Protein 2WLP (pdb70)

Solvent-accessible surface area: 17017 Å² total; per-residue (Å²): 82,108,53,93,21,91,82,23,24,73,32,38,128,16,31,1,21,77,62,59,68,39,63,45,82,18,0,0,0,32,18,2,3,103,121,0,86,45,36,2,25,56,50,41,77,2,3,6,74,48,0,45,9,0,1,20,24,110,81,36,3,16,0,13,0,0,0,5,36,55,1,39,55,129,59,10,107,42,43,99,85,0,49,119,24,116,32,69,32,44,24,75,0,118,40,5,87,30,0,99,21,52,34,69,62,111,79,71,107,49,118,72,19,7,15,8,61,5,20,47,80,140,33,72,86,107,72,2,34,35,53,15,44,13,49,34,38,57,10,34,74,117,70,69,85,69,0,34,46,34,1,2,0,13,4,0,15,0,11,31,84,8,100,27,93,95,72,54,88,5,6,86,2,48,0,27,2,29,0,12,2,30,72,95,69,102,119,108,101,55,86,28,92,82,24,22,83,32,36,103,15,26,4,22,81,65,64,89,44,55,45,74,31,0,3,1,48,27,1,6,99,116,0,84,43,33,2,20,65,50,39,69,3,5,5,7,43,2,58,4,0,0,11,20,69,34,87,91,91,35,21,16,0,20,0,0,2,10,49,70,26,79,60,118,62,10,112,46,49,71,86,1,45,130,23,58,42,60,35,58,16,106,0,50,38,1,58,16,0,67,15,67,42,39,79,62,58,81,113,41,64,112,65,23,16,18,2,63,13,80,18,37,78,26,73,91,99,75,2,38,31,45,45,52,72,62,32,60,85,21,41,65,119,68,80,75,62,2,43,54,25,1,1,0,24,2,0,14,0,15,22,87,19,116,27,102,113,78,70,80,0,2,82,2,39,0,29,0,18,0,13,1,28,79,114,59,105,110

Nearest PDB structures (foldseek):
  2wlp-assembly1_A  TM=1.005E+00  e=6.631E-41  Sesbania mosaic virus
  1vb2-assembly1_A  TM=9.881E-01  e=5.341E-35  Sesbania mosaic virus
  4y5z-assembly1_1  TM=9.876E-01  e=1.819E-34  Staphylococcus aureus subsp. aureus NCTC 8325
  2wlp-assembly2_B  TM=9.697E-01  e=1.819E-34  Sesbania mosaic virus
  1smv-assembly1_A  TM=9.850E-01  e=1.048E-33  Sesbania mosaic virus

Structure (mmCIF, N/CA/C/O backbone):
data_2WLP
#
_entry.id   2WLP
#
_cell.length_a   35.880
_cell.length_b   41.950
_cell.length_c   68.650
_cell.angle_alpha   81.07
_cell.angle_beta   75.00
_cell.angle_gamma   84.25
#
_symmetry.space_group_name_H-M   'P 1'
#
loop_
_entity.id
_entity.type
_entity.pdbx_description
1 polymer 'COAT PROTEIN'
2 water water
#
loop_
_atom_site.group_PDB
_atom_site.id
_atom_site.type_symbol
_atom_site.label_atom_id
_atom_site.label_alt_id
_atom_site.label_comp_id
_atom_site.label_asym_id
_atom_site.label_entity_id
_atom_site.label_seq_id
_atom_site.pdbx_PDB_ins_code
_atom_site.Cartn_x
_atom_site.Cartn_y
_atom_site.Cartn_z
_atom_site.occupancy
_atom_site.B_iso_or_equiv
_atom_site.auth_seq_id
_atom_site.auth_comp_id
_atom_site.auth_asym_id
_atom_site.auth_atom_id
_atom_site.pdbx_PDB_model_num
ATOM 1 N N . GLY A 1 8 ? -13.673 -21.654 2.776 1.00 61.89 73 GLY A N 1
ATOM 2 C CA . GLY A 1 8 ? -14.204 -22.518 3.877 1.00 61.57 73 GLY A CA 1
ATOM 3 C C . GLY A 1 8 ? -13.776 -21.973 5.233 1.00 61.28 73 GLY A C 1
ATOM 4 O O . GLY A 1 8 ? -12.901 -21.114 5.311 1.00 61.48 73 GLY A O 1
ATOM 5 N N . ILE A 1 9 ? -14.395 -22.460 6.306 1.00 60.57 74 ILE A N 1
ATOM 6 C CA . ILE A 1 9 ? -14.039 -21.990 7.636 1.00 59.47 74 ILE A CA 1
ATOM 7 C C . ILE A 1 9 ? -12.735 -22.613 8.150 1.00 59.03 74 ILE A C 1
ATOM 8 O O . ILE A 1 9 ? -12.607 -23.834 8.270 1.00 59.64 74 ILE A O 1
ATOM 13 N N . THR A 1 10 ? -11.764 -21.775 8.474 1.00 57.99 75 THR A N 1
ATOM 14 C CA . THR A 1 10 ? -10.514 -22.266 9.062 1.00 57.05 75 THR A CA 1
ATOM 15 C C . THR A 1 10 ? -10.437 -21.736 10.459 1.00 56.50 75 THR A C 1
ATOM 16 O O . THR A 1 10 ? -10.780 -20.584 10.673 1.00 57.09 75 THR A O 1
ATOM 20 N N . VAL A 1 11 ? -9.989 -22.559 11.407 1.00 55.26 76 VAL A N 1
ATOM 21 C CA . VAL A 1 11 ? -9.868 -22.134 12.794 1.00 53.66 76 VAL A CA 1
ATOM 22 C C . VAL A 1 11 ? -8.429 -22.106 13.299 1.00 52.67 76 VAL A C 1
ATOM 23 O O . VAL A 1 11 ? -7.624 -23.009 13.081 1.00 51.73 76 VAL A O 1
ATOM 27 N N . LEU A 1 12 ? -8.143 -21.064 14.043 1.00 52.17 77 LEU A N 1
ATOM 28 C CA . LEU A 1 12 ? -6.828 -20.864 14.536 1.00 51.90 77 LEU A CA 1
ATOM 29 C C . LEU A 1 12 ? -6.897 -20.359 15.983 1.00 52.00 77 LEU A C 1
ATOM 30 O O . LEU A 1 12 ? -7.618 -19.415 16.291 1.00 52.11 77 LEU A O 1
ATOM 35 N N . THR A 1 13 ? -6.157 -21.027 16.858 1.00 51.67 78 THR A N 1
ATOM 36 C CA . THR A 1 13 ? -6.041 -20.666 18.241 1.00 51.73 78 THR A CA 1
ATOM 37 C C . THR A 1 13 ? -4.545 -20.575 18.519 1.00 52.45 78 THR A C 1
ATOM 38 O O . THR A 1 13 ? -3.803 -21.490 18.136 1.00 52.46 78 THR A O 1
ATOM 42 N N . HIS A 1 14 ? -4.077 -19.474 19.121 1.00 52.74 79 HIS A N 1
ATOM 43 C CA . HIS A 1 14 ? -2.611 -19.255 19.305 1.00 52.82 79 HIS A CA 1
ATOM 44 C C . HIS A 1 14 ? -2.317 -18.031 20.169 1.00 53.35 79 HIS A C 1
ATOM 45 O O . HIS A 1 14 ? -3.160 -17.143 20.300 1.00 54.04 79 HIS A O 1
ATOM 52 N N . SER A 1 15 ? -1.134 -17.990 20.772 1.00 53.44 80 SER A N 1
ATOM 53 C CA . SER A 1 15 ? -0.772 -16.863 21.626 1.00 54.03 80 SER A CA 1
ATOM 54 C C . SER A 1 15 ? 0.455 -16.194 21.041 1.00 54.30 80 SER A C 1
ATOM 55 O O . SER A 1 15 ? 1.220 -16.810 20.303 1.00 53.98 80 SER A O 1
ATOM 58 N N . GLU A 1 16 ? 0.625 -14.929 21.370 1.00 54.80 81 GLU A N 1
ATOM 59 C CA . GLU A 1 16 ? 1.596 -14.110 20.704 1.00 55.77 81 GLU A CA 1
ATOM 60 C C . GLU A 1 16 ? 1.936 -12.861 21.552 1.00 56.81 81 GLU A C 1
ATOM 61 O O . GLU A 1 16 ? 1.088 -12.383 22.340 1.00 56.95 81 GLU A O 1
ATOM 67 N N . LEU A 1 17 ? 3.162 -12.339 21.412 1.00 57.12 82 LEU A N 1
ATOM 68 C CA . LEU A 1 17 ? 3.501 -11.090 22.100 1.00 57.50 82 LEU A CA 1
ATOM 69 C C . LEU A 1 17 ? 2.740 -9.957 21.425 1.00 57.81 82 LEU A C 1
ATOM 70 O O . LEU A 1 17 ? 2.687 -9.900 20.210 1.00 58.28 82 LEU A O 1
ATOM 75 N N . SER A 1 18 ? 2.127 -9.070 22.193 1.00 58.17 83 SER A N 1
ATOM 76 C CA . SER A 1 18 ? 1.295 -8.040 21.588 1.00 58.57 83 SER A CA 1
ATOM 77 C C . SER A 1 18 ? 1.750 -6.640 21.874 1.00 59.15 83 SER A C 1
ATOM 78 O O . SER A 1 18 ? 1.513 -5.755 21.057 1.00 60.21 83 SER A O 1
ATOM 81 N N . ALA A 1 19 ? 2.375 -6.416 23.034 1.00 59.34 84 ALA A N 1
ATOM 82 C CA . ALA A 1 19 ? 2.986 -5.117 23.328 1.00 59.10 84 ALA A CA 1
ATOM 83 C C . ALA A 1 19 ? 4.038 -5.162 24.420 1.00 59.34 84 ALA A C 1
ATOM 84 O O . ALA A 1 19 ? 3.963 -5.962 25.368 1.00 59.07 84 ALA A O 1
ATOM 86 N N . GLU A 1 20 ? 5.011 -4.273 24.275 1.00 59.45 85 GLU A N 1
ATOM 87 C CA . GLU A 1 20 ? 5.942 -3.966 25.341 1.00 60.11 85 GLU A CA 1
ATOM 88 C C . GLU A 1 20 ? 5.376 -2.878 26.264 1.00 60.06 85 GLU A C 1
ATOM 89 O O . GLU A 1 20 ? 4.829 -1.878 25.797 1.00 60.29 85 GLU A O 1
ATOM 95 N N . ILE A 1 21 ? 5.530 -3.072 27.574 1.00 59.86 86 ILE A N 1
ATOM 96 C CA . ILE A 1 21 ? 5.019 -2.135 28.569 1.00 59.55 86 ILE A CA 1
ATOM 97 C C . ILE A 1 21 ? 6.115 -1.363 29.317 1.00 59.06 86 ILE A C 1
ATOM 98 O O . ILE A 1 21 ? 7.128 -1.932 29.707 1.00 58.85 86 ILE A O 1
ATOM 103 N N . GLY A 1 22 ? 5.893 -0.067 29.514 1.00 58.65 87 GLY A N 1
ATOM 104 C CA . GLY A 1 22 ? 6.771 0.770 30.327 1.00 58.44 87 GLY A CA 1
ATOM 105 C C . GLY A 1 22 ? 5.980 1.663 31.272 1.00 58.46 87 GLY A C 1
ATOM 106 O O . GLY A 1 22 ? 4.886 2.119 30.932 1.00 58.44 87 GLY A O 1
ATOM 107 N N . VAL A 1 23 ? 6.526 1.913 32.465 1.00 58.36 88 VAL A N 1
ATOM 108 C CA . VAL A 1 23 ? 5.839 2.744 33.473 1.00 58.14 88 VAL A CA 1
ATOM 109 C C . VAL A 1 23 ? 6.555 4.056 33.801 1.00 58.10 88 VAL A C 1
ATOM 110 O O . VAL A 1 23 ? 7.790 4.139 33.782 1.00 58.04 88 VAL A O 1
ATOM 114 N N . THR A 1 24 ? 5.761 5.073 34.117 1.00 57.58 89 THR A N 1
ATOM 115 C CA . THR A 1 24 ? 6.290 6.342 34.556 1.00 57.24 89 THR A CA 1
ATOM 116 C C . THR A 1 24 ? 5.395 6.782 35.686 1.00 57.19 89 THR A C 1
ATOM 117 O O . THR A 1 24 ? 4.431 6.091 36.011 1.00 57.61 89 THR A O 1
ATOM 121 N N . ASP A 1 25 ? 5.709 7.934 36.269 1.00 56.93 90 ASP A N 1
ATOM 122 C CA . ASP A 1 25 ? 4.923 8.522 37.346 1.00 56.67 90 ASP A CA 1
ATOM 123 C C . ASP A 1 25 ? 3.611 9.115 36.838 1.00 56.44 90 ASP A C 1
ATOM 124 O O . ASP A 1 25 ? 2.607 9.130 37.552 1.00 56.14 90 ASP A O 1
ATOM 129 N N . SER A 1 26 ? 3.630 9.599 35.601 1.00 56.50 91 SER A N 1
ATOM 130 C CA . SER A 1 26 ? 2.447 10.178 34.968 1.00 56.57 91 SER A CA 1
ATOM 131 C C . SER A 1 26 ? 1.677 9.103 34.216 1.00 56.61 91 SER A C 1
ATOM 132 O O . SER A 1 26 ? 2.275 8.248 33.573 1.00 56.87 91 SER A O 1
ATOM 134 N N . ILE A 1 27 ? 0.351 9.145 34.309 1.00 56.41 92 ILE A N 1
ATOM 135 C CA . ILE A 1 27 ? -0.497 8.137 33.679 1.00 56.06 92 ILE A CA 1
ATOM 136 C C . ILE A 1 27 ? -0.386 8.177 32.174 1.00 55.85 92 ILE A C 1
ATOM 137 O O . ILE A 1 27 ? -0.313 9.238 31.570 1.00 56.06 92 ILE A O 1
ATOM 142 N N . VAL A 1 28 ? -0.412 7.005 31.565 1.00 55.61 93 VAL A N 1
ATOM 143 C CA . VAL A 1 28 ? -0.385 6.900 30.121 1.00 55.05 93 VAL A CA 1
ATOM 144 C C . VAL A 1 28 ? -1.515 6.006 29.630 1.00 55.10 93 VAL A C 1
ATOM 145 O O . VAL A 1 28 ? -1.524 4.784 29.854 1.00 55.29 93 VAL A O 1
ATOM 149 N N . VAL A 1 29 ? -2.492 6.631 28.984 1.00 54.61 94 VAL A N 1
ATOM 150 C CA . VAL A 1 29 ? -3.548 5.886 28.331 1.00 53.85 94 VAL A CA 1
ATOM 151 C C . VAL A 1 29 ? -3.137 5.737 26.877 1.00 53.88 94 VAL A C 1
ATOM 152 O O . VAL A 1 29 ? -2.809 6.724 26.200 1.00 53.50 94 VAL A O 1
ATOM 156 N N . SER A 1 30 ? -3.101 4.501 26.403 1.00 53.77 95 SER A N 1
ATOM 157 C CA . SER A 1 30 ? -2.997 4.272 24.971 1.00 53.60 95 SER A CA 1
ATOM 158 C C . SER A 1 30 ? -3.839 3.077 24.655 1.00 53.48 95 SER A C 1
ATOM 159 O O . SER A 1 30 ? -4.225 2.331 25.546 1.00 53.56 95 SER A O 1
ATOM 162 N N . SER A 1 31 ? -4.150 2.893 23.389 1.00 53.49 96 SER A N 1
ATOM 163 C CA . SER A 1 31 ? -5.023 1.801 23.052 1.00 53.15 96 SER A CA 1
ATOM 164 C C . SER A 1 31 ? -4.609 1.177 21.743 1.00 53.30 96 SER A C 1
ATOM 165 O O . SER A 1 31 ? -3.732 1.696 21.028 1.00 54.30 96 SER A O 1
ATOM 168 N N . GLU A 1 32 ? -5.232 0.048 21.441 1.00 53.16 97 GLU A N 1
ATOM 169 C CA . GLU A 1 32 ? -4.943 -0.710 20.245 1.00 53.30 97 GLU A CA 1
ATOM 170 C C . GLU A 1 32 ? -6.208 -1.468 19.826 1.00 53.06 97 GLU A C 1
ATOM 171 O O . GLU A 1 32 ? -7.000 -1.914 20.686 1.00 53.10 97 GLU A O 1
ATOM 177 N N . LEU A 1 33 ? -6.387 -1.593 18.509 1.00 52.07 98 LEU A N 1
ATOM 178 C CA . LEU A 1 33 ? -7.590 -2.148 17.920 1.00 51.28 98 LEU A CA 1
ATOM 179 C C . LEU A 1 33 ? -7.526 -3.630 18.006 1.00 50.66 98 LEU A C 1
ATOM 180 O O . LEU A 1 33 ? -6.481 -4.211 17.924 1.00 51.24 98 LEU A O 1
ATOM 185 N N . VAL A 1 34 ? -8.650 -4.285 18.148 1.00 50.61 99 VAL A N 1
ATOM 186 C CA . VAL A 1 34 ? -8.554 -5.720 18.284 1.00 50.21 99 VAL A CA 1
ATOM 187 C C . VAL A 1 34 ? -8.823 -6.412 16.975 1.00 50.17 99 VAL A C 1
ATOM 188 O O . VAL A 1 34 ? -9.874 -7.032 16.797 1.00 49.96 99 VAL A O 1
ATOM 192 N N . MET A 1 35 ? -7.863 -6.312 16.065 1.00 49.95 100 MET A N 1
ATOM 193 C CA . MET A 1 35 ? -7.998 -7.004 14.805 1.00 50.02 100 MET A CA 1
ATOM 194 C C . MET A 1 35 ? -6.761 -7.804 14.489 1.00 49.83 100 MET A C 1
ATOM 195 O O . MET A 1 35 ? -5.739 -7.641 15.132 1.00 50.03 100 MET A O 1
ATOM 200 N N . PRO A 1 36 ? -6.861 -8.699 13.518 1.00 49.72 101 PRO A N 1
ATOM 201 C CA . PRO A 1 36 ? -5.768 -9.602 13.302 1.00 49.84 101 PRO A CA 1
ATOM 202 C C . PRO A 1 36 ? -4.522 -8.846 12.936 1.00 50.10 101 PRO A C 1
ATOM 203 O O . PRO A 1 36 ? -3.427 -9.293 13.252 1.00 50.34 101 PRO A O 1
ATOM 207 N N . TYR A 1 37 ? -4.663 -7.707 12.273 1.00 50.26 102 TYR A N 1
ATOM 208 C CA . TYR A 1 37 ? -3.476 -6.966 11.889 1.00 50.37 102 TYR A CA 1
ATOM 209 C C . TYR A 1 37 ? -2.605 -6.608 13.078 1.00 50.70 102 TYR A C 1
ATOM 210 O O . TYR A 1 37 ? -1.346 -6.656 12.980 1.00 51.22 102 TYR A O 1
ATOM 219 N N . THR A 1 38 ? -3.265 -6.254 14.190 1.00 50.21 103 THR A N 1
ATOM 220 C CA . THR A 1 38 ? -2.596 -5.580 15.305 1.00 50.17 103 THR A CA 1
ATOM 221 C C . THR A 1 38 ? -2.207 -6.395 16.532 1.00 50.21 103 THR A C 1
ATOM 222 O O . THR A 1 38 ? -1.152 -6.135 17.120 1.00 50.26 103 THR A O 1
ATOM 226 N N . VAL A 1 39 ? -3.017 -7.394 16.896 1.00 50.05 104 VAL A N 1
ATOM 227 C CA . VAL A 1 39 ? -2.678 -8.321 17.994 1.00 49.79 104 VAL A CA 1
ATOM 228 C C . VAL A 1 39 ? -1.234 -8.914 17.982 1.00 49.96 104 VAL A C 1
ATOM 229 O O . VAL A 1 39 ? -0.662 -9.189 19.046 1.00 49.80 104 VAL A O 1
ATOM 233 N N . GLY A 1 40 ? -0.662 -9.166 16.798 1.00 49.87 105 GLY A N 1
ATOM 234 C CA . GLY A 1 40 ? 0.560 -9.996 16.717 1.00 49.68 105 GLY A CA 1
ATOM 235 C C . GLY A 1 40 ? 1.108 -10.117 15.312 1.00 49.63 105 GLY A C 1
ATOM 236 O O . GLY A 1 40 ? 0.357 -10.155 14.344 1.00 49.85 105 GLY A O 1
ATOM 237 N N . THR A 1 41 ? 2.426 -10.167 15.166 1.00 49.75 106 THR A N 1
ATOM 238 C CA . THR A 1 41 ? 3.016 -10.055 13.825 1.00 49.63 106 THR A CA 1
ATOM 239 C C . THR A 1 41 ? 2.921 -11.368 13.020 1.00 49.80 106 THR A C 1
ATOM 240 O O . THR A 1 41 ? 3.049 -11.362 11.810 1.00 49.66 106 THR A O 1
ATOM 244 N N . TRP A 1 42 ? 2.627 -12.482 13.703 1.00 50.02 107 TRP A N 1
ATOM 245 C CA . TRP A 1 42 ? 2.384 -13.769 13.051 1.00 49.77 107 TRP A CA 1
ATOM 246 C C . TRP A 1 42 ? 0.974 -13.793 12.490 1.00 49.88 107 TRP A C 1
ATOM 247 O O . TRP A 1 42 ? 0.742 -14.026 11.314 1.00 49.88 107 TRP A O 1
ATOM 258 N N . LEU A 1 43 ? -0.005 -13.624 13.349 1.00 50.15 108 LEU A N 1
ATOM 259 C CA . LEU A 1 43 ? -1.383 -13.615 12.852 1.00 50.46 108 LEU A CA 1
ATOM 260 C C . LEU A 1 43 ? -1.619 -12.465 11.861 1.00 50.61 108 LEU A C 1
ATOM 261 O O . LEU A 1 43 ? -2.483 -12.550 10.969 1.00 50.15 108 LEU A O 1
ATOM 266 N N . ARG A 1 44 ? -0.826 -11.396 12.007 1.00 51.08 109 ARG A N 1
ATOM 267 C CA . ARG A 1 44 ? -0.900 -10.284 11.064 1.00 50.78 109 ARG A CA 1
ATOM 268 C C . ARG A 1 44 ? -0.684 -10.850 9.694 1.00 50.18 109 ARG A C 1
ATOM 269 O O . ARG A 1 44 ? -1.472 -10.618 8.799 1.00 50.21 109 ARG A O 1
ATOM 277 N N . GLY A 1 45 ? 0.354 -11.666 9.572 1.00 50.23 110 GLY A N 1
ATOM 278 C CA . GLY A 1 45 ? 0.780 -12.266 8.313 1.00 50.14 110 GLY A CA 1
ATOM 279 C C . GLY A 1 45 ? -0.153 -13.376 7.873 1.00 50.49 110 GLY A C 1
ATOM 280 O O . GLY A 1 45 ? -0.448 -13.494 6.672 1.00 50.34 110 GLY A O 1
ATOM 281 N N . VAL A 1 46 ? -0.614 -14.197 8.833 1.00 50.34 111 VAL A N 1
ATOM 282 C CA . VAL A 1 46 ? -1.383 -15.393 8.503 1.00 50.22 111 VAL A CA 1
ATOM 283 C C . VAL A 1 46 ? -2.716 -14.968 7.961 1.00 50.32 111 VAL A C 1
ATOM 284 O O . VAL A 1 46 ? -3.127 -15.419 6.905 1.00 50.41 111 VAL A O 1
ATOM 288 N N . ALA A 1 47 ? -3.397 -14.072 8.674 1.00 50.54 112 ALA A N 1
ATOM 289 C CA . ALA A 1 47 ? -4.792 -13.765 8.338 1.00 50.59 112 ALA A CA 1
ATOM 290 C C . ALA A 1 47 ? -4.933 -12.923 7.104 1.00 50.27 112 ALA A C 1
ATOM 291 O O . ALA A 1 47 ? -6.006 -12.745 6.603 1.00 50.72 112 ALA A O 1
ATOM 293 N N . ALA A 1 48 ? -3.849 -12.390 6.609 1.00 50.70 113 ALA A N 1
ATOM 294 C CA . ALA A 1 48 ? -3.941 -11.578 5.427 1.00 51.04 113 ALA A CA 1
ATOM 295 C C . ALA A 1 48 ? -4.317 -12.453 4.248 1.00 51.03 113 ALA A C 1
ATOM 296 O O . ALA A 1 48 ? -4.595 -11.929 3.193 1.00 51.54 113 ALA A O 1
ATOM 298 N N . ASN A 1 49 ? -4.290 -13.775 4.407 1.00 50.85 114 ASN A N 1
ATOM 299 C CA . ASN A 1 49 ? -4.628 -14.671 3.283 1.00 50.62 114 ASN A CA 1
ATOM 300 C C . ASN A 1 49 ? -6.099 -15.036 3.204 1.00 50.87 114 ASN A C 1
ATOM 301 O O . ASN A 1 49 ? -6.474 -15.917 2.426 1.00 50.62 114 ASN A O 1
ATOM 306 N N . TRP A 1 50 ? -6.914 -14.405 4.040 1.00 50.76 115 TRP A N 1
ATOM 307 C CA . TRP A 1 50 ? -8.353 -14.613 4.014 1.00 51.09 115 TRP A CA 1
ATOM 308 C C . TRP A 1 50 ? -8.957 -13.229 4.087 1.00 51.92 115 TRP A C 1
ATOM 309 O O . TRP A 1 50 ? -8.355 -12.329 4.718 1.00 53.03 115 TRP A O 1
ATOM 320 N N . SER A 1 51 ? -10.118 -13.031 3.468 1.00 51.45 116 SER A N 1
ATOM 321 C CA . SER A 1 51 ? -10.686 -11.688 3.369 1.00 51.83 116 SER A CA 1
ATOM 322 C C . SER A 1 51 ? -11.401 -11.214 4.633 1.00 52.61 116 SER A C 1
ATOM 323 O O . SER A 1 51 ? -11.488 -10.014 4.897 1.00 52.95 116 SER A O 1
ATOM 326 N N . LYS A 1 52 ? -11.916 -12.163 5.406 1.00 53.01 117 LYS A N 1
ATOM 327 C CA . LYS A 1 52 ? -12.799 -11.858 6.506 1.00 52.89 117 LYS A CA 1
ATOM 328 C C . LYS A 1 52 ? -12.473 -12.767 7.673 1.00 53.18 117 LYS A C 1
ATOM 329 O O . LYS A 1 52 ? -11.851 -13.809 7.489 1.00 53.58 117 LYS A O 1
ATOM 335 N N . TYR A 1 53 ? -12.860 -12.370 8.884 1.00 52.69 118 TYR A N 1
ATOM 336 C CA . TYR A 1 53 ? -12.579 -13.196 10.034 1.00 52.19 118 TYR A CA 1
ATOM 337 C C . TYR A 1 53 ? -13.694 -13.052 11.040 1.00 52.04 118 TYR A C 1
ATOM 338 O O . TYR A 1 53 ? -14.620 -12.300 10.814 1.00 52.81 118 TYR A O 1
ATOM 347 N N . SER A 1 54 ? -13.592 -13.772 12.146 1.00 51.50 119 SER A N 1
ATOM 348 C CA . SER A 1 54 ? -14.520 -13.648 13.242 1.00 51.47 119 SER A CA 1
ATOM 349 C C . SER A 1 54 ? -13.854 -14.197 14.496 1.00 51.53 119 SER A C 1
ATOM 350 O O . SER A 1 54 ? -13.343 -15.310 14.497 1.00 51.37 119 SER A O 1
ATOM 353 N N . TRP A 1 55 ? -13.826 -13.399 15.553 1.00 51.97 120 TRP A N 1
ATOM 354 C CA . TRP A 1 55 ? -13.168 -13.811 16.773 1.00 52.46 120 TRP A CA 1
ATOM 355 C C . TRP A 1 55 ? -14.080 -14.782 17.428 1.00 53.38 120 TRP A C 1
ATOM 356 O O . TRP A 1 55 ? -15.288 -14.576 17.471 1.00 54.28 120 TRP A O 1
ATOM 367 N N . LEU A 1 56 ? -13.524 -15.862 17.936 1.00 53.90 121 LEU A N 1
ATOM 368 C CA . LEU A 1 56 ? -14.332 -16.789 18.710 1.00 53.93 121 LEU A CA 1
ATOM 369 C C . LEU A 1 56 ? -13.925 -16.643 20.173 1.00 53.94 121 LEU A C 1
ATOM 370 O O . LEU A 1 56 ? -14.568 -17.183 21.065 1.00 53.79 121 LEU A O 1
ATOM 375 N N . SER A 1 57 ? -12.841 -15.902 20.409 1.00 53.99 122 SER A N 1
ATOM 376 C CA . SER A 1 57 ? -12.331 -15.769 21.747 1.00 53.80 122 SER A CA 1
ATOM 377 C C . SER A 1 57 ? -10.950 -15.142 21.753 1.00 53.90 122 SER A C 1
ATOM 378 O O . SER A 1 57 ? -10.022 -15.697 21.184 1.00 54.55 122 SER A O 1
ATOM 381 N N . VAL A 1 58 ? -10.828 -14.010 22.446 1.00 54.12 123 VAL A N 1
ATOM 382 C CA . VAL A 1 58 ? -9.606 -13.215 22.485 1.00 54.43 123 VAL A CA 1
ATOM 383 C C . VAL A 1 58 ? -9.348 -12.743 23.901 1.00 55.21 123 VAL A C 1
ATOM 384 O O . VAL A 1 58 ? -10.268 -12.330 24.604 1.00 56.37 123 VAL A O 1
ATOM 388 N N . ARG A 1 59 ? -8.103 -12.805 24.335 1.00 55.44 124 ARG A N 1
ATOM 389 C CA . ARG A 1 59 ? -7.786 -12.342 25.658 1.00 55.53 124 ARG A CA 1
ATOM 390 C C . ARG A 1 59 ? -6.386 -11.731 25.716 1.00 56.22 124 ARG A C 1
ATOM 391 O O . ARG A 1 59 ? -5.424 -12.230 25.095 1.00 56.47 124 ARG A O 1
ATOM 399 N N . TYR A 1 60 ? -6.280 -10.637 26.456 1.00 55.91 125 TYR A N 1
ATOM 400 C CA . TYR A 1 60 ? -5.003 -10.030 26.677 1.00 56.04 125 TYR A CA 1
ATOM 401 C C . TYR A 1 60 ? -4.626 -10.309 28.120 1.00 56.58 125 TYR A C 1
ATOM 402 O O . TYR A 1 60 ? -5.503 -10.418 28.987 1.00 56.98 125 TYR A O 1
ATOM 411 N N . THR A 1 61 ? -3.331 -10.439 28.384 1.00 56.70 126 THR A N 1
ATOM 412 C CA . THR A 1 61 ? -2.886 -10.807 29.713 1.00 57.07 126 THR A CA 1
ATOM 413 C C . THR A 1 61 ? -1.469 -10.297 30.001 1.00 57.41 126 THR A C 1
ATOM 414 O O . THR A 1 61 ? -0.542 -10.495 29.222 1.00 57.39 126 THR A O 1
ATOM 418 N N . TYR A 1 62 ? -1.312 -9.588 31.107 1.00 57.61 127 TYR A N 1
ATOM 419 C CA . TYR A 1 62 ? -0.052 -8.916 31.357 1.00 58.00 127 TYR A CA 1
ATOM 420 C C . TYR A 1 62 ? 0.917 -9.884 32.010 1.00 58.12 127 TYR A C 1
ATOM 421 O O . TYR A 1 62 ? 0.526 -10.765 32.780 1.00 58.30 127 TYR A O 1
ATOM 430 N N . ILE A 1 63 ? 2.193 -9.723 31.708 1.00 58.40 128 ILE A N 1
ATOM 431 C CA . ILE A 1 63 ? 3.214 -10.538 32.353 1.00 58.63 128 ILE A CA 1
ATOM 432 C C . ILE A 1 63 ? 4.390 -9.695 32.839 1.00 59.27 128 ILE A C 1
ATOM 433 O O . ILE A 1 63 ? 5.068 -9.012 32.063 1.00 59.20 128 ILE A O 1
ATOM 438 N N . PRO A 1 64 ? 4.625 -9.739 34.144 1.00 59.71 129 PRO A N 1
ATOM 439 C CA . PRO A 1 64 ? 5.665 -8.958 34.780 1.00 60.15 129 PRO A CA 1
ATOM 440 C C . PRO A 1 64 ? 7.016 -9.532 34.452 1.00 60.49 129 PRO A C 1
ATOM 441 O O . PRO A 1 64 ? 7.130 -10.740 34.217 1.00 60.52 129 PRO A O 1
ATOM 445 N N . SER A 1 65 ? 8.025 -8.665 34.447 1.00 60.97 130 SER A N 1
ATOM 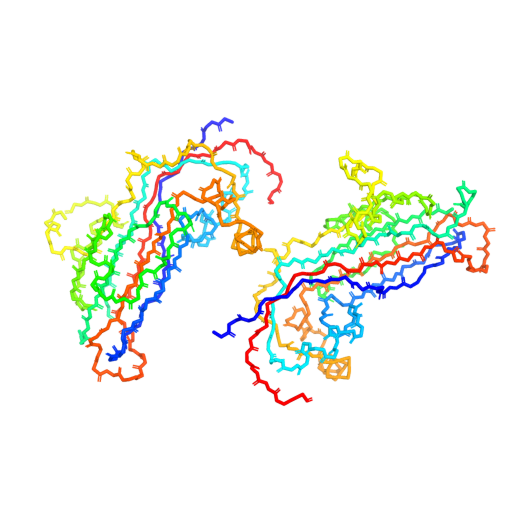446 C CA . SER A 1 65 ? 9.416 -9.067 34.247 1.00 61.56 130 SER A CA 1
ATOM 447 C C . SER A 1 65 ? 10.341 -7.991 34.795 1.00 61.46 130 SER A C 1
ATOM 448 O O . SER A 1 65 ? 11.071 -7.340 34.043 1.00 61.28 130 SER A O 1
ATOM 451 N N . THR A 1 70 ? 7.968 -3.855 40.744 1.00 69.51 135 THR A N 1
ATOM 452 C CA . THR A 1 70 ? 8.341 -2.450 40.584 1.00 69.16 135 THR A CA 1
ATOM 453 C C . THR A 1 70 ? 7.154 -1.522 40.796 1.00 68.47 135 THR A C 1
ATOM 454 O O . THR A 1 70 ? 5.996 -1.958 40.887 1.00 68.12 135 THR A O 1
ATOM 458 N N . ALA A 1 71 ? 7.455 -0.229 40.834 1.00 67.48 136 ALA A N 1
ATOM 459 C CA . ALA A 1 71 ? 6.444 0.766 41.141 1.00 66.57 136 ALA A CA 1
ATOM 460 C C . ALA A 1 71 ? 5.492 1.003 39.971 1.00 65.93 136 ALA A C 1
ATOM 461 O O . ALA A 1 71 ? 5.922 1.412 38.895 1.00 65.98 136 ALA A O 1
ATOM 463 N N . GLY A 1 72 ? 4.202 0.747 40.174 1.00 65.10 137 GLY A N 1
ATOM 464 C CA . GLY A 1 72 ? 3.223 1.095 39.151 1.00 64.19 137 GLY A CA 1
ATOM 465 C C . GLY A 1 72 ? 1.986 0.231 39.003 1.00 63.65 137 GLY A C 1
ATOM 466 O O . GLY A 1 72 ? 1.890 -0.875 39.548 1.00 63.33 137 GLY A O 1
ATOM 467 N N . SER A 1 73 ? 1.034 0.764 38.241 1.00 63.20 138 SER A N 1
ATOM 468 C CA . SER A 1 73 ? -0.261 0.138 38.065 1.00 62.92 138 SER A CA 1
ATOM 469 C C . SER A 1 73 ? -0.542 -0.058 36.591 1.00 62.49 138 SER A C 1
ATOM 470 O O . SER A 1 73 ? -0.109 0.735 35.761 1.00 62.67 138 SER A O 1
ATOM 473 N N . ILE A 1 74 ? -1.245 -1.134 36.260 1.00 61.90 139 ILE A N 1
ATOM 474 C CA . ILE A 1 74 ? -1.583 -1.412 34.867 1.00 61.21 139 ILE A CA 1
ATOM 475 C C . ILE A 1 74 ? -3.094 -1.505 34.812 1.00 60.46 139 ILE A C 1
ATOM 476 O O . ILE A 1 74 ? -3.728 -1.967 35.768 1.00 60.39 139 ILE A O 1
ATOM 481 N N . HIS A 1 75 ? -3.677 -1.039 33.717 1.00 59.08 140 HIS A N 1
ATOM 482 C CA . HIS A 1 75 ? -5.117 -0.980 33.639 1.00 58.26 140 HIS A CA 1
ATOM 483 C C . HIS A 1 75 ? -5.626 -1.327 32.260 1.00 57.92 140 HIS A C 1
ATOM 484 O O . HIS A 1 75 ? -5.150 -0.792 31.274 1.00 57.70 140 HIS A O 1
ATOM 491 N N . MET A 1 76 ? -6.625 -2.190 32.186 1.00 57.69 141 MET A N 1
ATOM 492 C CA . MET A 1 76 ? -7.129 -2.593 30.875 1.00 57.72 141 MET A CA 1
ATOM 493 C C . MET A 1 76 ? -8.653 -2.792 30.842 1.00 57.60 141 MET A C 1
ATOM 494 O O . MET A 1 76 ? -9.266 -3.048 31.856 1.00 58.20 141 MET A O 1
ATOM 499 N N . GLY A 1 77 ? -9.245 -2.673 29.659 1.00 57.54 142 GLY A N 1
ATOM 500 C CA . GLY A 1 77 ? -10.688 -2.747 29.463 1.00 57.14 142 GLY A CA 1
ATOM 501 C C . GLY A 1 77 ? -10.985 -2.495 27.986 1.00 57.56 142 GLY A C 1
ATOM 502 O O . GLY A 1 77 ? -10.096 -2.047 27.228 1.00 57.29 142 GLY A O 1
ATOM 503 N N . PHE A 1 78 ? -12.220 -2.775 27.557 1.00 57.50 143 PHE A N 1
ATOM 504 C CA . PHE A 1 78 ? -12.539 -2.711 26.128 1.00 57.64 143 PHE A CA 1
ATOM 505 C C . PHE A 1 78 ? -13.583 -1.663 25.800 1.00 57.57 143 PHE A C 1
ATOM 506 O O . PHE A 1 78 ? -14.455 -1.370 26.621 1.00 57.80 143 PHE A O 1
ATOM 514 N N . GLN A 1 79 ? -13.513 -1.139 24.579 1.00 57.29 144 GLN A N 1
ATOM 515 C CA . GLN A 1 79 ? -14.576 -0.307 24.027 1.00 57.54 144 GLN A CA 1
ATOM 516 C C . GLN A 1 79 ? -15.113 -1.018 22.795 1.00 57.60 144 GLN A C 1
ATOM 517 O O . GLN A 1 79 ? -14.356 -1.683 22.087 1.00 57.52 144 GLN A O 1
ATOM 523 N N . TYR A 1 80 ? -16.415 -0.905 22.540 1.00 57.64 145 TYR A N 1
ATOM 524 C CA . TYR A 1 80 ? -17.019 -1.661 21.420 1.00 57.48 145 TYR A CA 1
ATOM 525 C C . TYR A 1 80 ? -17.541 -0.790 20.307 1.00 56.68 145 TYR A C 1
ATOM 526 O O . TYR A 1 80 ? -17.726 -1.244 19.196 1.00 56.18 145 TYR A O 1
ATOM 535 N N . ASP A 1 81 ? -17.760 0.472 20.612 1.00 56.42 146 ASP A N 1
ATOM 536 C CA . ASP A 1 81 ? -18.136 1.400 19.594 1.00 56.35 146 ASP A CA 1
ATOM 537 C C . ASP A 1 81 ? -16.936 2.308 19.237 1.00 56.53 146 ASP A C 1
ATOM 538 O O . ASP A 1 81 ? -16.583 3.245 19.982 1.00 56.42 146 ASP A O 1
ATOM 543 N N . MET A 1 82 ? -16.291 2.028 18.109 1.00 56.46 147 MET A N 1
ATOM 544 C CA . MET A 1 82 ? -15.184 2.887 17.702 1.00 56.77 147 MET A CA 1
ATOM 545 C C . MET A 1 82 ? -15.603 4.344 17.818 1.00 56.83 147 MET A C 1
ATOM 546 O O . MET A 1 82 ? -14.758 5.225 17.738 1.00 56.86 147 MET A O 1
ATOM 551 N N . ALA A 1 83 ? -16.891 4.602 18.029 1.00 57.13 148 ALA A N 1
ATOM 552 C CA . ALA A 1 83 ? -17.344 5.991 18.132 1.00 57.55 148 ALA A CA 1
ATOM 553 C C . ALA A 1 83 ? -16.986 6.638 19.453 1.00 57.81 148 ALA A C 1
ATOM 554 O O . ALA A 1 83 ? -16.887 7.845 19.520 1.00 58.02 148 ALA A O 1
ATOM 556 N N . ASP A 1 84 ? -16.757 5.839 20.489 1.00 58.50 149 ASP A N 1
ATOM 557 C CA . ASP A 1 84 ? -16.501 6.387 21.832 1.00 59.26 149 ASP A CA 1
ATOM 558 C C . ASP A 1 84 ? -15.217 7.200 21.929 1.00 59.56 149 ASP A C 1
ATOM 559 O O . ASP A 1 84 ? -14.307 7.072 21.105 1.00 59.68 149 ASP A O 1
ATOM 564 N N . THR A 1 85 ? -15.150 8.042 22.951 1.00 60.01 150 THR A N 1
ATOM 565 C CA . THR A 1 85 ? -13.907 8.714 23.267 1.00 60.31 150 THR A CA 1
ATOM 566 C C . THR A 1 85 ? -13.117 7.813 24.207 1.00 60.59 150 THR A C 1
ATOM 567 O O . THR A 1 85 ? -13.662 7.211 25.140 1.00 60.72 150 THR A O 1
ATOM 571 N N . VAL A 1 86 ? -11.833 7.689 23.914 1.00 60.67 151 VAL A N 1
ATOM 572 C CA . VAL A 1 86 ? -10.942 6.878 24.705 1.00 60.99 151 VAL A CA 1
ATOM 573 C C . VAL A 1 86 ? -10.687 7.525 26.064 1.00 61.66 151 VAL A C 1
ATOM 574 O O . VAL A 1 86 ? -10.195 8.649 26.130 1.00 62.11 151 VAL A O 1
ATOM 578 N N . PRO A 1 87 ? -11.006 6.816 27.160 1.00 62.16 152 PRO A N 1
ATOM 579 C CA . PRO A 1 87 ? -10.786 7.356 28.501 1.00 62.22 152 PRO A CA 1
ATOM 580 C C . PRO A 1 87 ? -9.493 8.172 28.610 1.00 62.35 152 PRO A C 1
ATOM 581 O O . PRO A 1 87 ? -8.590 8.000 27.782 1.00 62.11 152 PRO A O 1
ATOM 585 N N . VAL A 1 88 ? -9.430 9.059 29.613 1.00 62.40 153 VAL A N 1
ATOM 586 C CA . VAL A 1 88 ? -8.214 9.825 29.936 1.00 62.17 153 VAL A CA 1
ATOM 587 C C . VAL A 1 88 ? -7.733 9.657 31.360 1.00 62.11 153 VAL A C 1
ATOM 588 O O . VAL A 1 88 ? -6.580 9.954 31.658 1.00 62.28 153 VAL A O 1
ATOM 592 N N . SER A 1 89 ? -8.617 9.229 32.249 1.00 62.07 154 SER A N 1
ATOM 593 C CA . SER A 1 89 ? -8.231 9.022 33.636 1.00 61.88 154 SER A CA 1
ATOM 594 C C . SER A 1 89 ? -8.347 7.551 33.968 1.00 61.86 154 SER A C 1
ATOM 595 O O . SER A 1 89 ? -9.030 6.803 33.274 1.00 62.25 154 SER A O 1
ATOM 598 N N . VAL A 1 90 ? -7.668 7.136 35.026 1.00 61.83 155 VAL A N 1
ATOM 599 C CA . VAL A 1 90 ? -7.829 5.797 35.556 1.00 61.77 155 VAL A CA 1
ATOM 600 C C . VAL A 1 90 ? -9.292 5.564 35.862 1.00 61.97 155 VAL A C 1
ATOM 601 O O . VAL A 1 90 ? -9.784 4.446 35.818 1.00 62.08 155 VAL A O 1
ATOM 605 N N . ASN A 1 91 ? -9.971 6.652 36.186 1.00 62.42 156 ASN A N 1
ATOM 606 C CA . ASN A 1 91 ? -11.356 6.608 36.592 1.00 62.76 156 ASN A CA 1
ATOM 607 C C . ASN A 1 91 ? -12.201 6.207 35.407 1.00 62.87 156 ASN A C 1
ATOM 608 O O . ASN A 1 91 ? -12.744 5.113 35.363 1.00 62.65 156 ASN A O 1
ATOM 613 N N . GLN A 1 92 ? -12.312 7.115 34.445 1.00 63.36 157 GLN A N 1
ATOM 614 C CA . GLN A 1 92 ? -13.015 6.850 33.200 1.00 63.61 157 GLN A CA 1
ATOM 615 C C . GLN A 1 92 ? -12.771 5.430 32.727 1.00 63.68 157 GLN A C 1
ATOM 616 O O . GLN A 1 92 ? -13.713 4.727 32.361 1.00 63.89 157 GLN A O 1
ATOM 622 N N . LEU A 1 93 ? -11.507 5.010 32.729 1.00 63.70 158 LEU A N 1
ATOM 623 C CA . LEU A 1 93 ? -11.175 3.660 32.285 1.00 63.79 158 LEU A CA 1
ATOM 624 C C . LEU A 1 93 ? -11.812 2.630 33.199 1.00 63.65 158 LEU A C 1
ATOM 625 O O . LEU A 1 93 ? -12.161 1.534 32.774 1.00 63.37 158 LEU A O 1
ATOM 630 N N . SER A 1 94 ? -11.961 3.006 34.460 1.00 63.78 159 SER A N 1
ATOM 631 C CA . SER A 1 94 ? -12.466 2.112 35.488 1.00 64.21 159 SER A CA 1
ATOM 632 C C . SER A 1 94 ? -13.877 1.594 35.213 1.00 64.20 159 SER A C 1
ATOM 633 O O . SER A 1 94 ? -14.279 0.607 35.807 1.00 64.34 159 SER A O 1
ATOM 636 N N . ASN A 1 95 ? -14.604 2.253 34.308 1.00 64.35 160 ASN A N 1
ATOM 637 C CA . ASN A 1 95 ? -16.004 1.919 34.004 1.00 64.54 160 ASN A CA 1
ATOM 638 C C . ASN A 1 95 ? -16.130 0.815 32.960 1.00 64.54 160 ASN A C 1
ATOM 639 O O . ASN A 1 95 ? -17.035 -0.017 33.009 1.00 64.47 160 ASN A O 1
ATOM 644 N N . LEU A 1 96 ? -15.207 0.838 32.010 1.00 64.50 161 LEU A N 1
ATOM 645 C CA . LEU A 1 96 ? -15.238 -0.009 30.831 1.00 64.55 161 LEU A CA 1
ATOM 646 C C . LEU A 1 96 ? -15.468 -1.500 31.079 1.00 64.71 161 LEU A C 1
ATOM 647 O O . LEU A 1 96 ? -15.036 -2.048 32.099 1.00 64.91 161 LEU A O 1
ATOM 652 N N . ARG A 1 97 ? -16.123 -2.149 30.115 1.00 64.74 162 ARG A N 1
ATOM 653 C CA . ARG A 1 97 ? -16.357 -3.592 30.140 1.00 64.85 162 ARG A CA 1
ATOM 654 C C . ARG A 1 97 ? -15.029 -4.319 30.042 1.00 64.60 162 ARG A C 1
ATOM 655 O O . ARG A 1 97 ? -14.130 -3.898 29.309 1.00 65.22 162 ARG A O 1
ATOM 663 N N . GLY A 1 98 ? -14.897 -5.415 30.775 1.00 64.13 163 GLY A N 1
ATOM 664 C CA . GLY A 1 98 ? -13.645 -6.152 30.777 1.00 63.54 163 GLY A CA 1
ATOM 665 C C . GLY A 1 98 ? -12.543 -5.431 31.534 1.00 63.28 163 GLY A C 1
ATOM 666 O O . GLY A 1 98 ? -11.375 -5.786 31.440 1.00 62.74 163 GLY A O 1
ATOM 667 N N . TYR A 1 99 ? -12.913 -4.419 32.308 1.00 63.35 164 TYR A N 1
ATOM 668 C CA . TYR A 1 99 ? -11.936 -3.725 33.128 1.00 63.10 164 TYR A CA 1
ATOM 669 C C . TYR A 1 99 ? -11.126 -4.722 33.955 1.00 63.18 164 TYR A C 1
ATOM 670 O O . TYR A 1 99 ? -11.682 -5.664 34.558 1.00 63.22 164 TYR A O 1
ATOM 679 N N . VAL A 1 100 ? -9.811 -4.513 33.962 1.00 62.88 165 VAL A N 1
ATOM 680 C CA . VAL A 1 100 ? -8.914 -5.265 34.835 1.00 62.81 165 VAL A CA 1
ATOM 681 C C . VAL A 1 100 ? -7.699 -4.444 35.205 1.00 62.67 165 VAL A C 1
ATOM 682 O O . VAL A 1 100 ? -7.283 -3.552 34.471 1.00 62.79 165 VAL A O 1
ATOM 686 N N . SER A 1 101 ? -7.126 -4.755 36.356 1.00 62.79 166 SER A N 1
ATOM 687 C CA . SER A 1 101 ? -6.059 -3.952 36.886 1.00 62.90 166 SER A CA 1
ATOM 688 C C . SER A 1 101 ? -5.278 -4.748 37.893 1.00 62.89 166 SER A C 1
ATOM 689 O O . SER A 1 101 ? -5.780 -5.711 38.462 1.00 62.93 166 SER A O 1
ATOM 692 N N . GLY A 1 102 ? -4.046 -4.328 38.124 1.00 63.18 167 GLY A N 1
ATOM 693 C CA . GLY A 1 102 ? -3.234 -4.925 39.160 1.00 63.79 167 GLY A CA 1
ATOM 694 C C . GLY A 1 102 ? -1.896 -4.238 39.190 1.00 64.22 167 GLY A C 1
ATOM 695 O O . GLY A 1 102 ? -1.681 -3.247 38.496 1.00 64.08 167 GLY A O 1
ATOM 696 N N . GLN A 1 103 ? -0.985 -4.776 39.989 1.00 64.96 168 GLN A N 1
ATOM 697 C CA . GLN A 1 103 ? 0.334 -4.185 40.117 1.00 65.55 168 GLN A CA 1
ATOM 698 C C . GLN A 1 103 ? 1.267 -4.543 38.947 1.00 65.76 168 GLN A C 1
ATOM 699 O O . GLN A 1 103 ? 1.337 -5.694 38.503 1.00 65.54 168 GLN A O 1
ATOM 705 N N . VAL A 1 104 ? 1.987 -3.540 38.464 1.00 66.03 169 VAL A N 1
ATOM 706 C CA . VAL A 1 104 ? 2.821 -3.704 37.289 1.00 66.42 169 VAL A CA 1
ATOM 707 C C . VAL A 1 104 ? 4.062 -4.563 37.561 1.00 66.98 169 VAL A C 1
ATOM 708 O O . VAL A 1 104 ? 4.998 -4.614 36.757 1.00 67.21 169 VAL A O 1
ATOM 712 N N . LYS A 1 105 ? 4.078 -5.241 38.693 1.00 67.42 170 LYS A N 1
ATOM 713 C CA . LYS A 1 105 ? 5.211 -6.095 39.002 1.00 67.86 170 LYS A CA 1
ATOM 714 C C . LYS A 1 105 ? 4.647 -7.404 39.453 1.00 68.07 170 LYS A C 1
ATOM 715 O O . LYS A 1 105 ? 5.379 -8.300 39.835 1.00 68.16 170 LYS A O 1
ATOM 721 N N . SER A 1 106 ? 3.323 -7.478 39.423 1.00 68.46 171 SER A N 1
ATOM 722 C CA . SER A 1 106 ? 2.589 -8.698 39.674 1.00 68.84 171 SER A CA 1
ATOM 723 C C . SER A 1 106 ? 2.215 -9.274 38.301 1.00 69.23 171 SER A C 1
ATOM 724 O O . SER A 1 106 ? 2.211 -8.533 37.304 1.00 69.27 171 SER A O 1
ATOM 727 N N . GLY A 1 107 ? 1.928 -10.577 38.231 1.00 69.35 172 GLY A N 1
ATOM 728 C CA . GLY A 1 107 ? 1.465 -11.159 36.975 1.00 69.73 172 GLY A CA 1
ATOM 729 C C . GLY A 1 107 ? 1.739 -12.623 36.698 1.00 70.02 172 GLY A C 1
ATOM 730 O O . GLY A 1 107 ? 1.003 -13.259 35.941 1.00 70.27 172 GLY A O 1
ATOM 731 N N . SER A 1 108 ? 2.803 -13.161 37.285 1.00 70.28 173 SER A N 1
ATOM 732 C CA . SER A 1 108 ? 3.184 -14.556 37.045 1.00 70.49 173 SER A CA 1
ATOM 733 C C . SER A 1 108 ? 1.993 -15.479 36.772 1.00 70.48 173 SER A C 1
ATOM 734 O O . SER A 1 108 ? 1.974 -16.177 35.767 1.00 70.45 173 SER A O 1
ATOM 737 N N . ALA A 1 109 ? 1.013 -15.497 37.673 1.00 70.70 174 ALA A N 1
ATOM 738 C CA . ALA A 1 109 ? -0.084 -16.462 37.601 1.00 71.06 174 ALA A CA 1
ATOM 739 C C . ALA A 1 109 ? -0.769 -16.475 36.248 1.00 71.39 174 ALA A C 1
ATOM 740 O O . ALA A 1 109 ? -1.708 -17.244 36.021 1.00 71.55 174 ALA A O 1
ATOM 742 N N . GLY A 1 110 ? -0.291 -15.614 35.357 1.00 71.69 175 GLY A N 1
ATOM 743 C CA . GLY A 1 110 ? -0.896 -15.456 34.048 1.00 71.89 175 GLY A CA 1
ATOM 744 C C . GLY A 1 110 ? -0.487 -16.538 33.076 1.00 72.15 175 GLY A C 1
ATOM 745 O O . GLY A 1 110 ? -1.334 -17.193 32.490 1.00 72.22 175 GLY A O 1
ATOM 746 N N . LEU A 1 111 ? 0.815 -16.704 32.883 1.00 72.44 176 LEU A N 1
ATOM 747 C CA . LEU A 1 111 ? 1.318 -17.744 31.996 1.00 73.06 176 LEU A CA 1
ATOM 748 C C . LEU A 1 111 ? 0.340 -18.915 31.860 1.00 73.72 176 LEU A C 1
ATOM 749 O O . LEU A 1 111 ? 0.230 -19.546 30.803 1.00 73.67 176 LEU A O 1
ATOM 754 N N . CYS A 1 112 ? -0.368 -19.225 32.935 1.00 74.43 177 CYS A N 1
ATOM 755 C CA . CYS A 1 112 ? -1.443 -20.179 32.812 1.00 74.96 177 CYS A CA 1
ATOM 756 C C . CYS A 1 112 ? -1.988 -20.064 31.383 1.00 75.66 177 CYS A C 1
ATOM 757 O O . CYS A 1 112 ? -1.696 -20.894 30.526 1.00 75.75 177 CYS A O 1
ATOM 760 N N . PHE A 1 113 ? -2.719 -18.978 31.122 1.00 76.39 178 PHE A N 1
ATOM 761 C CA . PHE A 1 113 ? -3.447 -18.734 29.855 1.00 76.79 178 PHE A CA 1
ATOM 762 C C . PHE A 1 113 ? -2.643 -18.673 28.567 1.00 76.96 178 PHE A C 1
ATOM 763 O O . PHE A 1 113 ? -3.129 -19.086 27.524 1.00 77.17 178 PHE A O 1
ATOM 771 N N . ILE A 1 114 ? -1.447 -18.105 28.630 1.00 77.31 179 ILE A N 1
ATOM 772 C CA . ILE A 1 114 ? -0.528 -18.050 27.485 1.00 77.66 179 ILE A CA 1
ATOM 773 C C . ILE A 1 114 ? 0.116 -19.410 27.126 1.00 78.22 179 ILE A C 1
ATOM 774 O O . ILE A 1 114 ? 0.150 -19.803 25.958 1.00 78.21 179 ILE A O 1
ATOM 779 N N . ASN A 1 115 ? 0.648 -20.111 28.126 1.00 78.63 180 ASN A N 1
ATOM 780 C CA . ASN A 1 115 ? 1.118 -21.475 27.939 1.00 78.69 180 ASN A CA 1
ATOM 781 C C . ASN A 1 115 ? -0.071 -22.425 27.735 1.00 79.03 180 ASN A C 1
ATOM 782 O O . ASN A 1 115 ? 0.099 -23.584 27.372 1.00 78.98 180 ASN A O 1
ATOM 784 N N . GLY A 1 116 ? -1.277 -21.918 27.984 1.00 79.50 181 GLY A N 1
ATOM 785 C CA . GLY A 1 116 ? -2.521 -22.645 27.715 1.00 79.95 181 GLY A CA 1
ATOM 786 C C . GLY A 1 116 ? -2.773 -23.835 28.624 1.00 80.30 181 GLY A C 1
ATOM 787 O O . GLY A 1 116 ? -3.287 -24.861 28.185 1.00 80.11 181 GLY A O 1
ATOM 788 N N . THR A 1 117 ? -2.436 -23.699 29.903 1.00 80.68 182 THR A N 1
ATOM 789 C CA . THR A 1 117 ? -2.443 -24.857 30.801 1.00 81.03 182 THR A CA 1
ATOM 790 C C . THR A 1 117 ? -3.390 -24.723 32.012 1.00 81.22 182 THR A C 1
ATOM 791 O O . THR A 1 117 ? -4.595 -24.540 31.850 1.00 81.59 182 THR A O 1
ATOM 795 N N . ARG A 1 118 ? -2.849 -24.829 33.221 1.00 81.10 183 ARG A N 1
ATOM 796 C CA . ARG A 1 118 ? -3.663 -24.679 34.420 1.00 81.02 183 ARG A CA 1
ATOM 797 C C . ARG A 1 118 ? -2.965 -23.755 35.397 1.00 80.95 183 ARG A C 1
ATOM 798 O O . ARG A 1 118 ? -3.451 -23.539 36.499 1.00 81.01 183 ARG A O 1
ATOM 800 N N . SER A 1 120 ? -3.813 -21.323 36.864 1.00 86.61 185 SER A N 1
ATOM 801 C CA . SER A 1 120 ? -5.045 -21.966 37.314 1.00 86.55 185 SER A CA 1
ATOM 802 C C . SER A 1 120 ? -5.679 -21.232 38.506 1.00 86.34 185 SER A C 1
ATOM 803 O O . SER A 1 120 ? -6.898 -21.089 38.562 1.00 86.46 185 SER A O 1
ATOM 805 N N . ASP A 1 121 ? -4.854 -20.763 39.444 1.00 85.93 186 ASP A N 1
ATOM 806 C CA . ASP A 1 121 ? -5.329 -19.956 40.577 1.00 85.48 186 ASP A CA 1
ATOM 807 C C . ASP A 1 121 ? -5.314 -18.493 40.168 1.00 84.95 186 ASP A C 1
ATOM 808 O O . ASP A 1 121 ? -4.531 -17.679 40.676 1.00 84.86 186 ASP A O 1
ATOM 813 N N . THR A 1 122 ? -6.225 -18.192 39.255 1.00 84.29 187 THR A N 1
ATOM 814 C CA . THR A 1 122 ? -6.224 -16.983 38.438 1.00 83.70 187 THR A CA 1
ATOM 815 C C . THR A 1 122 ? -6.418 -15.662 39.191 1.00 83.35 187 THR A C 1
ATOM 816 O O . THR A 1 122 ? -5.816 -14.632 38.822 1.00 83.14 187 THR A O 1
ATOM 820 N N . SER A 1 123 ? -7.253 -15.699 40.233 1.00 82.74 188 SER A N 1
ATOM 821 C CA . SER A 1 123 ? -7.618 -14.495 40.981 1.00 82.11 188 SER A CA 1
ATOM 822 C C . SER A 1 123 ? -6.507 -13.439 40.969 1.00 81.69 188 SER A C 1
ATOM 823 O O . SER A 1 123 ? -6.776 -12.239 40.974 1.00 81.64 188 SER A O 1
ATOM 826 N N . THR A 1 124 ? -5.257 -13.886 40.933 1.00 81.16 189 THR A N 1
ATOM 827 C CA . THR A 1 124 ? -4.124 -12.976 41.032 1.00 80.65 189 THR A CA 1
ATOM 828 C C . THR A 1 124 ? -3.584 -12.514 39.668 1.00 80.51 189 THR A C 1
ATOM 829 O O . THR A 1 124 ? -2.570 -11.817 39.605 1.00 80.76 189 THR A O 1
ATOM 833 N N . ALA A 1 125 ? -4.236 -12.909 38.580 1.00 79.74 190 ALA A N 1
ATOM 834 C CA . ALA A 1 125 ? -3.737 -12.575 37.252 1.00 78.77 190 ALA A CA 1
ATOM 835 C C . ALA A 1 125 ? -4.335 -11.278 36.683 1.00 78.18 190 ALA A C 1
ATOM 836 O O . ALA A 1 125 ? -5.473 -10.913 36.985 1.00 78.05 190 ALA A O 1
ATOM 838 N N . ILE A 1 126 ? -3.561 -10.593 35.845 1.00 77.43 191 ILE A N 1
ATOM 839 C CA . ILE A 1 126 ? -4.013 -9.373 35.180 1.00 76.59 191 ILE A CA 1
ATOM 840 C C . ILE A 1 126 ? -4.393 -9.688 33.743 1.00 76.04 191 ILE A C 1
ATOM 841 O O . ILE A 1 126 ? -3.576 -9.512 32.842 1.00 75.88 191 ILE A O 1
ATOM 846 N N . SER A 1 127 ? -5.624 -10.150 33.524 1.00 75.57 192 SER A N 1
ATOM 847 C CA . SER A 1 127 ? -6.049 -10.602 32.185 1.00 74.97 192 SER A CA 1
ATOM 848 C C . SER A 1 127 ? -7.538 -10.407 31.969 1.00 74.23 192 SER A C 1
ATOM 849 O O . SER A 1 127 ? -8.317 -10.486 32.912 1.00 74.41 192 SER A O 1
ATOM 852 N N . THR A 1 128 ? -7.924 -10.134 30.727 1.00 73.52 193 THR A N 1
ATOM 853 C CA . THR A 1 128 ? -9.330 -9.898 30.396 1.00 72.71 193 THR A CA 1
ATOM 854 C C . THR A 1 128 ? -9.723 -10.372 28.992 1.00 72.81 193 THR A C 1
ATOM 855 O O . THR A 1 128 ? -8.912 -10.317 28.067 1.00 72.73 193 THR A O 1
ATOM 859 N N . THR A 1 129 ? -10.971 -10.819 28.838 1.00 72.72 194 THR A N 1
ATOM 860 C CA . THR A 1 129 ? -11.427 -11.378 27.568 1.00 72.79 194 THR A CA 1
ATOM 861 C C . THR A 1 129 ? -12.433 -10.506 26.871 1.00 72.47 194 THR A C 1
ATOM 862 O O . THR A 1 129 ? -13.297 -9.926 27.496 1.00 72.56 194 THR A O 1
ATOM 866 N N . LEU A 1 130 ? -12.305 -10.422 25.560 1.00 72.31 195 LEU A N 1
ATOM 867 C CA . LEU A 1 130 ? -13.261 -9.721 24.740 1.00 71.98 195 LEU A CA 1
ATOM 868 C C . LEU A 1 130 ? -14.602 -10.364 25.007 1.00 71.93 195 LEU A C 1
ATOM 869 O O . LEU A 1 130 ? -14.641 -11.516 25.409 1.00 72.14 195 LEU A O 1
ATOM 874 N N . ASP A 1 131 ? -15.697 -9.636 24.810 1.00 71.86 196 ASP A N 1
ATOM 875 C CA . ASP A 1 131 ? -17.010 -10.192 25.129 1.00 71.81 196 ASP A CA 1
ATOM 876 C C . ASP A 1 131 ? -17.410 -11.149 24.034 1.00 71.88 196 ASP A C 1
ATOM 877 O O . ASP A 1 131 ? -18.002 -12.194 24.311 1.00 72.32 196 ASP A O 1
ATOM 879 N N . VAL A 1 132 ? -17.063 -10.810 22.795 1.00 71.43 197 VAL A N 1
ATOM 880 C CA . VAL A 1 132 ? -17.427 -11.653 21.660 1.00 71.29 197 VAL A CA 1
ATOM 881 C C . VAL A 1 132 ? -18.945 -11.814 21.546 1.00 71.28 197 VAL A C 1
ATOM 882 O O . VAL A 1 132 ? -19.535 -11.572 20.500 1.00 71.13 197 VAL A O 1
ATOM 886 N N . SER A 1 133 ? -19.573 -12.209 22.646 1.00 71.47 198 SER A N 1
ATOM 887 C CA . SER A 1 133 ? -21.022 -12.379 22.705 1.00 71.57 198 SER A CA 1
ATOM 888 C C . SER A 1 133 ? -21.659 -11.019 23.001 1.00 71.42 198 SER A C 1
ATOM 889 O O . SER A 1 133 ? -22.354 -10.835 23.998 1.00 71.23 198 SER A O 1
ATOM 892 N N . LYS A 1 134 ? -21.399 -10.070 22.113 1.00 71.32 199 LYS A N 1
ATOM 893 C CA . LYS A 1 134 ? -21.668 -8.679 22.375 1.00 71.27 199 LYS A CA 1
ATOM 894 C C . LYS A 1 134 ? -20.853 -7.823 21.425 1.00 70.97 199 LYS A C 1
ATOM 895 O O . LYS A 1 134 ? -20.639 -6.638 21.667 1.00 71.00 199 LYS A O 1
ATOM 901 N N . LEU A 1 135 ? -20.393 -8.442 20.343 1.00 70.54 200 LEU A N 1
ATOM 902 C CA . LEU A 1 135 ? -19.722 -7.726 19.257 1.00 69.89 200 LEU A CA 1
ATOM 903 C C . LEU A 1 135 ? -20.743 -7.254 18.245 1.00 69.32 200 LEU A C 1
ATOM 904 O O . LEU A 1 135 ? -21.903 -7.684 18.262 1.00 69.30 200 LEU A O 1
ATOM 909 N N . GLY A 1 136 ? -20.290 -6.394 17.342 1.00 68.37 201 GLY A N 1
ATOM 910 C CA . GLY A 1 136 ? -21.160 -5.836 16.317 1.00 66.97 201 GLY A CA 1
ATOM 911 C C . GLY A 1 136 ? -21.701 -6.908 15.406 1.00 65.94 201 GLY A C 1
ATOM 912 O O . GLY A 1 136 ? -22.860 -7.282 15.507 1.00 66.14 201 GLY A O 1
ATOM 913 N N . LYS A 1 137 ? -20.856 -7.413 14.514 1.00 65.01 202 LYS A N 1
ATOM 914 C CA . LYS A 1 137 ? -21.304 -8.382 13.511 1.00 63.74 202 LYS A CA 1
ATOM 915 C C . LYS A 1 137 ? -20.509 -9.677 13.582 1.00 62.16 202 LYS A C 1
ATOM 916 O O . LYS A 1 137 ? -19.619 -9.824 14.420 1.00 61.82 202 LYS A O 1
ATOM 922 N N . LYS A 1 138 ? -20.821 -10.623 12.709 1.00 60.09 203 LYS A N 1
ATOM 923 C CA . LYS A 1 138 ? -20.045 -11.842 12.740 1.00 58.21 203 LYS A CA 1
ATOM 924 C C . LYS A 1 138 ? -18.739 -11.767 11.944 1.00 57.55 203 LYS A C 1
ATOM 925 O O . LYS A 1 138 ? -17.693 -12.184 12.432 1.00 56.98 203 LYS A O 1
ATOM 931 N N . TRP A 1 139 ? -18.797 -11.257 10.715 1.00 56.62 204 TRP A N 1
ATOM 932 C CA . TRP A 1 139 ? -17.613 -11.281 9.854 1.00 55.84 204 TRP A CA 1
ATOM 933 C C . TRP A 1 139 ? -17.146 -9.883 9.518 1.00 55.08 204 TRP A C 1
ATOM 934 O O . TRP A 1 139 ? -17.869 -9.073 8.935 1.00 54.83 204 TRP A O 1
ATOM 945 N N . TYR A 1 140 ? -15.913 -9.617 9.906 1.00 54.25 205 TYR A N 1
ATOM 946 C CA . TYR A 1 140 ? -15.276 -8.358 9.629 1.00 53.38 205 TYR A CA 1
ATOM 947 C C . TYR A 1 140 ? -14.254 -8.619 8.553 1.00 52.48 205 TYR A C 1
ATOM 948 O O . TYR A 1 140 ? -13.722 -9.726 8.434 1.00 52.13 205 TYR A O 1
ATOM 957 N N . PRO A 1 141 ? -13.981 -7.599 7.755 1.00 51.69 206 PRO A N 1
ATOM 958 C CA . PRO A 1 141 ? -12.884 -7.640 6.800 1.00 51.41 206 PRO A CA 1
ATOM 959 C C . PRO A 1 141 ? -11.532 -7.664 7.507 1.00 50.56 206 PRO A C 1
ATOM 960 O O . PRO A 1 141 ? -11.369 -7.013 8.519 1.00 50.58 206 PRO A O 1
ATOM 964 N N . TYR A 1 142 ? -10.574 -8.418 6.994 1.00 50.19 207 TYR A N 1
ATOM 965 C CA . TYR A 1 142 ? -9.190 -8.162 7.367 1.00 50.05 207 TYR A CA 1
ATOM 966 C C . TYR A 1 142 ? -8.889 -6.721 6.993 1.00 50.00 207 TYR A C 1
ATOM 967 O O . TYR A 1 142 ? -8.965 -6.377 5.835 1.00 49.92 207 TYR A O 1
ATOM 976 N N . LYS A 1 143 ? -8.584 -5.878 7.971 1.00 50.54 208 LYS A N 1
ATOM 977 C CA . LYS A 1 143 ? -8.192 -4.488 7.724 1.00 51.34 208 LYS A CA 1
ATOM 978 C C . LYS A 1 143 ? -6.867 -4.191 8.401 1.00 51.40 208 LYS A C 1
ATOM 979 O O . LYS A 1 143 ? -6.437 -4.917 9.289 1.00 51.56 208 LYS A O 1
ATOM 985 N N . THR A 1 144 ? -6.218 -3.113 7.988 1.00 52.06 209 THR A N 1
ATOM 986 C CA . THR A 1 144 ? -4.903 -2.782 8.534 1.00 52.20 209 THR A CA 1
ATOM 987 C C . THR A 1 144 ? -4.946 -1.488 9.371 1.00 52.32 209 THR A C 1
ATOM 988 O O . THR A 1 144 ? -5.936 -0.733 9.355 1.00 51.90 209 THR A O 1
ATOM 992 N N . SER A 1 145 ? -3.878 -1.253 10.127 1.00 52.47 210 SER A N 1
ATOM 993 C CA . SER A 1 145 ? -3.755 -0.028 10.906 1.00 52.68 210 SER A CA 1
ATOM 994 C C . SER A 1 145 ? -4.099 1.175 10.049 1.00 53.33 210 SER A C 1
ATOM 995 O O . SER A 1 145 ? -5.125 1.834 10.274 1.00 53.21 210 SER A O 1
ATOM 998 N N . ALA A 1 146 ? -3.240 1.443 9.061 1.00 53.52 211 ALA A N 1
ATOM 999 C CA . ALA A 1 146 ? -3.475 2.509 8.111 1.00 54.22 211 ALA A CA 1
ATOM 1000 C C . ALA A 1 146 ? -4.953 2.640 7.768 1.00 55.02 211 ALA A C 1
ATOM 1001 O O . ALA A 1 146 ? -5.537 3.731 7.839 1.00 54.75 211 ALA A O 1
ATOM 1003 N N . ASP A 1 147 ? -5.544 1.523 7.344 1.00 55.83 212 ASP A N 1
ATOM 1004 C CA . ASP A 1 147 ? -6.943 1.509 6.955 1.00 56.54 212 ASP A CA 1
ATOM 1005 C C . ASP A 1 147 ? -7.802 2.132 8.030 1.00 57.01 212 ASP A C 1
ATOM 1006 O O . ASP A 1 147 ? -8.632 2.992 7.745 1.00 57.44 212 ASP A O 1
ATOM 1011 N N . TYR A 1 148 ? -7.588 1.732 9.272 1.00 57.60 213 TYR A N 1
ATOM 1012 C CA . TYR A 1 148 ? -8.425 2.262 10.332 1.00 58.73 213 TYR A CA 1
ATOM 1013 C C . TYR A 1 148 ? -8.323 3.781 10.507 1.00 59.64 213 TYR A C 1
ATOM 1014 O O . TYR A 1 148 ? -9.348 4.477 10.514 1.00 59.99 213 TYR A O 1
ATOM 1023 N N . ALA A 1 149 ? -7.098 4.291 10.649 1.00 60.39 214 ALA A N 1
ATOM 1024 C CA . ALA A 1 149 ? -6.871 5.722 10.780 1.00 60.81 214 ALA A CA 1
ATOM 1025 C C . ALA A 1 149 ? -7.634 6.404 9.670 1.00 61.40 214 ALA A C 1
ATOM 1026 O O . ALA A 1 149 ? -8.448 7.304 9.897 1.00 61.87 214 ALA A O 1
ATOM 1028 N N . THR A 1 150 ? -7.364 5.947 8.454 1.00 62.15 215 THR A N 1
ATOM 1029 C CA . THR A 1 150 ? -8.005 6.462 7.251 1.00 62.37 215 THR A CA 1
ATOM 1030 C C . THR A 1 150 ? -9.508 6.554 7.407 1.00 62.52 215 THR A C 1
ATOM 1031 O O . THR A 1 150 ? -10.080 7.639 7.461 1.00 62.36 215 THR A O 1
ATOM 1035 N N . ALA A 1 151 ? -10.153 5.399 7.470 1.00 62.83 216 ALA A N 1
ATOM 1036 C CA . ALA A 1 151 ? -11.586 5.381 7.711 1.00 63.13 216 ALA A CA 1
ATOM 1037 C C . ALA A 1 151 ? -11.978 6.433 8.754 1.00 63.17 216 ALA A C 1
ATOM 1038 O O . ALA A 1 151 ? -12.741 7.353 8.449 1.00 63.45 216 ALA A O 1
ATOM 1040 N N . VAL A 1 152 ? -11.475 6.297 9.982 1.00 62.67 217 VAL A N 1
ATOM 1041 C CA . VAL A 1 152 ? -11.837 7.241 11.046 1.00 62.19 217 VAL A CA 1
ATOM 1042 C C . VAL A 1 152 ? -11.943 8.670 10.497 1.00 61.76 217 VAL A C 1
ATOM 1043 O O . VAL A 1 152 ? -12.906 9.390 10.777 1.00 61.74 217 VAL A O 1
ATOM 1045 N N . GLY A 1 153 ? -10.957 9.070 9.703 1.00 61.36 218 GLY A N 1
ATOM 1046 C CA . GLY A 1 153 ? -10.926 10.422 9.137 1.00 61.09 218 GLY A CA 1
ATOM 1047 C C . GLY A 1 153 ? -12.194 10.921 8.446 1.00 60.83 218 GLY A C 1
ATOM 1048 O O . GLY A 1 153 ? -12.329 12.116 8.175 1.00 60.81 218 GLY A O 1
ATOM 1049 N N . VAL A 1 154 ? -13.126 10.021 8.155 1.00 60.52 219 VAL A N 1
ATOM 1050 C CA . VAL A 1 154 ? -14.323 10.371 7.398 1.00 59.94 219 VAL A CA 1
ATOM 1051 C C . VAL A 1 154 ? -15.567 10.358 8.257 1.00 59.85 219 VAL A C 1
ATOM 1052 O O . VAL A 1 154 ? -16.313 11.330 8.321 1.00 59.84 219 VAL A O 1
ATOM 1056 N N . ASP A 1 155 ? -15.815 9.214 8.872 1.00 59.82 220 ASP A N 1
ATOM 1057 C CA . ASP A 1 155 ? -16.869 9.078 9.858 1.00 59.85 220 ASP A CA 1
ATOM 1058 C C . ASP A 1 155 ? -16.387 8.055 10.849 1.00 59.86 220 ASP A C 1
ATOM 1059 O O . ASP A 1 155 ? -15.929 6.992 10.466 1.00 59.44 220 ASP A O 1
ATOM 1064 N N . VAL A 1 156 ? -16.509 8.367 12.125 1.00 60.17 221 VAL A N 1
ATOM 1065 C CA . VAL A 1 156 ? -16.061 7.435 13.129 1.00 60.83 221 VAL A CA 1
ATOM 1066 C C . VAL A 1 156 ? -16.890 6.152 13.126 1.00 61.13 221 VAL A C 1
ATOM 1067 O O . VAL A 1 156 ? -16.356 5.054 13.232 1.00 61.37 221 VAL A O 1
ATOM 1071 N N . ASN A 1 157 ? -18.204 6.285 13.025 1.00 61.62 222 ASN A N 1
ATOM 1072 C CA . ASN A 1 157 ? -19.067 5.112 13.030 1.00 61.76 222 ASN A CA 1
ATOM 1073 C C . ASN A 1 157 ? -19.019 4.340 11.721 1.00 61.99 222 ASN A C 1
ATOM 1074 O O . ASN A 1 157 ? -19.829 3.439 11.493 1.00 62.32 222 ASN A O 1
ATOM 1079 N N . ILE A 1 158 ? -18.077 4.712 10.857 1.00 61.96 223 ILE A N 1
ATOM 1080 C CA . ILE A 1 158 ? -17.712 3.876 9.720 1.00 61.75 223 ILE A CA 1
ATOM 1081 C C . ILE A 1 158 ? -16.834 2.751 10.238 1.00 61.58 223 ILE A C 1
ATOM 1082 O O . ILE A 1 158 ? -16.787 1.666 9.660 1.00 61.84 223 ILE A O 1
ATOM 1087 N N . ALA A 1 159 ? -16.144 3.030 11.340 1.00 61.18 224 ALA A N 1
ATOM 1088 C CA . ALA A 1 159 ? -15.032 2.214 11.807 1.00 60.72 224 ALA A CA 1
ATOM 1089 C C . ALA A 1 159 ? -15.500 1.044 12.665 1.00 60.53 224 ALA A C 1
ATOM 1090 O O . ALA A 1 159 ? -14.870 -0.021 12.694 1.00 60.43 224 ALA A O 1
ATOM 1092 N N . THR A 1 160 ? -16.597 1.229 13.385 1.00 60.06 225 THR A N 1
ATOM 1093 C CA . THR A 1 160 ? -16.973 0.196 14.329 1.00 59.88 225 THR A CA 1
ATOM 1094 C C . THR A 1 160 ? -17.288 -1.125 13.591 1.00 59.69 225 THR A C 1
ATOM 1095 O O . THR A 1 160 ? -17.095 -2.213 14.142 1.00 59.56 225 THR A O 1
ATOM 1099 N N . PRO A 1 161 ? -17.713 -1.028 12.315 1.00 59.54 226 PRO A N 1
ATOM 1100 C CA . PRO A 1 161 ? -17.928 -2.190 11.448 1.00 59.09 226 PRO A CA 1
ATOM 1101 C C . PRO A 1 161 ? -16.656 -2.638 10.753 1.00 58.57 226 PRO A C 1
ATOM 1102 O O . PRO A 1 161 ? -16.684 -3.593 9.988 1.00 58.69 226 PRO A O 1
ATOM 1106 N N . LEU A 1 162 ? -15.551 -1.950 11.009 1.00 57.93 227 LEU A N 1
ATOM 1107 C CA . LEU A 1 162 ? -14.254 -2.369 10.487 1.00 56.93 227 LEU A CA 1
ATOM 1108 C C . LEU A 1 162 ? -13.504 -3.126 11.560 1.00 56.71 227 LEU A C 1
ATOM 1109 O O . LEU A 1 162 ? -12.691 -4.027 11.275 1.00 56.90 227 LEU A O 1
ATOM 1114 N N . VAL A 1 163 ? -13.763 -2.747 12.805 1.00 55.74 228 VAL A 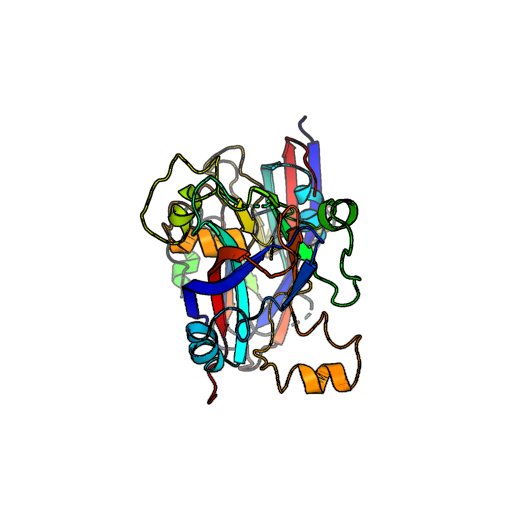N 1
ATOM 1115 C CA . VAL A 1 163 ? -13.012 -3.318 13.913 1.00 55.07 228 VAL A CA 1
ATOM 1116 C C . VAL A 1 163 ? -13.912 -3.703 15.082 1.00 54.60 228 VAL A C 1
ATOM 1117 O O . VAL A 1 163 ? -14.766 -2.934 15.548 1.00 54.70 228 VAL A O 1
ATOM 1121 N N . PRO A 1 164 ? -13.746 -4.933 15.536 1.00 54.00 229 PRO A N 1
ATOM 1122 C CA . PRO A 1 164 ? -14.595 -5.537 16.555 1.00 53.81 229 PRO A CA 1
ATOM 1123 C C . PRO A 1 164 ? -14.592 -4.796 17.906 1.00 53.47 229 PRO A C 1
ATOM 1124 O O . PRO A 1 164 ? -15.588 -4.815 18.632 1.00 53.32 229 PRO A O 1
ATOM 1128 N N . ALA A 1 165 ? -13.484 -4.139 18.223 1.00 53.40 230 ALA A N 1
ATOM 1129 C CA . ALA A 1 165 ? -13.253 -3.586 19.561 1.00 53.07 230 ALA A CA 1
ATOM 1130 C C . ALA A 1 165 ? -11.868 -2.960 19.672 1.00 53.15 230 ALA A C 1
ATOM 1131 O O . ALA A 1 165 ? -10.990 -3.170 18.819 1.00 52.68 230 ALA A O 1
ATOM 1133 N N . ARG A 1 166 ? -11.673 -2.181 20.727 1.00 53.46 231 ARG A N 1
ATOM 1134 C CA . ARG A 1 166 ? -10.337 -1.673 20.998 1.00 53.79 231 ARG A CA 1
ATOM 1135 C C . ARG A 1 166 ? -9.962 -1.873 22.455 1.00 53.74 231 ARG A C 1
ATOM 1136 O O . ARG A 1 166 ? -10.744 -1.583 23.360 1.00 53.94 231 ARG A O 1
ATOM 1144 N N . LEU A 1 167 ? -8.775 -2.421 22.674 1.00 53.56 232 LEU A N 1
ATOM 1145 C CA . LEU A 1 167 ? -8.211 -2.488 24.019 1.00 53.51 232 LEU A CA 1
ATOM 1146 C C . LEU A 1 167 ? -7.577 -1.137 24.359 1.00 53.89 232 LEU A C 1
ATOM 1147 O O . LEU A 1 167 ? -6.813 -0.601 23.575 1.00 54.33 232 LEU A O 1
ATOM 1152 N N . VAL A 1 168 ? -7.935 -0.578 25.511 1.00 54.41 233 VAL A N 1
ATOM 1153 C CA . VAL A 1 168 ? -7.323 0.652 26.002 1.00 54.17 233 VAL A CA 1
ATOM 1154 C C . VAL A 1 168 ? -6.596 0.299 27.289 1.00 54.33 233 VAL A C 1
ATOM 1155 O O . VAL A 1 168 ? -7.095 -0.494 28.116 1.00 54.33 233 VAL A O 1
ATOM 1159 N N . ILE A 1 169 ? -5.423 0.901 27.452 1.00 54.20 234 ILE A N 1
ATOM 1160 C CA . ILE A 1 169 ? -4.513 0.545 28.501 1.00 54.29 234 ILE A CA 1
ATOM 1161 C C . ILE A 1 169 ? -4.024 1.807 29.210 1.00 54.72 234 ILE A C 1
ATOM 1162 O O . ILE A 1 169 ? -3.596 2.794 28.566 1.00 55.18 234 ILE A O 1
ATOM 1167 N N . ALA A 1 170 ? -4.079 1.774 30.540 1.00 54.67 235 ALA A N 1
ATOM 1168 C CA . ALA A 1 170 ? -3.539 2.849 31.370 1.00 54.04 235 ALA A CA 1
ATOM 1169 C C . ALA A 1 170 ? -2.356 2.364 32.220 1.00 54.17 235 ALA A C 1
ATOM 1170 O O . ALA A 1 170 ? -2.313 1.205 32.649 1.00 54.14 235 ALA A O 1
ATOM 1172 N N . LEU A 1 171 ? -1.393 3.261 32.434 1.00 54.40 236 LEU A N 1
ATOM 1173 C CA . LEU A 1 171 ? -0.145 2.958 33.137 1.00 54.71 236 LEU A CA 1
ATOM 1174 C C . LEU A 1 171 ? 0.378 4.163 33.913 1.00 54.86 236 LEU A C 1
ATOM 1175 O O . LEU A 1 171 ? 0.960 5.076 33.327 1.00 55.08 236 LEU A O 1
ATOM 1180 N N . LEU A 1 172 ? 0.178 4.164 35.230 1.00 55.21 237 LEU A N 1
ATOM 1181 C CA . LEU A 1 172 ? 0.603 5.285 36.084 1.00 55.35 237 LEU A CA 1
ATOM 1182 C C . LEU A 1 172 ? 1.394 4.777 37.268 1.00 55.55 237 LEU A C 1
ATOM 1183 O O . LEU A 1 172 ? 1.928 3.671 37.242 1.00 55.98 237 LEU A O 1
ATOM 1188 N N . ASP A 1 173 ? 1.467 5.599 38.309 1.00 55.81 238 ASP A N 1
ATOM 1189 C CA . ASP A 1 173 ? 2.093 5.205 39.574 1.00 55.68 238 ASP A CA 1
ATOM 1190 C C . ASP A 1 173 ? 3.568 4.830 39.478 1.00 55.39 238 ASP A C 1
ATOM 1191 O O . ASP A 1 173 ? 4.159 4.393 40.453 1.00 55.68 238 ASP A O 1
ATOM 1196 N N . GLY A 1 174 ? 4.178 4.978 38.315 1.00 54.99 239 GLY A N 1
ATOM 1197 C CA . GLY A 1 174 ? 5.606 4.698 38.229 1.00 54.37 239 GLY A CA 1
ATOM 1198 C C . GLY A 1 174 ? 6.340 5.554 39.239 1.00 53.96 239 GLY A C 1
ATOM 1199 O O . GLY A 1 174 ? 5.804 6.546 39.724 1.00 53.88 239 GLY A O 1
ATOM 1200 N N . SER A 1 175 ? 7.560 5.175 39.577 1.00 53.73 240 SER A N 1
ATOM 1201 C CA . SER A 1 175 ? 8.336 5.997 40.475 1.00 53.86 240 SER A CA 1
ATOM 1202 C C . SER A 1 175 ? 9.389 6.717 39.652 1.00 53.94 240 SER A C 1
ATOM 1203 O O . SER A 1 175 ? 10.227 7.452 40.174 1.00 53.82 240 SER A O 1
ATOM 1206 N N . SER A 1 176 ? 9.316 6.523 38.342 1.00 54.23 241 SER A N 1
ATOM 1207 C CA . SER A 1 176 ? 10.200 7.238 37.431 1.00 54.47 241 SER A CA 1
ATOM 1208 C C . SER A 1 176 ? 9.406 8.118 36.455 1.00 54.53 241 SER A C 1
ATOM 1209 O O . SER A 1 176 ? 8.328 7.745 36.010 1.00 54.11 241 SER A O 1
ATOM 1212 N N . SER A 1 177 ? 9.935 9.302 36.161 1.00 54.77 242 SER A N 1
ATOM 1213 C CA . SER A 1 177 ? 9.342 10.164 35.155 1.00 54.77 242 SER A CA 1
ATOM 1214 C C . SER A 1 177 ? 9.835 9.645 33.816 1.00 54.78 242 SER A C 1
ATOM 1215 O O . SER A 1 177 ? 9.217 9.883 32.775 1.00 55.08 242 SER A O 1
ATOM 1218 N N . THR A 1 178 ? 10.951 8.915 33.852 1.00 54.55 243 THR A N 1
ATOM 1219 C CA . THR A 1 178 ? 11.454 8.218 32.662 1.00 53.98 243 THR A CA 1
ATOM 1220 C C . THR A 1 178 ? 10.806 6.837 32.612 1.00 53.58 243 THR A C 1
ATOM 1221 O O . THR A 1 178 ? 10.604 6.202 33.646 1.00 53.42 243 THR A O 1
ATOM 1225 N N . ALA A 1 179 ? 10.465 6.377 31.420 1.00 53.17 244 ALA A N 1
ATOM 1226 C CA . ALA A 1 179 ? 9.790 5.093 31.304 1.00 53.45 244 ALA A CA 1
ATOM 1227 C C . ALA A 1 179 ? 10.624 3.947 31.892 1.00 53.33 244 ALA A C 1
ATOM 1228 O O . ALA A 1 179 ? 11.817 3.886 31.662 1.00 53.23 244 ALA A O 1
ATOM 1230 N N . VAL A 1 180 ? 9.995 3.046 32.648 1.00 53.51 245 VAL A N 1
ATOM 1231 C CA . VAL A 1 180 ? 10.691 1.863 33.169 1.00 53.36 245 VAL A CA 1
ATOM 1232 C C . VAL A 1 180 ? 10.073 0.543 32.714 1.00 53.52 245 VAL A C 1
ATOM 1233 O O . VAL A 1 180 ? 8.884 0.301 32.910 1.00 53.59 245 VAL A O 1
ATOM 1237 N N . ALA A 1 181 ? 10.887 -0.323 32.119 1.00 53.48 246 ALA A N 1
ATOM 1238 C CA . ALA A 1 181 ? 10.395 -1.620 31.684 1.00 53.40 246 ALA A CA 1
ATOM 1239 C C . ALA A 1 181 ? 9.662 -2.347 32.819 1.00 53.40 246 ALA A C 1
ATOM 1240 O O . ALA A 1 181 ? 10.240 -2.611 33.872 1.00 53.38 246 ALA A O 1
ATOM 1242 N N . ALA A 1 182 ? 8.394 -2.681 32.597 1.00 53.54 247 ALA A N 1
ATOM 1243 C CA . ALA A 1 182 ? 7.580 -3.353 33.619 1.00 53.61 247 ALA A CA 1
ATOM 1244 C C . ALA A 1 182 ? 7.236 -4.794 33.259 1.00 53.69 247 ALA A C 1
ATOM 1245 O O . ALA A 1 182 ? 7.478 -5.709 34.047 1.00 54.07 247 ALA A O 1
ATOM 1247 N N . GLY A 1 183 ? 6.660 -4.991 32.076 1.00 53.86 248 GLY A N 1
ATOM 1248 C CA . GLY A 1 183 ? 6.334 -6.340 31.582 1.00 54.03 248 GLY A CA 1
ATOM 1249 C C . GLY A 1 183 ? 5.799 -6.345 30.156 1.00 54.11 248 GLY A C 1
ATOM 1250 O O . GLY A 1 183 ? 6.189 -5.516 29.331 1.00 53.77 248 GLY A O 1
ATOM 1251 N N . ARG A 1 184 ? 4.894 -7.270 29.859 1.00 54.31 249 ARG A N 1
ATOM 1252 C CA . ARG A 1 184 ? 4.303 -7.312 28.517 1.00 54.57 249 ARG A CA 1
ATOM 1253 C C . ARG A 1 184 ? 2.882 -7.882 28.436 1.00 54.05 249 ARG A C 1
ATOM 1254 O O . ARG A 1 184 ? 2.376 -8.471 29.401 1.00 54.54 249 ARG A O 1
ATOM 1262 N N . ILE A 1 185 ? 2.224 -7.669 27.298 1.00 53.28 250 ILE A N 1
ATOM 1263 C CA . ILE A 1 185 ? 0.866 -8.159 27.125 1.00 52.69 250 ILE A CA 1
ATOM 1264 C C . ILE A 1 185 ? 0.784 -9.151 25.978 1.00 52.95 250 ILE A C 1
ATOM 1265 O O . ILE A 1 185 ? 1.179 -8.861 24.857 1.00 52.75 250 ILE A O 1
ATOM 1270 N N . TYR A 1 186 ? 0.256 -10.326 26.257 1.00 53.05 251 TYR A N 1
ATOM 1271 C CA . TYR A 1 186 ? 0.153 -11.338 25.243 1.00 53.51 251 TYR A CA 1
ATOM 1272 C C . TYR A 1 186 ? -1.307 -11.493 24.797 1.00 53.39 251 TYR A C 1
ATOM 1273 O O . TYR A 1 186 ? -2.229 -11.457 25.625 1.00 53.62 251 TYR A O 1
ATOM 1282 N N . CYS A 1 187 ? -1.525 -11.660 23.493 1.00 52.56 252 CYS A N 1
ATOM 1283 C CA . CYS A 1 187 ? -2.858 -11.951 23.032 1.00 51.77 252 CYS A CA 1
ATOM 1284 C C . CYS A 1 187 ? -2.972 -13.442 22.820 1.00 51.83 252 CYS A C 1
ATOM 1285 O O . CYS A 1 187 ? -2.082 -14.066 22.217 1.00 52.08 252 CYS A O 1
ATOM 1288 N N . THR A 1 188 ? -4.054 -14.022 23.316 1.00 50.64 253 THR A N 1
ATOM 1289 C CA . THR A 1 188 ? -4.314 -15.400 23.029 1.00 50.26 253 THR A CA 1
ATOM 1290 C C . THR A 1 188 ? -5.671 -15.387 22.393 1.00 50.20 253 THR A C 1
ATOM 1291 O O . THR A 1 188 ? -6.550 -14.705 22.883 1.00 50.78 253 THR A O 1
ATOM 1295 N N . TYR A 1 189 ? -5.851 -16.096 21.278 1.00 50.00 254 TYR A N 1
ATOM 1296 C CA . TYR A 1 189 ? -7.067 -15.942 20.491 1.00 49.72 254 TYR A CA 1
ATOM 1297 C C . TYR A 1 189 ? -7.433 -17.207 19.778 1.00 49.71 254 TYR A C 1
ATOM 1298 O O . TYR A 1 189 ? -6.614 -18.100 19.555 1.00 49.46 254 TYR A O 1
ATOM 1307 N N . THR A 1 190 ? -8.695 -17.224 19.396 1.00 49.93 255 THR A N 1
ATOM 1308 C CA . THR A 1 190 ? -9.255 -18.255 18.586 1.00 50.16 255 THR A CA 1
ATOM 1309 C C . THR A 1 190 ? -10.060 -17.546 17.521 1.00 50.19 255 THR A C 1
ATOM 1310 O O . THR A 1 190 ? -11.096 -16.941 17.794 1.00 50.04 255 THR A O 1
ATOM 1314 N N . ILE A 1 191 ? -9.535 -17.608 16.305 1.00 50.09 256 ILE A N 1
ATOM 1315 C CA . ILE A 1 191 ? -10.084 -16.861 15.203 1.00 50.05 256 ILE A CA 1
ATOM 1316 C C . ILE A 1 191 ? -10.541 -17.845 14.133 1.00 50.17 256 ILE A C 1
ATOM 1317 O O . ILE A 1 191 ? -9.971 -18.938 14.009 1.00 50.04 256 ILE A O 1
ATOM 1322 N N . GLN A 1 192 ? -11.596 -17.481 13.402 1.00 50.31 257 GLN A N 1
ATOM 1323 C CA . GLN A 1 192 ? -12.003 -18.226 12.217 1.00 50.67 257 GLN A CA 1
ATOM 1324 C C . GLN A 1 192 ? -11.862 -17.366 10.978 1.00 51.17 257 GLN A C 1
ATOM 1325 O O . GLN A 1 192 ? -12.219 -16.192 10.986 1.00 51.04 257 GLN A O 1
ATOM 1331 N N . MET A 1 193 ? -11.356 -17.954 9.903 1.00 51.60 258 MET A N 1
ATOM 1332 C CA . MET A 1 193 ? -11.110 -17.175 8.723 1.00 52.59 258 MET A CA 1
ATOM 1333 C C . MET A 1 193 ? -11.710 -17.771 7.462 1.00 52.96 258 MET A C 1
ATOM 1334 O O . MET A 1 193 ? -11.429 -18.936 7.130 1.00 53.14 258 MET A O 1
ATOM 1339 N N . ILE A 1 194 ? -12.477 -16.958 6.731 1.00 53.14 259 ILE A N 1
ATOM 1340 C CA . ILE A 1 194 ? -13.020 -17.388 5.457 1.00 53.86 259 ILE A CA 1
ATOM 1341 C C . ILE A 1 194 ? -12.583 -16.546 4.267 1.00 54.15 259 ILE A C 1
ATOM 1342 O O . ILE A 1 194 ? -12.116 -15.424 4.410 1.00 53.29 259 ILE A O 1
ATOM 1347 N N . GLU A 1 195 ? -12.771 -17.129 3.088 1.00 55.35 260 GLU A N 1
ATOM 1348 C CA . GLU A 1 195 ? -12.560 -16.472 1.802 1.00 56.28 260 GLU A CA 1
ATOM 1349 C C . GLU A 1 195 ? -11.110 -16.184 1.515 1.00 56.56 260 GLU A C 1
ATOM 1350 O O . GLU A 1 195 ? -10.659 -15.073 1.769 1.00 56.93 260 GLU A O 1
ATOM 1356 N N . PRO A 1 196 ? -10.376 -17.182 0.982 1.00 56.99 261 PRO A N 1
ATOM 1357 C CA . PRO A 1 196 ? -9.009 -17.050 0.468 1.00 57.12 261 PRO A CA 1
ATOM 1358 C C . PRO A 1 196 ? -8.799 -15.875 -0.481 1.00 57.65 261 PRO A C 1
ATOM 1359 O O . PRO A 1 196 ? -9.755 -15.246 -0.883 1.00 57.87 261 PRO A O 1
ATOM 1363 N N . THR A 1 197 ? -7.545 -15.589 -0.819 1.00 58.50 262 THR A N 1
ATOM 1364 C CA . THR A 1 197 ? -7.179 -14.438 -1.652 1.00 59.66 262 THR A CA 1
ATOM 1365 C C . THR A 1 197 ? -5.685 -14.132 -1.555 1.00 60.62 262 THR A C 1
ATOM 1366 O O . THR A 1 197 ? -5.055 -14.468 -0.548 1.00 60.78 262 THR A O 1
ATOM 1370 N N . ALA A 1 198 ? -5.126 -13.472 -2.575 1.00 62.05 263 ALA A N 1
ATOM 1371 C CA . ALA A 1 198 ? -3.654 -13.178 -2.659 1.00 63.48 263 ALA A CA 1
ATOM 1372 C C . ALA A 1 198 ? -3.043 -12.206 -1.603 1.00 64.62 263 ALA A C 1
ATOM 1373 O O . ALA A 1 198 ? -3.259 -10.973 -1.659 1.00 65.23 263 ALA A O 1
ATOM 1375 N N . SER A 1 199 ? -2.250 -12.760 -0.673 1.00 65.14 264 SER A N 1
ATOM 1376 C CA . SER A 1 199 ? -1.655 -11.987 0.423 1.00 65.58 264 SER A CA 1
ATOM 1377 C C . SER A 1 199 ? -1.803 -10.486 0.205 1.00 65.84 264 SER A C 1
ATOM 1378 O O . SER A 1 199 ? -2.462 -9.805 0.990 1.00 66.47 264 SER A O 1
ATOM 1381 N N . GLY B 1 8 ? 0.966 13.821 19.264 1.00 52.71 73 GLY B N 1
ATOM 1382 C CA . GLY B 1 8 ? 1.526 14.871 18.336 1.00 52.39 73 GLY B CA 1
ATOM 1383 C C . GLY B 1 8 ? 1.469 14.480 16.856 1.00 52.58 73 GLY B C 1
ATOM 1384 O O . GLY B 1 8 ? 2.359 14.859 16.068 1.00 52.51 73 GLY B O 1
ATOM 1385 N N . ILE B 1 9 ? 0.429 13.742 16.455 1.00 51.92 74 ILE B N 1
ATOM 1386 C CA . ILE B 1 9 ? 0.267 13.439 15.029 1.00 52.11 74 ILE B CA 1
ATOM 1387 C C . ILE B 1 9 ? -0.677 14.365 14.242 1.00 51.46 74 ILE B C 1
ATOM 1388 O O . ILE B 1 9 ? -1.859 14.501 14.588 1.00 51.89 74 ILE B O 1
ATOM 1393 N N . THR B 1 10 ? -0.190 14.932 13.154 1.00 50.14 75 THR B N 1
ATOM 1394 C CA . THR B 1 10 ? -1.031 15.752 12.295 1.00 50.13 75 THR B CA 1
ATOM 1395 C C . THR B 1 10 ? -1.383 14.940 11.044 1.00 50.31 75 THR B C 1
ATOM 1396 O O . THR B 1 10 ? -0.481 14.465 10.344 1.00 51.30 75 THR B O 1
ATOM 1400 N N . VAL B 1 11 ? -2.664 14.796 10.734 1.00 50.15 76 VAL B N 1
ATOM 1401 C CA . VAL B 1 11 ? -3.063 14.114 9.496 1.00 50.29 76 VAL B CA 1
ATOM 1402 C C . VAL B 1 11 ? -3.537 15.082 8.396 1.00 50.20 76 VAL B C 1
ATOM 1403 O O . VAL B 1 11 ? -4.222 16.074 8.677 1.00 50.20 76 VAL B O 1
ATOM 1407 N N . LEU B 1 12 ? -3.191 14.784 7.147 1.00 50.09 77 LEU B N 1
ATOM 1408 C CA . LEU B 1 12 ? -3.564 15.667 6.045 1.00 50.26 77 LEU B CA 1
ATOM 1409 C C . LEU B 1 12 ? -3.868 14.884 4.746 1.00 50.81 77 LEU B C 1
ATOM 1410 O O . LEU B 1 12 ? -3.220 13.868 4.459 1.00 50.74 77 LEU B O 1
ATOM 1415 N N . THR B 1 13 ? -4.862 15.357 3.985 1.00 51.46 78 THR B N 1
ATOM 1416 C CA . THR B 1 13 ? -5.282 14.734 2.719 1.00 52.16 78 THR B CA 1
ATOM 1417 C C . THR B 1 13 ? -5.431 15.812 1.663 1.00 53.31 78 THR B C 1
ATOM 1418 O O . THR B 1 13 ? -5.960 16.901 1.936 1.00 53.27 78 THR B O 1
ATOM 1422 N N . HIS B 1 14 ? -4.954 15.525 0.456 1.00 54.28 79 HIS B N 1
ATOM 1423 C CA . HIS B 1 14 ? -4.970 16.532 -0.602 1.00 54.99 79 HIS B CA 1
ATOM 1424 C C . HIS B 1 14 ? -4.544 15.937 -1.945 1.00 55.86 79 HIS B C 1
ATOM 1425 O O . HIS B 1 14 ? -4.106 14.787 -2.014 1.00 56.37 79 HIS B O 1
ATOM 1432 N N . SER B 1 15 ? -4.727 16.717 -3.007 1.00 56.62 80 SER B N 1
ATOM 1433 C CA . SER B 1 15 ? -4.381 16.323 -4.354 1.00 57.07 80 SER B CA 1
ATOM 1434 C C . SER B 1 15 ? -3.577 17.418 -5.027 1.00 58.15 80 SER B C 1
ATOM 1435 O O . SER B 1 15 ? -3.733 18.618 -4.731 1.00 58.00 80 SER B O 1
ATOM 1438 N N . GLU B 1 16 ? -2.748 16.997 -5.972 1.00 59.00 81 GLU B N 1
ATOM 1439 C CA . GLU B 1 16 ? -1.817 17.892 -6.621 1.00 60.27 81 GLU B CA 1
ATOM 1440 C C . GLU B 1 16 ? -1.490 17.352 -7.991 1.00 60.92 81 GLU B C 1
ATOM 1441 O O . GLU B 1 16 ? -1.340 16.144 -8.169 1.00 61.32 81 GLU B O 1
ATOM 1447 N N . LEU B 1 17 ? -1.368 18.247 -8.960 1.00 61.50 82 LEU B N 1
ATOM 1448 C CA . LEU B 1 17 ? -0.809 17.867 -10.235 1.00 62.43 82 LEU B CA 1
ATOM 1449 C C . LEU B 1 17 ? 0.587 17.396 -9.925 1.00 63.09 82 LEU B C 1
ATOM 1450 O O . LEU B 1 17 ? 1.367 18.117 -9.329 1.00 63.79 82 LEU B O 1
ATOM 1455 N N . SER B 1 18 ? 0.899 16.172 -10.314 1.00 63.96 83 SER B N 1
ATOM 1456 C CA . SER B 1 18 ? 2.170 15.586 -9.951 1.00 64.22 83 SER B CA 1
ATOM 1457 C C . SER B 1 18 ? 3.084 15.423 -11.166 1.00 64.36 83 SER B C 1
ATOM 1458 O O . SER B 1 18 ? 4.314 15.442 -11.031 1.00 64.44 83 SER B O 1
ATOM 1461 N N . ALA B 1 19 ? 2.484 15.249 -12.347 1.00 64.36 84 ALA B N 1
ATOM 1462 C CA . ALA B 1 19 ? 3.257 15.125 -13.595 1.00 64.67 84 ALA B CA 1
ATOM 1463 C C . ALA B 1 19 ? 2.451 15.415 -14.861 1.00 64.98 84 ALA B C 1
ATOM 1464 O O . ALA B 1 19 ? 1.232 15.178 -14.907 1.00 65.01 84 ALA B O 1
ATOM 1466 N N . GLU B 1 20 ? 3.146 15.931 -15.879 1.00 65.23 85 GLU B N 1
ATOM 1467 C CA . GLU B 1 20 ? 2.599 16.014 -17.239 1.00 65.55 85 GLU B CA 1
ATOM 1468 C C . GLU B 1 20 ? 3.099 14.825 -18.062 1.00 65.33 85 GLU B C 1
ATOM 1469 O O . GLU B 1 20 ? 4.133 14.225 -17.751 1.00 65.06 85 GLU B O 1
ATOM 1475 N N . ILE B 1 21 ? 2.368 14.486 -19.116 1.00 65.36 86 ILE B N 1
ATOM 1476 C CA . ILE B 1 21 ? 2.579 13.199 -19.786 1.00 65.18 86 ILE B CA 1
ATOM 1477 C C . ILE B 1 21 ? 2.558 13.277 -21.311 1.00 64.84 86 ILE B C 1
ATOM 1478 O O . ILE B 1 21 ? 1.733 13.965 -21.891 1.00 65.08 86 ILE B O 1
ATOM 1483 N N . GLY B 1 22 ? 3.470 12.559 -21.953 1.00 64.70 87 GLY B N 1
ATOM 1484 C CA . GLY B 1 22 ? 3.523 12.490 -23.417 1.00 64.47 87 GLY B CA 1
ATOM 1485 C C . GLY B 1 22 ? 3.727 11.066 -23.910 1.00 64.11 87 GLY B C 1
ATOM 1486 O O . GLY B 1 22 ? 4.070 10.181 -23.120 1.00 64.62 87 GLY B O 1
ATOM 1487 N N . VAL B 1 23 ? 3.520 10.837 -25.209 1.00 63.59 88 VAL B N 1
ATOM 1488 C CA . VAL B 1 23 ? 3.617 9.485 -25.787 1.00 62.83 88 VAL B CA 1
ATOM 1489 C C . VAL B 1 23 ? 4.470 9.464 -27.049 1.00 62.30 88 VAL B C 1
ATOM 1490 O O . VAL B 1 23 ? 4.621 10.474 -27.717 1.00 62.31 88 VAL B O 1
ATOM 1494 N N . THR B 1 24 ? 5.028 8.299 -27.352 1.00 61.85 89 THR B N 1
ATOM 1495 C CA . THR B 1 24 ? 5.735 8.056 -28.589 1.00 61.49 89 THR B CA 1
ATOM 1496 C C . THR B 1 24 ? 5.344 6.656 -29.014 1.00 61.49 89 THR B C 1
ATOM 1497 O O . THR B 1 24 ? 4.685 5.938 -28.264 1.00 61.43 89 THR B O 1
ATOM 1501 N N . ASP B 1 25 ? 5.748 6.249 -30.206 1.00 61.23 90 ASP B N 1
ATOM 1502 C CA . ASP B 1 25 ? 5.439 4.894 -30.615 1.00 61.32 90 ASP B CA 1
ATOM 1503 C C . ASP B 1 25 ? 6.388 3.917 -29.942 1.00 61.09 90 ASP B C 1
ATOM 1504 O O . ASP B 1 25 ? 5.997 2.797 -29.610 1.00 61.41 90 ASP B O 1
ATOM 1509 N N . SER B 1 26 ? 7.624 4.354 -29.710 1.00 60.51 91 SER B N 1
ATOM 1510 C CA . SER B 1 26 ? 8.536 3.594 -28.872 1.00 59.65 91 SER B CA 1
ATOM 1511 C C . SER B 1 26 ? 8.077 3.832 -27.443 1.00 59.25 91 SER B C 1
ATOM 1512 O O . SER B 1 26 ? 7.330 4.769 -27.170 1.00 59.19 91 SER B O 1
ATOM 1514 N N . ILE B 1 27 ? 8.496 2.964 -26.538 1.00 58.76 92 ILE B N 1
ATOM 1515 C CA . ILE B 1 27 ? 7.981 2.975 -25.183 1.00 58.16 92 ILE B CA 1
ATOM 1516 C C . ILE B 1 27 ? 8.994 3.636 -24.242 1.00 57.98 92 ILE B C 1
ATOM 1517 O O . ILE B 1 27 ? 10.186 3.339 -24.296 1.00 58.11 92 ILE B O 1
ATOM 1522 N N . VAL B 1 28 ? 8.535 4.548 -23.391 1.00 57.50 93 VAL B N 1
ATOM 1523 C CA . VAL B 1 28 ? 9.450 5.176 -22.442 1.00 57.06 93 VAL B CA 1
ATOM 1524 C C . VAL B 1 28 ? 8.982 5.051 -20.987 1.00 56.99 93 VAL B C 1
ATOM 1525 O O . VAL B 1 28 ? 7.844 5.371 -20.642 1.00 56.69 93 VAL B O 1
ATOM 1529 N N . VAL B 1 29 ? 9.886 4.569 -20.141 1.00 56.72 94 VAL B N 1
ATOM 1530 C CA . VAL B 1 29 ? 9.570 4.343 -18.748 1.00 56.34 94 VAL B CA 1
ATOM 1531 C C . VAL B 1 29 ? 10.067 5.493 -17.878 1.00 56.12 94 VAL B C 1
ATOM 1532 O O . VAL B 1 29 ? 11.124 6.076 -18.112 1.00 55.94 94 VAL B O 1
ATOM 1536 N N . SER B 1 30 ? 9.285 5.816 -16.868 1.00 55.82 95 SER B N 1
ATOM 1537 C CA . SER B 1 30 ? 9.733 6.749 -15.868 1.00 55.89 95 SER B CA 1
ATOM 1538 C C . SER B 1 30 ? 9.389 6.177 -14.503 1.00 55.87 95 SER B C 1
ATOM 1539 O O . SER B 1 30 ? 8.467 5.375 -14.353 1.00 55.95 95 SER B O 1
ATOM 1542 N N . SER B 1 31 ? 10.157 6.552 -13.504 1.00 55.54 96 SER B N 1
ATOM 1543 C CA . SER B 1 31 ? 9.821 6.140 -12.172 1.00 55.22 96 SER B CA 1
ATOM 1544 C C . SER B 1 31 ? 10.074 7.334 -11.277 1.00 55.09 96 SER B C 1
ATOM 1545 O O . SER B 1 31 ? 10.753 8.280 -11.671 1.00 56.10 96 SER B O 1
ATOM 1548 N N . GLU B 1 32 ? 9.497 7.329 -10.091 1.00 54.76 97 GLU B N 1
ATOM 1549 C CA . GLU B 1 32 ? 9.570 8.499 -9.226 1.00 54.54 97 GLU B CA 1
ATOM 1550 C C . GLU B 1 32 ? 9.601 7.995 -7.793 1.00 53.80 97 GLU B C 1
ATOM 1551 O O . GLU B 1 32 ? 9.062 6.917 -7.513 1.00 53.56 97 GLU B O 1
ATOM 1557 N N . LEU B 1 33 ? 10.226 8.747 -6.885 1.00 53.00 98 LEU B N 1
ATOM 1558 C CA . LEU B 1 33 ? 10.236 8.321 -5.469 1.00 51.98 98 LEU B CA 1
ATOM 1559 C C . LEU B 1 33 ? 8.928 8.780 -4.859 1.00 50.98 98 LEU B C 1
ATOM 1560 O O . LEU B 1 33 ? 8.523 9.931 -5.023 1.00 50.29 98 LEU B O 1
ATOM 1565 N N . VAL B 1 34 ? 8.251 7.877 -4.175 1.00 50.52 99 VAL B N 1
ATOM 1566 C CA . VAL B 1 34 ? 6.964 8.241 -3.599 1.00 50.66 99 VAL B CA 1
ATOM 1567 C C . VAL B 1 34 ? 7.178 8.810 -2.207 1.00 50.96 99 VAL B C 1
ATOM 1568 O O . VAL B 1 34 ? 6.863 8.164 -1.178 1.00 50.69 99 VAL B O 1
ATOM 1572 N N . MET B 1 35 ? 7.715 10.032 -2.185 1.00 50.81 100 MET B N 1
ATOM 1573 C CA . MET B 1 35 ? 7.864 10.766 -0.942 1.00 50.90 100 MET B CA 1
ATOM 1574 C C . MET B 1 35 ? 7.301 12.193 -1.035 1.00 51.08 100 MET B C 1
ATOM 1575 O O . MET B 1 35 ? 7.087 12.708 -2.134 1.00 51.66 100 MET B O 1
ATOM 1580 N N . PRO B 1 36 ? 7.064 12.833 0.124 1.00 51.24 101 PRO B N 1
ATOM 1581 C CA . PRO B 1 36 ? 6.614 14.208 0.210 1.00 51.13 101 PRO B CA 1
ATOM 1582 C C . PRO B 1 36 ? 7.298 15.127 -0.763 1.00 51.21 101 PRO B C 1
ATOM 1583 O O . PRO B 1 36 ? 6.666 15.983 -1.383 1.00 51.43 101 PRO B O 1
ATOM 1587 N N . TYR B 1 37 ? 8.591 14.968 -0.914 1.00 51.29 102 TYR B N 1
ATOM 1588 C CA . TYR B 1 37 ? 9.322 16.019 -1.590 1.00 51.43 102 TYR B CA 1
ATOM 1589 C C . TYR B 1 37 ? 9.008 16.053 -3.061 1.00 51.59 102 TYR B C 1
ATOM 1590 O O . TYR B 1 37 ? 8.866 17.124 -3.623 1.00 52.22 102 TYR B O 1
ATOM 1599 N N . THR B 1 38 ? 8.846 14.871 -3.655 1.00 51.86 103 THR B N 1
ATOM 1600 C CA . THR B 1 38 ? 8.680 14.684 -5.108 1.00 51.76 103 THR B CA 1
ATOM 1601 C C . THR B 1 38 ? 7.232 14.739 -5.595 1.00 52.14 103 THR B C 1
ATOM 1602 O O . THR B 1 38 ? 6.984 15.164 -6.732 1.00 52.19 103 THR B O 1
ATOM 1606 N N . VAL B 1 39 ? 6.282 14.296 -4.762 1.00 51.89 104 VAL B N 1
ATOM 1607 C CA . VAL B 1 39 ? 4.898 14.216 -5.213 1.00 51.92 104 VAL B CA 1
ATOM 1608 C C . VAL B 1 39 ? 4.335 15.532 -5.774 1.00 52.24 104 VAL B C 1
ATOM 1609 O O . VAL B 1 39 ? 3.792 15.544 -6.878 1.00 52.42 104 VAL B O 1
ATOM 1613 N N . GLY B 1 40 ? 4.429 16.622 -5.001 1.00 52.41 105 GLY B N 1
ATOM 1614 C CA . GLY B 1 40 ? 3.894 17.945 -5.397 1.00 51.95 105 GLY B CA 1
ATOM 1615 C C . GLY B 1 40 ? 4.531 19.065 -4.597 1.00 51.62 105 GLY B C 1
ATOM 1616 O O . GLY B 1 40 ? 5.088 18.821 -3.544 1.00 52.40 105 GLY B O 1
ATOM 1617 N N . THR B 1 41 ? 4.492 20.295 -5.086 1.00 51.30 106 THR B N 1
ATOM 1618 C CA . THR B 1 41 ? 5.238 21.349 -4.397 1.00 51.29 106 THR B CA 1
ATOM 1619 C C . THR B 1 41 ? 4.523 21.791 -3.122 1.00 50.63 106 THR B C 1
ATOM 1620 O O . THR B 1 41 ? 5.141 22.218 -2.151 1.00 50.63 106 THR B O 1
ATOM 1624 N N . TRP B 1 42 ? 3.213 21.677 -3.108 1.00 49.96 107 TRP B N 1
ATOM 1625 C CA . TRP B 1 42 ? 2.481 22.097 -1.925 1.00 49.93 107 TRP B CA 1
ATOM 1626 C C . TRP B 1 42 ? 2.854 21.301 -0.668 1.00 49.78 107 TRP B C 1
ATOM 1627 O O . TRP B 1 42 ? 3.235 21.857 0.377 1.00 49.78 107 TRP B O 1
ATOM 1638 N N . LEU B 1 43 ? 2.786 19.994 -0.798 1.00 49.55 108 LEU B N 1
ATOM 1639 C CA . LEU B 1 43 ? 3.249 19.141 0.259 1.00 49.59 108 LEU B CA 1
ATOM 1640 C C . LEU B 1 43 ? 4.762 19.293 0.450 1.00 49.86 108 LEU B C 1
ATOM 1641 O O . LEU B 1 43 ? 5.259 19.373 1.599 1.00 50.02 108 LEU B O 1
ATOM 1646 N N . ARG B 1 44 ? 5.500 19.309 -0.658 1.00 49.77 109 ARG B N 1
ATOM 1647 C CA . ARG B 1 44 ? 6.930 19.536 -0.569 1.00 49.88 109 ARG B CA 1
ATOM 1648 C C . ARG B 1 44 ? 7.181 20.660 0.442 1.00 49.78 109 ARG B C 1
ATOM 1649 O O . ARG B 1 44 ? 7.950 20.485 1.373 1.00 50.01 109 ARG B O 1
ATOM 1657 N N . GLY B 1 45 ? 6.483 21.781 0.298 1.00 49.66 110 GLY B N 1
ATOM 1658 C CA . GLY B 1 45 ? 6.626 22.905 1.221 1.00 49.51 110 GLY B CA 1
ATOM 1659 C C . GLY B 1 45 ? 6.056 22.618 2.607 1.00 49.76 110 GLY B C 1
ATOM 1660 O O . 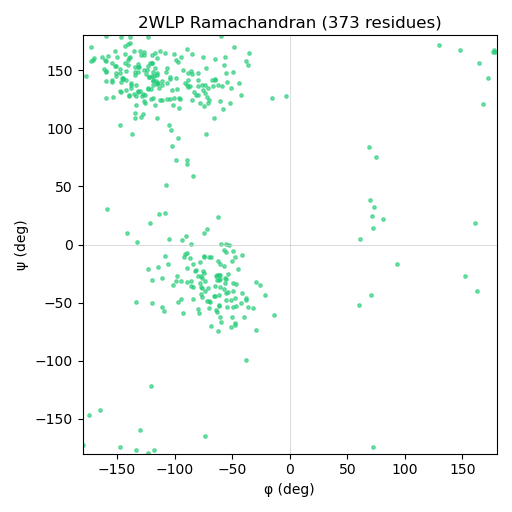GLY B 1 45 ? 6.709 22.861 3.619 1.00 49.71 110 GLY B O 1
ATOM 1661 N N . VAL B 1 46 ? 4.834 22.096 2.662 1.00 49.91 111 VAL B N 1
ATOM 1662 C CA . VAL B 1 46 ? 4.188 21.830 3.953 1.00 49.97 111 VAL B CA 1
ATOM 1663 C C . VAL B 1 46 ? 5.007 20.859 4.785 1.00 50.15 111 VAL B C 1
ATOM 1664 O O . VAL B 1 46 ? 5.565 21.223 5.814 1.00 50.30 111 VAL B O 1
ATOM 1668 N N . ALA B 1 47 ? 5.102 19.624 4.307 1.00 50.18 112 ALA B N 1
ATOM 1669 C CA . ALA B 1 47 ? 5.634 18.531 5.104 1.00 50.08 112 ALA B CA 1
ATOM 1670 C C . ALA B 1 47 ? 7.043 18.778 5.652 1.00 50.08 112 ALA B C 1
ATOM 1671 O O . ALA B 1 47 ? 7.397 18.249 6.702 1.00 50.67 112 ALA B O 1
ATOM 1673 N N . ALA B 1 48 ? 7.842 19.565 4.949 1.00 49.87 113 ALA B N 1
ATOM 1674 C CA . ALA B 1 48 ? 9.163 19.922 5.422 1.00 49.97 113 ALA B CA 1
ATOM 1675 C C . ALA B 1 48 ? 9.126 20.558 6.820 1.00 50.14 113 ALA B C 1
ATOM 1676 O O . ALA B 1 48 ? 10.152 20.836 7.418 1.00 50.09 113 ALA B O 1
ATOM 1678 N N . ASN B 1 49 ? 7.925 20.813 7.325 1.00 50.60 114 ASN B N 1
ATOM 1679 C CA . ASN B 1 49 ? 7.757 21.487 8.601 1.00 50.14 114 ASN B CA 1
ATOM 1680 C C . ASN B 1 49 ? 7.688 20.501 9.750 1.00 50.11 114 ASN B C 1
ATOM 1681 O O . ASN B 1 49 ? 7.685 20.909 10.933 1.00 50.08 114 ASN B O 1
ATOM 1686 N N . TRP B 1 50 ? 7.615 19.216 9.393 1.00 49.85 115 TRP B N 1
ATOM 1687 C CA . TRP B 1 50 ? 7.672 18.124 10.368 1.00 49.88 115 TRP B CA 1
ATOM 1688 C C . TRP B 1 50 ? 8.864 17.264 9.974 1.00 50.02 115 TRP B C 1
ATOM 1689 O O . TRP B 1 50 ? 9.277 17.276 8.811 1.00 50.01 115 TRP B O 1
ATOM 1700 N N . SER B 1 51 ? 9.414 16.531 10.948 1.00 50.16 116 SER B N 1
ATOM 1701 C CA . SER B 1 51 ? 10.659 15.767 10.790 1.00 50.02 116 SER B CA 1
ATOM 1702 C C . SER B 1 51 ? 10.416 14.407 10.167 1.00 49.95 116 SER B C 1
ATOM 1703 O O . SER B 1 51 ? 11.223 13.875 9.412 1.00 49.84 116 SER B O 1
ATOM 1706 N N . LYS B 1 52 ? 9.297 13.804 10.531 1.00 50.17 117 LYS B N 1
ATOM 1707 C CA . LYS B 1 52 ? 9.015 12.513 9.992 1.00 49.98 117 LYS B CA 1
ATOM 1708 C C . LYS B 1 52 ? 7.644 12.528 9.376 1.00 50.22 117 LYS B C 1
ATOM 1709 O O . LYS B 1 52 ? 6.898 13.488 9.544 1.00 50.40 117 LYS B O 1
ATOM 1715 N N . TYR B 1 53 ? 7.356 11.505 8.581 1.00 50.74 118 TYR B N 1
ATOM 1716 C CA . TYR B 1 53 ? 5.986 11.202 8.149 1.00 50.46 118 TYR B CA 1
ATOM 1717 C C . TYR B 1 53 ? 5.776 9.704 7.967 1.00 50.11 118 TYR B C 1
ATOM 1718 O O . TYR B 1 53 ? 6.655 8.882 8.237 1.00 50.00 118 TYR B O 1
ATOM 1727 N N . SER B 1 54 ? 4.594 9.378 7.460 1.00 50.35 119 SER B N 1
ATOM 1728 C CA . SER B 1 54 ? 4.153 8.024 7.175 1.00 50.10 119 SER B CA 1
ATOM 1729 C C . SER B 1 54 ? 3.040 8.268 6.171 1.00 50.16 119 SER B C 1
ATOM 1730 O O . SER B 1 54 ? 2.285 9.236 6.288 1.00 50.07 119 SER B O 1
ATOM 1733 N N . TRP B 1 55 ? 2.954 7.429 5.157 1.00 50.17 120 TRP B N 1
ATOM 1734 C CA . TRP B 1 55 ? 1.845 7.543 4.263 1.00 50.18 120 TRP B CA 1
ATOM 1735 C C . TRP B 1 55 ? 0.676 6.773 4.864 1.00 50.93 120 TRP B C 1
ATOM 1736 O O . TRP B 1 55 ? 0.758 5.572 5.165 1.00 50.28 120 TRP B O 1
ATOM 1747 N N . LEU B 1 56 ? -0.437 7.458 5.025 1.00 51.85 121 LEU B N 1
ATOM 1748 C CA . LEU B 1 56 ? -1.639 6.743 5.366 1.00 53.17 121 LEU B CA 1
ATOM 1749 C C . LEU B 1 56 ? -2.357 6.240 4.114 1.00 53.84 121 LEU B C 1
ATOM 1750 O O . LEU B 1 56 ? -3.289 5.425 4.218 1.00 54.38 121 LEU B O 1
ATOM 1755 N N . SER B 1 57 ? -1.920 6.720 2.941 1.00 53.86 122 SER B N 1
ATOM 1756 C CA . SER B 1 57 ? -2.546 6.353 1.672 1.00 53.51 122 SER B CA 1
ATOM 1757 C C . SER B 1 57 ? -1.960 7.208 0.569 1.00 53.24 122 SER B C 1
ATOM 1758 O O . SER B 1 57 ? -1.685 8.367 0.795 1.00 53.08 122 SER B O 1
ATOM 1761 N N . VAL B 1 58 ? -1.771 6.628 -0.611 1.00 53.52 123 VAL B N 1
ATOM 1762 C CA . VAL B 1 58 ? -1.209 7.343 -1.777 1.00 54.35 123 VAL B CA 1
ATOM 1763 C C . VAL B 1 58 ? -1.828 6.802 -3.055 1.00 55.29 123 VAL B C 1
ATOM 1764 O O . VAL B 1 58 ? -1.880 5.583 -3.251 1.00 56.42 123 VAL B O 1
ATOM 1768 N N . ARG B 1 59 ? -2.301 7.668 -3.940 1.00 55.56 124 ARG B N 1
ATOM 1769 C CA . ARG B 1 59 ? -2.841 7.139 -5.189 1.00 55.78 124 ARG B CA 1
ATOM 1770 C C . ARG B 1 59 ? -2.414 8.040 -6.314 1.00 55.82 124 ARG B C 1
ATOM 1771 O O . ARG B 1 59 ? -2.589 9.259 -6.220 1.00 56.37 124 ARG B O 1
ATOM 1779 N N . TYR B 1 60 ? -1.820 7.458 -7.354 1.00 55.29 125 TYR B N 1
ATOM 1780 C CA . TYR B 1 60 ? -1.487 8.223 -8.535 1.00 54.87 125 TYR B CA 1
ATOM 1781 C C . TYR B 1 60 ? -2.561 7.939 -9.574 1.00 55.12 125 TYR B C 1
ATOM 1782 O O . TYR B 1 60 ? -2.835 6.785 -9.892 1.00 55.83 125 TYR B O 1
ATOM 1791 N N . THR B 1 61 ? -3.192 8.973 -10.106 1.00 54.94 126 THR B N 1
ATOM 1792 C CA . THR B 1 61 ? -4.241 8.714 -11.062 1.00 54.73 126 THR B CA 1
ATOM 1793 C C . THR B 1 61 ? -4.127 9.513 -12.361 1.00 55.01 126 THR B C 1
ATOM 1794 O O . THR B 1 61 ? -3.872 10.717 -12.364 1.00 54.79 126 THR B O 1
ATOM 1798 N N . TYR B 1 62 ? -4.272 8.799 -13.475 1.00 55.49 127 TYR B N 1
ATOM 1799 C CA . TYR B 1 62 ? -4.098 9.380 -14.792 1.00 55.82 127 TYR B CA 1
ATOM 1800 C C . TYR B 1 62 ? -5.321 10.162 -15.234 1.00 56.63 127 TYR B C 1
ATOM 1801 O O . TYR B 1 62 ? -6.463 9.770 -14.964 1.00 56.73 127 TYR B O 1
ATOM 1810 N N . ILE B 1 63 ? -5.072 11.279 -15.907 1.00 57.42 128 ILE B N 1
ATOM 1811 C CA . ILE B 1 63 ? -6.159 12.097 -16.441 1.00 58.02 128 ILE B CA 1
ATOM 1812 C C . ILE B 1 63 ? -5.869 12.519 -17.893 1.00 58.67 128 ILE B C 1
ATOM 1813 O O . ILE B 1 63 ? -4.933 13.285 -18.168 1.00 58.99 128 ILE B O 1
ATOM 1818 N N . PRO B 1 64 ? -6.677 12.002 -18.828 1.00 59.04 129 PRO B N 1
ATOM 1819 C CA . PRO B 1 64 ? -6.503 12.235 -20.262 1.00 59.49 129 PRO B CA 1
ATOM 1820 C C . PRO B 1 64 ? -6.837 13.679 -20.649 1.00 60.12 129 PRO B C 1
ATOM 1821 O O . PRO B 1 64 ? -7.924 14.148 -20.343 1.00 59.98 129 PRO B O 1
ATOM 1825 N N . SER B 1 65 ? -5.905 14.379 -21.288 1.00 61.11 130 SER B N 1
ATOM 1826 C CA . SER B 1 65 ? -6.163 15.751 -21.745 1.00 62.35 130 SER B CA 1
ATOM 1827 C C . SER B 1 65 ? -6.173 15.853 -23.278 1.00 63.54 130 SER B C 1
ATOM 1828 O O . SER B 1 65 ? -5.891 16.908 -23.850 1.00 63.45 130 SER B O 1
ATOM 1831 N N . CYS B 1 66 ? -6.501 14.744 -23.934 1.00 64.90 131 CYS B N 1
ATOM 1832 C CA . CYS B 1 66 ? -6.488 14.670 -25.384 1.00 66.10 131 CYS B CA 1
ATOM 1833 C C . CYS B 1 66 ? -7.873 14.383 -25.932 1.00 67.11 131 CYS B C 1
ATOM 1834 O O . CYS B 1 66 ? -8.838 14.324 -25.174 1.00 67.31 131 CYS B O 1
ATOM 1837 N N . PRO B 1 67 ? -7.972 14.233 -27.261 1.00 68.05 132 PRO B N 1
ATOM 1838 C CA . PRO B 1 67 ? -9.185 13.779 -27.907 1.00 68.64 132 PRO B CA 1
ATOM 1839 C C . PRO B 1 67 ? -9.131 12.267 -27.960 1.00 69.47 132 PRO B C 1
ATOM 1840 O O . PRO B 1 67 ? -8.043 11.689 -28.079 1.00 69.80 132 PRO B O 1
ATOM 1844 N N . SER B 1 68 ? -10.286 11.620 -27.872 1.00 70.07 133 SER B N 1
ATOM 1845 C CA . SER B 1 68 ? -10.294 10.166 -27.878 1.00 70.43 133 SER B CA 1
ATOM 1846 C C . SER B 1 68 ? -9.727 9.667 -29.200 1.00 70.68 133 SER B C 1
ATOM 1847 O O . SER B 1 68 ? -10.028 8.555 -29.635 1.00 70.67 133 SER B O 1
ATOM 1850 N N . SER B 1 69 ? -8.919 10.495 -29.854 1.00 70.98 134 SER B N 1
ATOM 1851 C CA . SER B 1 69 ? -8.261 10.055 -31.083 1.00 71.26 134 SER B CA 1
ATOM 1852 C C . SER B 1 69 ? -6.830 9.588 -30.791 1.00 71.33 134 SER B C 1
ATOM 1853 O O . SER B 1 69 ? -6.290 8.745 -31.502 1.00 71.35 134 SER B O 1
ATOM 1855 N N . THR B 1 70 ? -6.226 10.122 -29.731 1.00 71.39 135 THR B N 1
ATOM 1856 C CA . THR B 1 70 ? -4.847 9.767 -29.377 1.00 71.47 135 THR B CA 1
ATOM 1857 C C . THR B 1 70 ? -4.635 8.273 -29.084 1.00 71.58 135 THR B C 1
ATOM 1858 O O . THR B 1 70 ? -4.814 7.804 -27.955 1.00 71.69 135 THR B O 1
ATOM 1862 N N . GLY B 1 72 ? -2.226 6.167 -28.239 1.00 58.86 137 GLY B N 1
ATOM 1863 C CA . GLY B 1 72 ? -1.273 5.689 -27.242 1.00 59.48 137 GLY B CA 1
ATOM 1864 C C . GLY B 1 72 ? -1.910 4.929 -26.082 1.00 59.66 137 GLY B C 1
ATOM 1865 O O . GLY B 1 72 ? -3.114 4.669 -26.080 1.00 59.89 137 GLY B O 1
ATOM 1866 N N . SER B 1 73 ? -1.101 4.568 -25.087 1.00 59.63 138 SER B N 1
ATOM 1867 C CA . SER B 1 73 ? -1.594 3.828 -23.921 1.00 59.53 138 SER B CA 1
ATOM 1868 C C . SER B 1 73 ? -0.609 3.895 -22.758 1.00 59.51 138 SER B C 1
ATOM 1869 O O . SER B 1 73 ? 0.576 4.172 -22.943 1.00 59.57 138 SER B O 1
ATOM 1872 N N . ILE B 1 74 ? -1.084 3.609 -21.556 1.00 59.41 139 ILE B N 1
ATOM 1873 C CA . ILE B 1 74 ? -0.187 3.691 -20.424 1.00 59.74 139 ILE B CA 1
ATOM 1874 C C . ILE B 1 74 ? -0.348 2.591 -19.377 1.00 59.78 139 ILE B C 1
ATOM 1875 O O . ILE B 1 74 ? -1.414 2.001 -19.217 1.00 59.35 139 ILE B O 1
ATOM 1880 N N . HIS B 1 75 ? 0.743 2.346 -18.657 1.00 60.17 140 HIS B N 1
ATOM 1881 C CA . HIS B 1 75 ? 0.780 1.387 -17.559 1.00 60.21 140 HIS B CA 1
ATOM 1882 C C . HIS B 1 75 ? 1.443 2.021 -16.355 1.00 60.08 140 HIS B C 1
ATOM 1883 O O . HIS B 1 75 ? 2.315 2.869 -16.502 1.00 60.30 140 HIS B O 1
ATOM 1890 N N . MET B 1 76 ? 1.017 1.611 -15.167 1.00 60.20 141 MET B N 1
ATOM 1891 C CA . MET B 1 76 ? 1.593 2.092 -13.904 1.00 60.34 141 MET B CA 1
ATOM 1892 C C . MET B 1 76 ? 1.732 0.945 -12.887 1.00 60.70 141 MET B C 1
ATOM 1893 O O . MET B 1 76 ? 1.083 -0.094 -13.020 1.00 61.04 141 MET B O 1
ATOM 1898 N N . GLY B 1 77 ? 2.575 1.137 -11.877 1.00 61.10 142 GLY B N 1
ATOM 1899 C CA . GLY B 1 77 ? 2.785 0.128 -10.839 1.00 61.73 142 GLY B CA 1
ATOM 1900 C C . GLY B 1 77 ? 3.824 0.558 -9.818 1.00 62.16 142 GLY B C 1
ATOM 1901 O O . GLY B 1 77 ? 4.588 1.505 -10.055 1.00 62.13 142 GLY B O 1
ATOM 1902 N N . PHE B 1 78 ? 3.867 -0.146 -8.689 1.00 62.39 143 PHE B N 1
ATOM 1903 C CA . PHE B 1 78 ? 4.806 0.196 -7.623 1.00 62.88 143 PHE B CA 1
ATOM 1904 C C . PHE B 1 78 ? 5.936 -0.799 -7.470 1.00 63.60 143 PHE B C 1
ATOM 1905 O O . PHE B 1 78 ? 5.873 -1.936 -7.969 1.00 63.86 143 PHE B O 1
ATOM 1913 N N . GLN B 1 79 ? 6.952 -0.340 -6.743 1.00 63.88 144 GLN B N 1
ATOM 1914 C CA . GLN B 1 79 ? 8.027 -1.152 -6.236 1.00 64.08 144 GLN B CA 1
ATOM 1915 C C . GLN B 1 79 ? 8.252 -0.640 -4.828 1.00 64.58 144 GLN B C 1
ATOM 1916 O O . GLN B 1 79 ? 7.661 0.372 -4.447 1.00 64.61 144 GLN B O 1
ATOM 1922 N N . TYR B 1 80 ? 9.121 -1.322 -4.076 1.00 65.42 145 TYR B N 1
ATOM 1923 C CA . TYR B 1 80 ? 9.484 -0.943 -2.709 1.00 66.04 145 TYR B CA 1
ATOM 1924 C C . TYR B 1 80 ? 11.001 -0.981 -2.465 1.00 66.45 145 TYR B C 1
ATOM 1925 O O . TYR B 1 80 ? 11.584 -0.010 -1.958 1.00 66.82 145 TYR B O 1
ATOM 1934 N N . ASP B 1 81 ? 11.644 -2.082 -2.844 1.00 66.83 146 ASP B N 1
ATOM 1935 C CA . ASP B 1 81 ? 13.106 -2.177 -2.768 1.00 67.34 146 ASP B CA 1
ATOM 1936 C C . ASP B 1 81 ? 13.831 -1.338 -3.840 1.00 67.40 146 ASP B C 1
ATOM 1937 O O . ASP B 1 81 ? 14.030 -1.809 -4.972 1.00 67.47 146 ASP B O 1
ATOM 1942 N N . MET B 1 82 ? 14.234 -0.114 -3.493 1.00 67.16 147 MET B N 1
ATOM 1943 C CA . MET B 1 82 ? 15.097 0.660 -4.390 1.00 67.16 147 MET B CA 1
ATOM 1944 C C . MET B 1 82 ? 16.156 -0.255 -4.997 1.00 66.75 147 MET B C 1
ATOM 1945 O O . MET B 1 82 ? 16.893 0.147 -5.894 1.00 66.93 147 MET B O 1
ATOM 1950 N N . ALA B 1 83 ? 16.228 -1.484 -4.491 1.00 66.43 148 ALA B N 1
ATOM 1951 C CA . ALA B 1 83 ? 17.123 -2.505 -5.034 1.00 66.09 148 ALA B CA 1
ATOM 1952 C C . ALA B 1 83 ? 16.521 -3.042 -6.319 1.00 65.70 148 ALA B C 1
ATOM 1953 O O . ALA B 1 83 ? 17.199 -3.193 -7.325 1.00 65.71 148 ALA B O 1
ATOM 1955 N N . ASP B 1 84 ? 15.229 -3.328 -6.279 1.00 65.29 149 ASP B N 1
ATOM 1956 C CA . ASP B 1 84 ? 14.539 -3.798 -7.461 1.00 64.83 149 ASP B CA 1
ATOM 1957 C C . ASP B 1 84 ? 15.086 -3.101 -8.687 1.00 64.47 149 ASP B C 1
ATOM 1958 O O . ASP B 1 84 ? 15.609 -1.993 -8.619 1.00 64.43 149 ASP B O 1
ATOM 1963 N N . THR B 1 85 ? 14.963 -3.757 -9.826 1.00 64.04 150 THR B N 1
ATOM 1964 C CA . THR B 1 85 ? 15.382 -3.130 -11.065 1.00 63.52 150 THR B CA 1
ATOM 1965 C C . THR B 1 85 ? 14.118 -2.602 -11.766 1.00 63.33 150 THR B C 1
ATOM 1966 O O . THR B 1 85 ? 13.010 -2.980 -11.378 1.00 63.16 150 THR B O 1
ATOM 1970 N N . VAL B 1 86 ? 14.267 -1.704 -12.748 1.00 63.05 151 VAL B N 1
ATOM 1971 C CA . VAL B 1 86 ? 13.110 -1.038 -13.344 1.00 62.73 151 VAL B CA 1
ATOM 1972 C C . VAL B 1 86 ? 12.637 -1.722 -14.623 1.00 62.43 151 VAL B C 1
ATOM 1973 O O . VAL B 1 86 ? 13.369 -1.763 -15.615 1.00 62.25 151 VAL B O 1
ATOM 1977 N N . PRO B 1 87 ? 11.387 -2.231 -14.603 1.00 62.17 152 PRO B N 1
ATOM 1978 C CA . PRO B 1 87 ? 10.776 -2.836 -15.771 1.00 61.80 152 PRO B CA 1
ATOM 1979 C C . PRO B 1 87 ? 11.081 -2.004 -16.990 1.00 61.44 152 PRO B C 1
ATOM 1980 O O . PRO B 1 87 ? 10.889 -0.793 -16.973 1.00 61.49 152 PRO B O 1
ATOM 1984 N N . VAL B 1 88 ? 11.590 -2.657 -18.026 1.00 61.43 153 VAL B N 1
ATOM 1985 C CA . VAL B 1 88 ? 11.847 -2.017 -19.311 1.00 61.35 153 VAL B CA 1
ATOM 1986 C C . VAL B 1 88 ? 10.783 -2.459 -20.318 1.00 61.61 153 VAL B C 1
ATOM 1987 O O . VA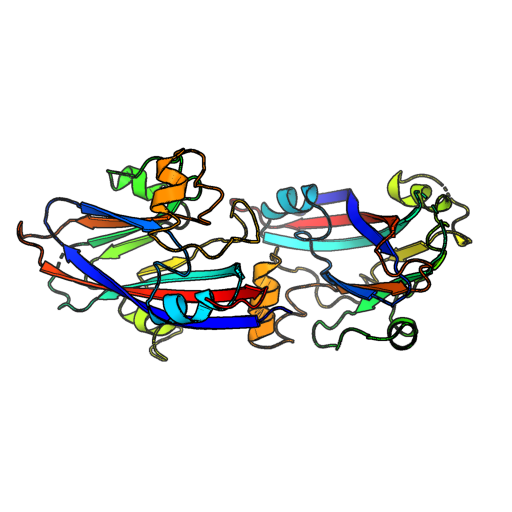L B 1 88 ? 10.605 -1.819 -21.347 1.00 61.15 153 VAL B O 1
ATOM 1991 N N . SER B 1 89 ? 10.074 -3.546 -19.990 1.00 62.06 154 SER B N 1
ATOM 1992 C CA . SER B 1 89 ? 9.035 -4.140 -20.847 1.00 62.36 154 SER B CA 1
ATOM 1993 C C . SER B 1 89 ? 7.649 -4.160 -20.187 1.00 62.85 154 SER B C 1
ATOM 1994 O O . SER B 1 89 ? 7.530 -4.355 -18.970 1.00 62.95 154 SER B O 1
ATOM 1997 N N . VAL B 1 90 ? 6.600 -3.972 -20.986 1.00 63.39 155 VAL B N 1
ATOM 1998 C CA . VAL B 1 90 ? 5.234 -4.023 -20.460 1.00 63.90 155 VAL B CA 1
ATOM 1999 C C . VAL B 1 90 ? 4.955 -5.339 -19.752 1.00 64.00 155 VAL B C 1
ATOM 2000 O O . VAL B 1 90 ? 4.182 -5.389 -18.794 1.00 63.99 155 VAL B O 1
ATOM 2004 N N . ASN B 1 91 ? 5.570 -6.413 -20.235 1.00 64.01 156 ASN B N 1
ATOM 2005 C CA . ASN B 1 91 ? 5.412 -7.708 -19.592 1.00 63.95 156 ASN B CA 1
ATOM 2006 C C . ASN B 1 91 ? 5.934 -7.643 -18.161 1.00 63.90 156 ASN B C 1
ATOM 2007 O O . ASN B 1 91 ? 5.299 -8.141 -17.240 1.00 64.01 156 ASN B O 1
ATOM 2009 N N . GLN B 1 92 ? 7.083 -7.006 -17.982 1.00 63.75 157 GLN B N 1
ATOM 2010 C CA . GLN B 1 92 ? 7.684 -6.909 -16.657 1.00 63.89 157 GLN B CA 1
ATOM 2011 C C . GLN B 1 92 ? 6.852 -5.982 -15.794 1.00 64.01 157 GLN B C 1
ATOM 2012 O O . GLN B 1 92 ? 6.419 -6.325 -14.694 1.00 63.61 157 GLN B O 1
ATOM 2018 N N . LEU B 1 93 ? 6.650 -4.778 -16.301 1.00 64.24 158 LEU B N 1
ATOM 2019 C CA . LEU B 1 93 ? 5.864 -3.801 -15.594 1.00 64.34 158 LEU B CA 1
ATOM 2020 C C . LEU B 1 93 ? 4.552 -4.432 -15.147 1.00 64.38 158 LEU B C 1
ATOM 2021 O O . LEU B 1 93 ? 3.997 -4.082 -14.101 1.00 64.45 158 LEU B O 1
ATOM 2026 N N . SER B 1 94 ? 4.053 -5.357 -15.960 1.00 64.35 159 SER B N 1
ATOM 2027 C CA . SER B 1 94 ? 2.782 -6.011 -15.685 1.00 64.40 159 SER B CA 1
ATOM 2028 C C . SER B 1 94 ? 2.872 -6.783 -14.378 1.00 64.51 159 SER B C 1
ATOM 2029 O O . SER B 1 94 ? 1.863 -7.204 -13.815 1.00 64.31 159 SER B O 1
ATOM 2031 N N . ASN B 1 95 ? 4.102 -6.967 -13.913 1.00 64.71 160 ASN B N 1
ATOM 2032 C CA . ASN B 1 95 ? 4.370 -7.716 -12.697 1.00 64.87 160 ASN B CA 1
ATOM 2033 C C . ASN B 1 95 ? 4.345 -6.822 -11.466 1.00 65.01 160 ASN B C 1
ATOM 2034 O O . ASN B 1 95 ? 4.193 -7.309 -10.339 1.00 64.95 160 ASN B O 1
ATOM 2039 N N . LEU B 1 96 ? 4.504 -5.518 -11.682 1.00 64.87 161 LEU B N 1
ATOM 2040 C CA . LEU B 1 96 ? 4.568 -4.594 -10.575 1.00 65.15 161 LEU B CA 1
ATOM 2041 C C . LEU B 1 96 ? 3.333 -4.755 -9.716 1.00 65.58 161 LEU B C 1
ATOM 2042 O O . LEU B 1 96 ? 2.277 -5.127 -10.228 1.00 65.69 161 LEU B O 1
ATOM 2047 N N . ARG B 1 97 ? 3.482 -4.530 -8.408 1.00 65.78 162 ARG B N 1
ATOM 2048 C CA . ARG B 1 97 ? 2.358 -4.630 -7.481 1.00 65.56 162 ARG B CA 1
ATOM 2049 C C . ARG B 1 97 ? 1.481 -3.393 -7.658 1.00 65.47 162 ARG B C 1
ATOM 2050 O O . ARG B 1 97 ? 1.994 -2.277 -7.735 1.00 65.39 162 ARG B O 1
ATOM 2052 N N . GLY B 1 98 ? 0.170 -3.599 -7.757 1.00 65.42 163 GLY B N 1
ATOM 2053 C CA . GLY B 1 98 ? -0.764 -2.493 -7.975 1.00 65.68 163 GLY B CA 1
ATOM 2054 C C . GLY B 1 98 ? -0.687 -1.969 -9.402 1.00 65.87 163 GLY B C 1
ATOM 2055 O O . GLY B 1 98 ? -0.875 -0.767 -9.659 1.00 65.67 163 GLY B O 1
ATOM 2056 N N . TYR B 1 99 ? -0.402 -2.889 -10.324 1.00 65.73 164 TYR B N 1
ATOM 2057 C CA . TYR B 1 99 ? -0.261 -2.584 -11.739 1.00 65.57 164 TYR B CA 1
ATOM 2058 C C . TYR B 1 99 ? -1.610 -2.316 -12.373 1.00 65.51 164 TYR B C 1
ATOM 2059 O O . TYR B 1 99 ? -2.569 -3.035 -12.100 1.00 65.59 164 TYR B O 1
ATOM 2068 N N . VAL B 1 100 ? -1.678 -1.279 -13.213 1.00 65.34 165 VAL B N 1
ATOM 2069 C CA . VAL B 1 100 ? -2.913 -0.907 -13.918 1.00 64.79 165 VAL B CA 1
ATOM 2070 C C . VAL B 1 100 ? -2.607 -0.376 -15.323 1.00 64.75 165 VAL B C 1
ATOM 2071 O O . VAL B 1 100 ? -1.614 0.315 -15.521 1.00 64.56 165 VAL B O 1
ATOM 2075 N N . SER B 1 101 ? -3.469 -0.696 -16.285 1.00 64.71 166 SER B N 1
ATOM 2076 C CA . SER B 1 101 ? -3.249 -0.347 -17.688 1.00 64.82 166 SER B CA 1
ATOM 2077 C C . SER B 1 101 ? -4.407 0.479 -18.250 1.00 64.85 166 SER B C 1
ATOM 2078 O O . SER B 1 101 ? -5.537 0.369 -17.783 1.00 64.51 166 SER B O 1
ATOM 2081 N N . GLY B 1 102 ? -4.120 1.293 -19.266 1.00 65.13 167 GLY B N 1
ATOM 2082 C CA . GLY B 1 102 ? -5.158 2.029 -19.981 1.00 65.47 167 GLY B CA 1
ATOM 2083 C C . GLY B 1 102 ? -4.717 2.741 -21.251 1.00 66.05 167 GLY B C 1
ATOM 2084 O O . GLY B 1 102 ? -3.524 3.035 -21.441 1.00 65.84 167 GLY B O 1
ATOM 2085 N N . GLN B 1 103 ? -5.692 3.018 -22.121 1.00 66.65 168 GLN B N 1
ATOM 2086 C CA . GLN B 1 103 ? -5.469 3.829 -23.320 1.00 67.51 168 GLN B CA 1
ATOM 2087 C C . GLN B 1 103 ? -5.321 5.302 -22.935 1.00 68.13 168 GLN B C 1
ATOM 2088 O O . GLN B 1 103 ? -6.152 5.857 -22.206 1.00 68.04 168 GLN B O 1
ATOM 2094 N N . VAL B 1 104 ? -4.263 5.928 -23.441 1.00 68.72 169 VAL B N 1
ATOM 2095 C CA . VAL B 1 104 ? -3.933 7.303 -23.085 1.00 69.08 169 VAL B CA 1
ATOM 2096 C C . VAL B 1 104 ? -5.086 8.322 -23.173 1.00 69.47 169 VAL B C 1
ATOM 2097 O O . VAL B 1 104 ? -4.916 9.481 -22.789 1.00 69.53 169 VAL B O 1
ATOM 2101 N N . LYS B 1 105 ? -6.249 7.910 -23.669 1.00 69.72 170 LYS B N 1
ATOM 2102 C CA . LYS B 1 105 ? -7.346 8.868 -23.821 1.00 70.13 170 LYS B CA 1
ATOM 2103 C C . LYS B 1 105 ? -8.617 8.497 -23.055 1.00 70.68 170 LYS B C 1
ATOM 2104 O O . LYS B 1 105 ? -9.700 9.013 -23.352 1.00 70.97 170 LYS B O 1
ATOM 2110 N N . SER B 1 106 ? -8.480 7.611 -22.073 1.00 71.14 171 SER B N 1
ATOM 2111 C CA . SER B 1 106 ? -9.605 7.198 -21.241 1.00 71.70 171 SER B CA 1
ATOM 2112 C C . SER B 1 106 ? -9.310 7.448 -19.759 1.00 72.10 171 SER B C 1
ATOM 2113 O O . SER B 1 106 ? -8.217 7.910 -19.405 1.00 72.18 171 SER B O 1
ATOM 2116 N N . GLY B 1 107 ? -10.276 7.139 -18.897 1.00 72.53 172 GLY B N 1
ATOM 2117 C CA . GLY B 1 107 ? -10.094 7.318 -17.453 1.00 73.18 172 GLY B CA 1
ATOM 2118 C C . GLY B 1 107 ? -10.322 8.762 -17.016 1.00 73.76 172 GLY B C 1
ATOM 2119 O O . GLY B 1 107 ? -9.832 9.216 -15.961 1.00 73.54 172 GLY B O 1
ATOM 2120 N N . SER B 1 108 ? -11.056 9.495 -17.844 1.00 74.07 173 SER B N 1
ATOM 2121 C CA . SER B 1 108 ? -11.540 10.794 -17.438 1.00 74.40 173 SER B CA 1
ATOM 2122 C C . SER B 1 108 ? -12.332 10.609 -16.144 1.00 74.54 173 SER B C 1
ATOM 2123 O O . SER B 1 108 ? -12.219 11.413 -15.228 1.00 74.81 173 SER B O 1
ATOM 2126 N N . ALA B 1 109 ? -13.136 9.551 -16.063 1.00 74.69 174 ALA B N 1
ATOM 2127 C CA . ALA B 1 109 ? -13.918 9.276 -14.859 1.00 75.06 174 ALA B CA 1
ATOM 2128 C C . ALA B 1 109 ? -13.025 9.194 -13.609 1.00 75.47 174 ALA B C 1
ATOM 2129 O O . ALA B 1 109 ? -13.504 8.954 -12.495 1.00 75.26 174 ALA B O 1
ATOM 2131 N N . GLY B 1 110 ? -11.724 9.391 -13.811 1.00 75.96 175 GLY B N 1
ATOM 2132 C CA . GLY B 1 110 ? -10.772 9.449 -12.713 1.00 76.53 175 GLY B CA 1
ATOM 2133 C C . GLY B 1 110 ? -10.775 10.840 -12.106 1.00 77.07 175 GLY B C 1
ATOM 2134 O O . GLY B 1 110 ? -10.395 11.035 -10.943 1.00 77.17 175 GLY B O 1
ATOM 2135 N N . LEU B 1 111 ? -11.205 11.818 -12.899 1.00 77.33 176 LEU B N 1
ATOM 2136 C CA . LEU B 1 111 ? -11.269 13.188 -12.422 1.00 77.56 176 LEU B CA 1
ATOM 2137 C C . LEU B 1 111 ? -12.069 13.191 -11.154 1.00 77.78 176 LEU B C 1
ATOM 2138 O O . LEU B 1 111 ? -11.914 14.067 -10.310 1.00 77.97 176 LEU B O 1
ATOM 2143 N N . CYS B 1 112 ? -12.936 12.201 -11.024 1.00 77.97 177 CYS B N 1
ATOM 2144 C CA . CYS B 1 112 ? -13.546 11.981 -9.754 1.00 78.43 177 CYS B CA 1
ATOM 2145 C C . CYS B 1 112 ? -12.505 12.240 -8.673 1.00 78.74 177 CYS B C 1
ATOM 2146 O O . CYS B 1 112 ? -12.226 13.390 -8.315 1.00 79.09 177 CYS B O 1
ATOM 2149 N N . PHE B 1 113 ? -11.922 11.155 -8.168 1.00 79.04 178 PHE B N 1
ATOM 2150 C CA . PHE B 1 113 ? -10.911 11.219 -7.108 1.00 79.09 178 PHE B CA 1
ATOM 2151 C C . PHE B 1 113 ? -10.381 12.624 -6.904 1.00 79.48 178 PHE B C 1
ATOM 2152 O O . PHE B 1 113 ? -10.504 13.198 -5.817 1.00 79.85 178 PHE B O 1
ATOM 2160 N N . ILE B 1 114 ? -9.791 13.174 -7.955 1.00 79.75 179 ILE B N 1
ATOM 2161 C CA . ILE B 1 114 ? -9.286 14.535 -7.926 1.00 79.88 179 ILE B CA 1
ATOM 2162 C C . ILE B 1 114 ? -10.393 15.582 -7.735 1.00 80.20 179 ILE B C 1
ATOM 2163 O O . ILE B 1 114 ? -10.329 16.363 -6.805 1.00 80.18 179 ILE B O 1
ATOM 2168 N N . ASN B 1 115 ? -11.404 15.593 -8.604 1.00 80.51 180 ASN B N 1
ATOM 2169 C CA . ASN B 1 115 ? -12.439 16.629 -8.563 1.00 80.59 180 ASN B CA 1
ATOM 2170 C C . ASN B 1 115 ? -13.817 16.032 -8.299 1.00 80.77 180 ASN B C 1
ATOM 2171 O O . ASN B 1 115 ? -14.146 14.971 -8.819 1.00 81.15 180 ASN B O 1
ATOM 2173 N N . GLY B 1 116 ? -14.633 16.700 -7.495 1.00 80.84 181 GLY B N 1
ATOM 2174 C CA . GLY B 1 116 ? -15.952 16.166 -7.177 1.00 81.16 181 GLY B CA 1
ATOM 2175 C C . GLY B 1 116 ? -16.460 15.150 -8.196 1.00 81.61 181 GLY B C 1
ATOM 2176 O O . GLY B 1 116 ? -16.978 14.100 -7.828 1.00 81.67 181 GLY B O 1
ATOM 2177 N N . THR B 1 117 ? -16.264 15.461 -9.479 1.00 81.95 182 THR B N 1
ATOM 2178 C CA . THR B 1 117 ? -16.904 14.812 -10.656 1.00 82.05 182 THR B CA 1
ATOM 2179 C C . THR B 1 117 ? -17.208 13.282 -10.658 1.00 82.34 182 THR B C 1
ATOM 2180 O O . THR B 1 117 ? -16.681 12.526 -9.841 1.00 82.24 182 THR B O 1
ATOM 2184 N N . ARG B 1 118 ? -18.057 12.856 -11.599 1.00 82.69 183 ARG B N 1
ATOM 2185 C CA . ARG B 1 118 ? -18.573 11.467 -11.707 1.00 83.21 183 ARG B CA 1
ATOM 2186 C C . ARG B 1 118 ? -18.045 10.424 -10.706 1.00 83.54 183 ARG B C 1
ATOM 2187 O O . ARG B 1 118 ? -16.833 10.257 -10.551 1.00 83.71 183 ARG B O 1
ATOM 2189 N N . CYS B 1 119 ? -18.974 9.728 -10.045 1.00 83.77 184 CYS B N 1
ATOM 2190 C CA . CYS B 1 119 ? -18.669 8.523 -9.244 1.00 84.02 184 CYS B CA 1
ATOM 2191 C C . CYS B 1 119 ? -19.837 7.534 -9.086 1.00 83.69 184 CYS B C 1
ATOM 2192 O O . CYS B 1 119 ? -21.030 7.884 -9.176 1.00 83.55 184 CYS B O 1
ATOM 2195 N N . SER B 1 120 ? -19.459 6.286 -8.831 1.00 83.23 185 SER B N 1
ATOM 2196 C CA . SER B 1 120 ? -20.322 5.167 -9.106 1.00 82.53 185 SER B CA 1
ATOM 2197 C C . SER B 1 120 ? -19.895 4.764 -10.507 1.00 82.21 185 SER B C 1
ATOM 2198 O O . SER B 1 120 ? -20.188 3.672 -10.987 1.00 82.22 185 SER B O 1
ATOM 2200 N N . ASP B 1 121 ? -19.194 5.683 -11.160 1.00 81.66 186 ASP B N 1
ATOM 2201 C CA . ASP B 1 121 ? -18.632 5.446 -12.475 1.00 81.05 186 ASP B CA 1
ATOM 2202 C C . ASP B 1 121 ? -17.131 5.311 -12.325 1.00 80.39 186 ASP B C 1
ATOM 2203 O O . ASP B 1 121 ? -16.386 5.998 -13.021 1.00 80.68 186 ASP B O 1
ATOM 2205 N N . THR B 1 122 ? -16.686 4.447 -11.415 1.00 79.30 187 THR B N 1
ATOM 2206 C CA . THR B 1 122 ? -15.250 4.282 -11.199 1.00 78.22 187 THR B CA 1
ATOM 2207 C C . THR B 1 122 ? -14.613 3.218 -12.105 1.00 77.35 187 THR B C 1
ATOM 2208 O O . THR B 1 122 ? -13.391 3.095 -12.161 1.00 77.31 187 THR B O 1
ATOM 2212 N N . SER B 1 123 ? -15.435 2.485 -12.844 1.00 76.21 188 SER B N 1
ATOM 2213 C CA . SER B 1 123 ? -14.917 1.466 -13.764 1.00 75.45 188 SER B CA 1
ATOM 2214 C C . SER B 1 123 ? -13.802 1.967 -14.687 1.00 74.74 188 SER B C 1
ATOM 2215 O O . SER B 1 123 ? -12.682 1.460 -14.641 1.00 74.81 188 SER B O 1
ATOM 2218 N N . THR B 1 124 ? -14.126 2.945 -15.536 1.00 73.76 189 THR B N 1
ATOM 2219 C CA . THR B 1 124 ? -13.215 3.472 -16.575 1.00 72.57 189 THR B CA 1
ATOM 2220 C C . THR B 1 124 ? -11.882 4.079 -16.093 1.00 71.91 189 THR B C 1
ATOM 2221 O O . THR B 1 124 ? -11.065 4.525 -16.908 1.00 72.02 189 THR B O 1
ATOM 2225 N N . ALA B 1 125 ? -11.654 4.076 -14.783 1.00 70.61 190 ALA B N 1
ATOM 2226 C CA . ALA B 1 125 ? -10.565 4.855 -14.185 1.00 69.55 190 ALA B CA 1
ATOM 2227 C C . ALA B 1 125 ? -9.148 4.240 -14.277 1.00 68.65 190 ALA B C 1
ATOM 2228 O O . ALA B 1 125 ? -8.928 3.085 -13.895 1.00 68.64 190 ALA B O 1
ATOM 2230 N N . ILE B 1 126 ? -8.195 5.037 -14.770 1.00 67.26 191 ILE B N 1
ATOM 2231 C CA . ILE B 1 126 ? -6.789 4.645 -14.855 1.00 65.71 191 ILE B CA 1
ATOM 2232 C C . ILE B 1 126 ? -6.022 5.197 -13.665 1.00 65.09 191 ILE B C 1
ATOM 2233 O O . ILE B 1 126 ? -5.511 6.320 -13.716 1.00 64.89 191 ILE B O 1
ATOM 2238 N N . SER B 1 127 ? -5.936 4.403 -12.598 1.00 64.11 192 SER B N 1
ATOM 2239 C CA . SER B 1 127 ? -5.396 4.863 -11.312 1.00 62.98 192 SER B CA 1
ATOM 2240 C C . SER B 1 127 ? -4.825 3.702 -10.486 1.00 62.18 192 SER B C 1
ATOM 2241 O O . SER B 1 127 ? -5.389 2.607 -10.445 1.00 61.68 192 SER B O 1
ATOM 2244 N N . THR B 1 128 ? -3.700 3.959 -9.832 1.00 61.28 193 THR B N 1
ATOM 2245 C CA . THR B 1 128 ? -3.061 2.961 -8.996 1.00 60.34 193 THR B CA 1
ATOM 2246 C C . THR B 1 128 ? -2.918 3.507 -7.574 1.00 60.47 193 THR B C 1
ATOM 2247 O O . THR B 1 128 ? -2.708 4.703 -7.385 1.00 60.21 193 THR B O 1
ATOM 2251 N N . THR B 1 129 ? -3.074 2.632 -6.581 1.00 60.71 194 THR B N 1
ATOM 2252 C CA . THR B 1 129 ? -2.927 3.007 -5.177 1.00 61.04 194 THR B CA 1
ATOM 2253 C C . THR B 1 129 ? -1.881 2.138 -4.510 1.00 62.00 194 THR B C 1
ATOM 2254 O O . THR B 1 129 ? -1.680 0.979 -4.880 1.00 62.38 194 THR B O 1
ATOM 2258 N N . LEU B 1 130 ? -1.216 2.703 -3.517 1.00 62.66 195 LEU B N 1
ATOM 2259 C CA . LEU B 1 130 ? -0.128 2.027 -2.861 1.00 63.53 195 LEU B CA 1
ATOM 2260 C C . LEU B 1 130 ? -0.726 1.172 -1.776 1.00 64.46 195 LEU B C 1
ATOM 2261 O O . LEU B 1 130 ? -1.771 1.515 -1.230 1.00 64.79 195 LEU B O 1
ATOM 2266 N N . ASP B 1 131 ? -0.093 0.051 -1.460 1.00 65.57 196 ASP B N 1
ATOM 2267 C CA . ASP B 1 131 ? -0.603 -0.735 -0.346 1.00 66.38 196 ASP B CA 1
ATOM 2268 C C . ASP B 1 131 ? -0.198 -0.074 0.950 1.00 66.54 196 ASP B C 1
ATOM 226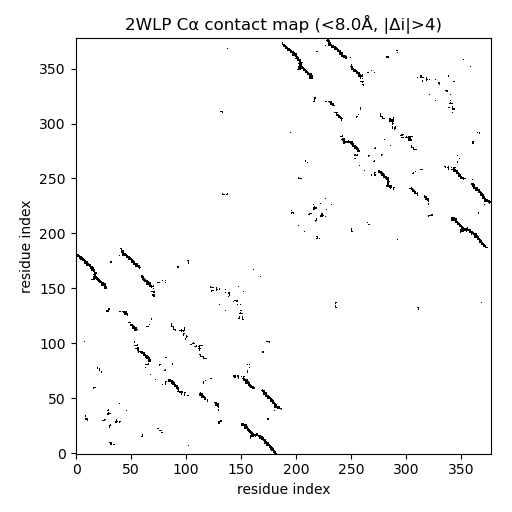9 O O . ASP B 1 131 ? -1.004 0.032 1.870 1.00 67.58 196 ASP B O 1
ATOM 2274 N N . VAL B 1 132 ? 1.039 0.384 1.033 1.00 66.32 197 VAL B N 1
ATOM 2275 C CA . VAL B 1 132 ? 1.439 1.140 2.209 1.00 66.19 197 VAL B CA 1
ATOM 2276 C C . VAL B 1 132 ? 1.546 0.249 3.427 1.00 66.32 197 VAL B C 1
ATOM 2277 O O . VAL B 1 132 ? 2.488 0.368 4.204 1.00 66.83 197 VAL B O 1
ATOM 2281 N N . SER B 1 133 ? 0.582 -0.641 3.613 1.00 65.97 198 SER B N 1
ATOM 2282 C CA . SER B 1 133 ? 0.632 -1.535 4.748 1.00 65.74 198 SER B CA 1
ATOM 2283 C C . SER B 1 133 ? 1.689 -2.555 4.398 1.00 65.43 198 SER B C 1
ATOM 2284 O O . SER B 1 133 ? 2.099 -3.358 5.226 1.00 65.88 198 SER B O 1
ATOM 2287 N N . LYS B 1 134 ? 2.126 -2.522 3.147 1.00 64.87 199 LYS B N 1
ATOM 2288 C CA . LYS B 1 134 ? 3.198 -3.401 2.718 1.00 64.14 199 LYS B CA 1
ATOM 2289 C C . LYS B 1 134 ? 4.505 -2.662 2.484 1.00 63.37 199 LYS B C 1
ATOM 2290 O O . LYS B 1 134 ? 5.316 -3.112 1.699 1.00 64.03 199 LYS B O 1
ATOM 2293 N N . LEU B 1 135 ? 4.730 -1.543 3.165 1.00 62.36 200 LEU B N 1
ATOM 2294 C CA . LEU B 1 135 ? 6.029 -0.856 3.070 1.00 61.01 200 LEU B CA 1
ATOM 2295 C C . LEU B 1 135 ? 7.060 -1.449 4.044 1.00 60.06 200 LEU B C 1
ATOM 2296 O O . LEU B 1 135 ? 6.697 -2.171 4.988 1.00 59.54 200 LEU B O 1
ATOM 2301 N N . GLY B 1 136 ? 8.338 -1.141 3.808 1.00 58.50 201 GLY B N 1
ATOM 2302 C CA . GLY B 1 136 ? 9.396 -1.576 4.708 1.00 56.97 201 GLY B CA 1
ATOM 2303 C C . GLY B 1 136 ? 9.082 -1.311 6.176 1.00 55.94 201 GLY B C 1
ATOM 2304 O O . GLY B 1 136 ? 9.258 -2.183 7.025 1.00 55.93 201 GLY B O 1
ATOM 2305 N N . LYS B 1 137 ? 8.602 -0.107 6.471 1.00 54.86 202 LYS B N 1
ATOM 2306 C CA . LYS B 1 137 ? 8.480 0.378 7.836 1.00 53.65 202 LYS B CA 1
ATOM 2307 C C . LYS B 1 137 ? 7.476 1.504 7.852 1.00 53.66 202 LYS B C 1
ATOM 2308 O O . LYS B 1 137 ? 6.922 1.882 6.825 1.00 53.49 202 LYS B O 1
ATOM 2314 N N . LYS B 1 138 ? 7.240 2.053 9.028 1.00 53.94 203 LYS B N 1
ATOM 2315 C CA . LYS B 1 138 ? 6.168 3.021 9.180 1.00 54.16 203 LYS B CA 1
ATOM 2316 C C . LYS B 1 138 ? 6.641 4.460 9.054 1.00 53.71 203 LYS B C 1
ATOM 2317 O O . LYS B 1 138 ? 6.003 5.256 8.375 1.00 54.04 203 LYS B O 1
ATOM 2323 N N . TRP B 1 139 ? 7.733 4.802 9.738 1.00 53.13 204 TRP B N 1
ATOM 2324 C CA . TRP B 1 139 ? 8.119 6.198 9.859 1.00 52.62 204 TRP B CA 1
ATOM 2325 C C . TRP B 1 139 ? 9.322 6.542 9.012 1.00 52.43 204 TRP B C 1
ATOM 2326 O O . TRP B 1 139 ? 10.386 5.917 9.108 1.00 53.09 204 TRP B O 1
ATOM 2337 N N . TYR B 1 140 ? 9.148 7.546 8.177 1.00 51.29 205 TYR B N 1
ATOM 2338 C CA . TYR B 1 140 ? 10.161 7.884 7.212 1.00 50.61 205 TYR B CA 1
ATOM 2339 C C . TYR B 1 140 ? 10.543 9.303 7.508 1.00 50.36 205 TYR B C 1
ATOM 2340 O O . TYR B 1 140 ? 9.681 10.153 7.742 1.00 50.39 205 TYR B O 1
ATOM 2349 N N . PRO B 1 141 ? 11.842 9.563 7.538 1.00 50.15 206 PRO B N 1
ATOM 2350 C CA . PRO B 1 141 ? 12.374 10.903 7.707 1.00 50.14 206 PRO B CA 1
ATOM 2351 C C . PRO B 1 141 ? 12.023 11.747 6.492 1.00 50.12 206 PRO B C 1
ATOM 2352 O O . PRO B 1 141 ? 12.117 11.270 5.370 1.00 50.71 206 PRO B O 1
ATOM 2356 N N . TYR B 1 142 ? 11.586 12.981 6.680 1.00 50.06 207 TYR B N 1
ATOM 2357 C CA . TYR B 1 142 ? 11.431 13.858 5.524 1.00 49.93 207 TYR B CA 1
ATOM 2358 C C . TYR B 1 142 ? 12.816 14.038 4.901 1.00 50.07 207 TYR B C 1
ATOM 2359 O O . TYR B 1 142 ? 13.782 14.183 5.615 1.00 50.02 207 TYR B O 1
ATOM 2368 N N . LYS B 1 143 ? 12.918 13.983 3.578 1.00 50.53 208 LYS B N 1
ATOM 2369 C CA . LYS B 1 143 ? 14.186 14.155 2.892 1.00 50.75 208 LYS B CA 1
ATOM 2370 C C . LYS B 1 143 ? 13.987 14.884 1.582 1.00 51.04 208 LYS B C 1
ATOM 2371 O O . LYS B 1 143 ? 13.004 14.662 0.886 1.00 51.49 208 LYS B O 1
ATOM 2377 N N . THR B 1 144 ? 14.926 15.749 1.239 1.00 51.37 209 THR B N 1
ATOM 2378 C CA . THR B 1 144 ? 14.881 16.458 -0.029 1.00 51.90 209 THR B CA 1
ATOM 2379 C C . THR B 1 144 ? 15.713 15.714 -1.074 1.00 52.64 209 THR B C 1
ATOM 2380 O O . THR B 1 144 ? 16.592 14.912 -0.745 1.00 53.03 209 THR B O 1
ATOM 2384 N N . SER B 1 145 ? 15.466 16.002 -2.343 1.00 53.23 210 SER B N 1
ATOM 2385 C CA . SER B 1 145 ? 16.232 15.384 -3.421 1.00 53.41 210 SER B CA 1
ATOM 2386 C C . SER B 1 145 ? 17.723 15.569 -3.218 1.00 53.91 210 SER B C 1
ATOM 2387 O O . SER B 1 145 ? 18.515 14.654 -3.469 1.00 54.06 210 SER B O 1
ATOM 2390 N N . ALA B 1 146 ? 18.092 16.768 -2.771 1.00 54.24 211 ALA B N 1
ATOM 2391 C CA . ALA B 1 146 ? 19.449 17.035 -2.297 1.00 54.09 211 ALA B CA 1
ATOM 2392 C C . ALA B 1 146 ? 19.855 15.996 -1.271 1.00 54.38 211 ALA B C 1
ATOM 2393 O O . ALA B 1 146 ? 20.700 15.156 -1.563 1.00 54.72 211 ALA B O 1
ATOM 2395 N N . ASP B 1 147 ? 19.267 16.026 -0.067 1.00 54.47 212 ASP B N 1
ATOM 2396 C CA A ASP B 1 147 ? 19.736 15.071 0.938 0.50 54.20 212 ASP B CA 1
ATOM 2397 C CA B ASP B 1 147 ? 19.595 15.074 0.990 0.50 54.02 212 ASP B CA 1
ATOM 2398 C C . ASP B 1 147 ? 19.569 13.648 0.443 1.00 54.33 212 ASP B C 1
ATOM 2399 O O . ASP B 1 147 ? 20.385 12.797 0.799 1.00 54.99 212 ASP B O 1
ATOM 2408 N N . TYR B 1 148 ? 18.591 13.385 -0.416 1.00 54.09 213 TYR B N 1
ATOM 2409 C CA . TYR B 1 148 ? 18.464 12.058 -0.960 1.00 53.76 213 TYR B CA 1
ATOM 2410 C C . TYR B 1 148 ? 19.686 11.688 -1.799 1.00 54.12 213 TYR B C 1
ATOM 2411 O O . TYR B 1 148 ? 20.375 10.696 -1.531 1.00 54.10 213 TYR B O 1
ATOM 2420 N N . ALA B 1 149 ? 19.952 12.489 -2.826 1.00 54.14 214 ALA B N 1
ATOM 2421 C CA . ALA B 1 149 ? 21.103 12.271 -3.703 1.00 54.63 214 ALA B CA 1
ATOM 2422 C C . ALA B 1 149 ? 22.417 12.065 -2.925 1.00 54.86 214 ALA B C 1
ATOM 2423 O O . ALA B 1 149 ? 23.246 11.241 -3.307 1.00 54.69 214 ALA B O 1
ATOM 2425 N N . THR B 1 150 ? 22.600 12.835 -1.851 1.00 55.15 215 THR B N 1
ATOM 2426 C CA . THR B 1 150 ? 23.762 12.701 -0.991 1.00 55.38 215 THR B CA 1
ATOM 2427 C C . THR B 1 150 ? 23.762 11.305 -0.427 1.00 55.36 215 THR B C 1
ATOM 2428 O O . THR B 1 150 ? 24.671 10.532 -0.659 1.00 55.40 215 THR B O 1
ATOM 2432 N N . ALA B 1 151 ? 22.724 10.991 0.334 1.00 55.65 216 ALA B N 1
ATOM 2433 C CA . ALA B 1 151 ? 22.608 9.702 0.994 1.00 55.92 216 ALA B CA 1
ATOM 2434 C C . ALA B 1 151 ? 22.921 8.522 0.069 1.00 56.20 216 ALA B C 1
ATOM 2435 O O . ALA B 1 151 ? 23.748 7.673 0.393 1.00 55.96 216 ALA B O 1
ATOM 2437 N N . VAL B 1 152 ? 22.266 8.455 -1.076 1.00 56.55 217 VAL B N 1
ATOM 2438 C CA . VAL B 1 152 ? 22.554 7.349 -1.968 1.00 57.10 217 VAL B CA 1
ATOM 2439 C C . VAL B 1 152 ? 23.895 7.548 -2.641 1.00 57.42 217 VAL B C 1
ATOM 2440 O O . VAL B 1 152 ? 24.533 6.593 -3.076 1.00 57.64 217 VAL B O 1
ATOM 2444 N N . GLY B 1 153 ? 24.331 8.791 -2.738 1.00 57.77 218 GLY B N 1
ATOM 2445 C CA . GLY B 1 153 ? 25.634 9.047 -3.329 1.00 58.50 218 GLY B CA 1
ATOM 2446 C C . GLY B 1 153 ? 26.713 8.283 -2.580 1.00 58.98 218 GLY B C 1
ATOM 2447 O O . GLY B 1 153 ? 27.818 8.084 -3.089 1.00 58.88 218 GLY B O 1
ATOM 2448 N N . VAL B 1 154 ? 26.379 7.858 -1.362 1.00 59.52 219 VAL B N 1
ATOM 2449 C CA . VAL B 1 154 ? 27.316 7.165 -0.485 1.00 59.86 219 VAL B CA 1
ATOM 2450 C C . VAL B 1 154 ? 27.140 5.655 -0.575 1.00 60.70 219 VAL B C 1
ATOM 2451 O O . VAL B 1 154 ? 28.117 4.930 -0.734 1.00 60.91 219 VAL B O 1
ATOM 2455 N N . ASP B 1 155 ? 25.904 5.175 -0.455 1.00 61.67 220 ASP B N 1
ATOM 2456 C CA . ASP B 1 155 ? 25.615 3.789 -0.806 1.00 62.64 220 ASP B CA 1
ATOM 2457 C C . ASP B 1 155 ? 24.261 3.679 -1.480 1.00 62.58 220 ASP B C 1
ATOM 2458 O O . ASP B 1 155 ? 23.362 4.452 -1.201 1.00 63.21 220 ASP B O 1
ATOM 2463 N N . VAL B 1 156 ? 24.116 2.718 -2.373 1.00 62.47 221 VAL B N 1
ATOM 2464 C CA . VAL B 1 156 ? 22.850 2.534 -3.028 1.00 62.51 221 VAL B CA 1
ATOM 2465 C C . VAL B 1 156 ? 21.913 1.851 -2.035 1.00 62.70 221 VAL B C 1
ATOM 2466 O O . VAL B 1 156 ? 20.716 2.149 -1.981 1.00 62.28 221 VAL B O 1
ATOM 2468 N N . ASN B 1 157 ? 22.472 0.934 -1.249 1.00 63.18 222 ASN B N 1
ATOM 2469 C CA . ASN B 1 157 ? 21.691 0.110 -0.326 1.00 63.78 222 ASN B CA 1
ATOM 2470 C C . ASN B 1 157 ? 20.963 0.978 0.707 1.00 64.11 222 ASN B C 1
ATOM 2471 O O . ASN B 1 157 ? 19.899 0.608 1.222 1.00 64.51 222 ASN B O 1
ATOM 2473 N N . ILE B 1 158 ? 21.538 2.153 0.960 1.00 64.17 223 ILE B N 1
ATOM 2474 C CA . ILE B 1 158 ? 20.999 3.179 1.871 1.00 63.98 223 ILE B CA 1
ATOM 2475 C C . ILE B 1 158 ? 19.585 3.688 1.562 1.00 63.92 223 ILE B C 1
ATOM 2476 O O . ILE B 1 158 ? 19.031 4.476 2.326 1.00 63.88 223 ILE B O 1
ATOM 2481 N N . ALA B 1 159 ? 18.996 3.249 0.455 1.00 63.77 224 ALA B N 1
ATOM 2482 C CA . ALA B 1 159 ? 17.792 3.886 -0.065 1.00 63.35 224 ALA B CA 1
ATOM 2483 C C . ALA B 1 159 ? 16.481 3.265 0.413 1.00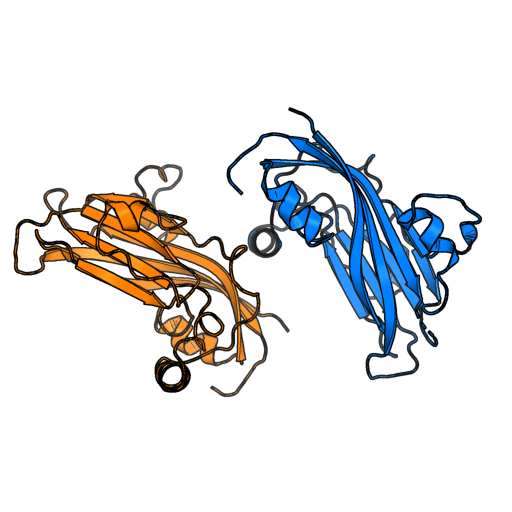 63.33 224 ALA B C 1
ATOM 2484 O O . ALA B 1 159 ? 15.641 3.951 1.002 1.00 63.76 224 ALA B O 1
ATOM 2486 N N . THR B 1 160 ? 16.274 1.981 0.142 1.00 62.80 225 THR B N 1
ATOM 2487 C CA . THR B 1 160 ? 14.966 1.400 0.450 1.00 61.67 225 THR B CA 1
ATOM 2488 C C . THR B 1 160 ? 14.516 1.838 1.849 1.00 61.16 225 THR B C 1
ATOM 2489 O O . THR B 1 160 ? 13.325 1.807 2.154 1.00 61.48 225 THR B O 1
ATOM 2493 N N . PRO B 1 161 ? 15.466 2.258 2.708 1.00 60.50 226 PRO B N 1
ATOM 2494 C CA . PRO B 1 161 ? 15.154 2.774 4.060 1.00 60.10 226 PRO B CA 1
ATOM 2495 C C . PRO B 1 161 ? 14.780 4.246 4.103 1.00 59.74 226 PRO B C 1
ATOM 2496 O O . PRO B 1 161 ? 14.198 4.719 5.076 1.00 59.72 226 PRO B O 1
ATOM 2500 N N . LEU B 1 162 ? 15.098 4.969 3.050 1.00 59.47 227 LEU B N 1
ATOM 2501 C CA . LEU B 1 162 ? 14.724 6.371 2.977 1.00 59.41 227 LEU B CA 1
ATOM 2502 C C . LEU B 1 162 ? 13.414 6.550 2.237 1.00 59.78 227 LEU B C 1
ATOM 2503 O O . LEU B 1 162 ? 12.652 7.473 2.513 1.00 60.47 227 LEU B O 1
ATOM 2508 N N . VAL B 1 163 ? 13.141 5.681 1.276 1.00 59.63 228 VAL B N 1
ATOM 2509 C CA . VAL B 1 163 ? 12.008 5.933 0.416 1.00 59.18 228 VAL B CA 1
ATOM 2510 C C . VAL B 1 163 ? 11.043 4.765 0.389 1.00 58.51 228 VAL B C 1
ATOM 2511 O O . VAL B 1 163 ? 11.409 3.629 0.073 1.00 58.04 228 VAL B O 1
ATOM 2515 N N . PRO B 1 164 ? 9.795 5.052 0.770 1.00 58.36 229 PRO B N 1
ATOM 2516 C CA . PRO B 1 164 ? 8.760 4.055 1.022 1.00 57.78 229 PRO B CA 1
ATOM 2517 C C . PRO B 1 164 ? 8.360 3.248 -0.215 1.00 57.84 229 PRO B C 1
ATOM 2518 O O . PRO B 1 164 ? 7.914 2.101 -0.088 1.00 57.66 229 PRO B O 1
ATOM 2522 N N . ALA B 1 165 ? 8.525 3.835 -1.399 1.00 57.57 230 ALA B N 1
ATOM 2523 C CA . ALA B 1 165 ? 8.182 3.137 -2.623 1.00 57.45 230 ALA B CA 1
ATOM 2524 C C . ALA B 1 165 ? 8.672 3.873 -3.866 1.00 57.66 230 ALA B C 1
ATOM 2525 O O . ALA B 1 165 ? 8.957 5.071 -3.828 1.00 57.56 230 ALA B O 1
ATOM 2527 N N . ARG B 1 166 ? 8.774 3.146 -4.971 1.00 57.84 231 ARG B N 1
ATOM 2528 C CA . ARG B 1 166 ? 8.906 3.801 -6.253 1.00 58.44 231 ARG B CA 1
ATOM 2529 C C . ARG B 1 166 ? 7.742 3.475 -7.202 1.00 58.44 231 ARG B C 1
ATOM 2530 O O . ARG B 1 166 ? 7.284 2.342 -7.305 1.00 58.30 231 ARG B O 1
ATOM 2538 N N . LEU B 1 167 ? 7.259 4.504 -7.879 1.00 58.98 232 LEU B N 1
ATOM 2539 C CA . LEU B 1 167 ? 6.219 4.385 -8.897 1.00 59.01 232 LEU B CA 1
ATOM 2540 C C . LEU B 1 167 ? 6.838 4.440 -10.272 1.00 59.15 232 LEU B C 1
ATOM 2541 O O . LEU B 1 167 ? 7.480 5.428 -10.607 1.00 58.64 232 LEU B O 1
ATOM 2546 N N . VAL B 1 168 ? 6.654 3.381 -11.055 1.00 59.78 233 VAL B N 1
ATOM 2547 C CA . VAL B 1 168 ? 7.103 3.369 -12.443 1.00 60.47 233 VAL B CA 1
ATOM 2548 C C . VAL B 1 168 ? 5.944 3.540 -13.440 1.00 61.35 233 VAL B C 1
ATOM 2549 O O . VAL B 1 168 ? 4.834 3.043 -13.230 1.00 61.13 233 VAL B O 1
ATOM 2553 N N . ILE B 1 169 ? 6.236 4.245 -14.527 1.00 62.38 234 ILE B N 1
ATOM 2554 C CA . ILE B 1 169 ? 5.259 4.654 -15.529 1.00 63.33 234 ILE B CA 1
ATOM 2555 C C . ILE B 1 169 ? 5.722 4.205 -16.906 1.00 63.54 234 ILE B C 1
ATOM 2556 O O . ILE B 1 169 ? 6.928 4.130 -17.156 1.00 63.77 234 ILE B O 1
ATOM 2561 N N . ALA B 1 170 ? 4.775 3.926 -17.804 1.00 64.03 235 ALA B N 1
ATOM 2562 C CA . ALA B 1 170 ? 5.115 3.515 -19.170 1.00 64.16 235 ALA B CA 1
ATOM 2563 C C . ALA B 1 170 ? 4.224 4.195 -20.197 1.00 64.53 235 ALA B C 1
ATOM 2564 O O . ALA B 1 170 ? 3.010 4.248 -20.031 1.00 64.79 235 ALA B O 1
ATOM 2566 N N . LEU B 1 171 ? 4.835 4.695 -21.269 1.00 64.79 236 LEU B N 1
ATOM 2567 C CA . LEU B 1 171 ? 4.126 5.455 -22.283 1.00 64.91 236 LEU B CA 1
ATOM 2568 C C . LEU B 1 171 ? 4.533 5.072 -23.699 1.00 65.33 236 LEU B C 1
ATOM 2569 O O . LEU B 1 171 ? 5.509 5.599 -24.266 1.00 65.42 236 LEU B O 1
ATOM 2574 N N . LEU B 1 172 ? 3.747 4.163 -24.271 1.00 65.56 237 LEU B N 1
ATOM 2575 C CA . LEU B 1 172 ? 4.002 3.612 -25.589 1.00 65.44 237 LEU B CA 1
ATOM 2576 C C . LEU B 1 172 ? 2.723 3.601 -26.433 1.00 65.67 237 LEU B C 1
ATOM 2577 O O . LEU B 1 172 ? 1.670 4.085 -25.992 1.00 65.79 237 LEU B O 1
ATOM 2582 N N . ASP B 1 173 ? 2.830 3.059 -27.649 1.00 65.61 238 ASP B N 1
ATOM 2583 C CA . ASP B 1 173 ? 1.710 2.994 -28.594 1.00 65.44 238 ASP B CA 1
ATOM 2584 C C . ASP B 1 173 ? 1.340 4.353 -29.164 1.00 65.44 238 ASP B C 1
ATOM 2585 O O . ASP B 1 173 ? 0.209 4.565 -29.578 1.00 65.32 238 ASP B O 1
ATOM 2590 N N . GLY B 1 174 ? 2.289 5.279 -29.175 1.00 65.63 239 GLY B N 1
ATOM 2591 C CA . GLY B 1 174 ? 2.056 6.559 -29.819 1.00 66.04 239 GLY B CA 1
ATOM 2592 C C . GLY B 1 174 ? 2.095 6.341 -31.312 1.00 66.26 239 GLY B C 1
ATOM 2593 O O . GLY B 1 174 ? 2.034 5.208 -31.782 1.00 66.23 239 GLY B O 1
ATOM 2594 N N . SER B 1 175 ? 2.210 7.429 -32.062 1.00 66.70 240 SER B N 1
ATOM 2595 C CA . SER B 1 175 ? 2.335 7.342 -33.509 1.00 67.09 240 SER B CA 1
ATOM 2596 C C . SER B 1 175 ? 3.321 8.389 -33.966 1.00 67.32 240 SER B C 1
ATOM 2597 O O . SER B 1 175 ? 3.487 8.615 -35.168 1.00 67.32 240 SER B O 1
ATOM 2600 N N . SER B 1 176 ? 3.992 9.002 -32.999 1.00 67.47 241 SER B N 1
ATOM 2601 C CA . SER B 1 176 ? 5.014 9.978 -33.308 1.00 67.70 241 SER B CA 1
ATOM 2602 C C . SER B 1 176 ? 6.287 9.718 -32.522 1.00 67.97 241 SER B C 1
ATOM 2603 O O . SER B 1 176 ? 6.248 9.147 -31.441 1.00 68.02 241 SER B O 1
ATOM 2606 N N . SER B 1 177 ? 7.413 10.135 -33.089 1.00 68.37 242 SER B N 1
ATOM 2607 C CA . SER B 1 177 ? 8.706 9.996 -32.445 1.00 68.62 242 SER B CA 1
ATOM 2608 C C . SER B 1 177 ? 8.957 11.271 -31.658 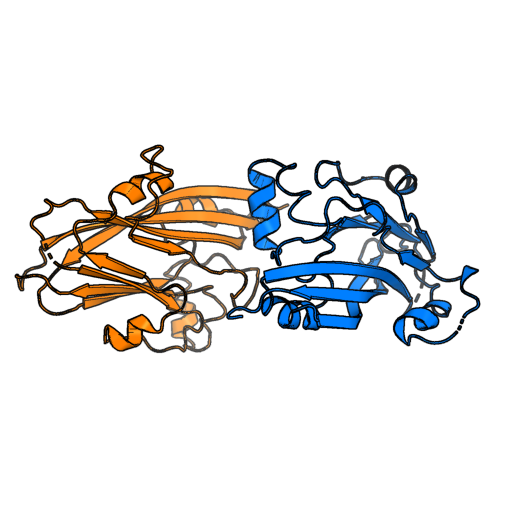1.00 69.10 242 SER B C 1
ATOM 2609 O O . SER B 1 177 ? 9.890 11.348 -30.852 1.00 69.21 242 SER B O 1
ATOM 2612 N N . THR B 1 178 ? 8.111 12.272 -31.894 1.00 69.54 243 THR B N 1
ATOM 2613 C CA . THR B 1 178 ? 8.133 13.492 -31.096 1.00 70.22 243 THR B CA 1
ATOM 2614 C C . THR B 1 178 ? 6.986 13.519 -30.092 1.00 70.61 243 THR B C 1
ATOM 2615 O O . THR B 1 178 ? 5.866 13.913 -30.424 1.00 71.06 243 THR B O 1
ATOM 2619 N N . ALA B 1 179 ? 7.285 13.144 -28.848 1.00 70.76 244 ALA B N 1
ATOM 2620 C CA . ALA B 1 179 ? 6.310 13.185 -27.754 1.00 70.60 244 ALA B CA 1
ATOM 2621 C C . ALA B 1 179 ? 5.070 14.024 -28.069 1.00 70.55 244 ALA B C 1
ATOM 2622 O O . ALA B 1 179 ? 5.176 15.189 -28.456 1.00 70.32 244 ALA B O 1
ATOM 2624 N N . VAL B 1 180 ? 3.903 13.405 -27.917 1.00 70.63 245 VAL B N 1
ATOM 2625 C CA . VAL B 1 180 ? 2.619 14.085 -28.054 1.00 70.79 245 VAL B CA 1
ATOM 2626 C C . VAL B 1 180 ? 1.914 14.061 -26.702 1.00 71.06 245 VAL B C 1
ATOM 2627 O O . VAL B 1 180 ? 1.458 13.001 -26.270 1.00 71.29 245 VAL B O 1
ATOM 2631 N N . ALA B 1 181 ? 1.813 15.211 -26.032 1.00 70.89 246 ALA B N 1
ATOM 2632 C CA . ALA B 1 181 ? 1.172 15.265 -24.715 1.00 70.32 246 ALA B CA 1
ATOM 2633 C C . ALA B 1 181 ? -0.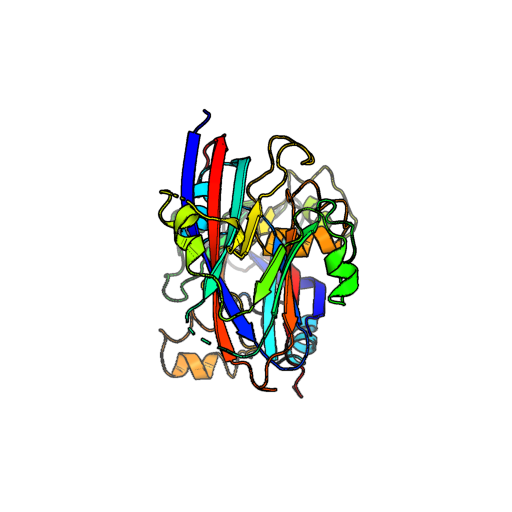137 14.461 -24.673 1.00 69.96 246 ALA B C 1
ATOM 2634 O O . ALA B 1 181 ? -0.934 14.498 -25.622 1.00 69.67 246 ALA B O 1
ATOM 2636 N N . ALA B 1 182 ? -0.355 13.744 -23.571 1.00 69.28 247 ALA B N 1
ATOM 2637 C CA . ALA B 1 182 ? -1.495 12.840 -23.460 1.00 68.79 247 ALA B CA 1
ATOM 2638 C C . ALA B 1 182 ? -2.446 13.185 -22.308 1.00 68.80 247 ALA B C 1
ATOM 2639 O O . ALA B 1 182 ? -3.660 13.283 -22.500 1.00 69.03 247 ALA B O 1
ATOM 2641 N N . GLY B 1 183 ? -1.904 13.362 -21.109 1.00 68.49 248 GLY B N 1
ATOM 2642 C CA . GLY B 1 183 ? -2.734 13.682 -19.959 1.00 67.82 248 GLY B CA 1
ATOM 2643 C C . GLY B 1 183 ? -1.861 14.181 -18.834 1.00 67.59 248 GLY B C 1
ATOM 2644 O O . GLY B 1 183 ? -0.882 14.889 -19.078 1.00 67.55 248 GLY B O 1
ATOM 2645 N N . ARG B 1 184 ? -2.209 13.807 -17.603 1.00 67.12 249 ARG B N 1
ATOM 2646 C CA . ARG B 1 184 ? -1.408 14.162 -16.437 1.00 66.70 249 ARG B CA 1
ATOM 2647 C C . ARG B 1 184 ? -1.644 13.231 -15.257 1.00 66.18 249 ARG B C 1
ATOM 2648 O O . ARG B 1 184 ? -2.640 12.498 -15.211 1.00 66.15 249 ARG B O 1
ATOM 2656 N N . ILE B 1 185 ? -0.710 13.248 -14.313 1.00 65.10 250 ILE B N 1
ATOM 2657 C CA . ILE B 1 185 ? -0.840 12.411 -13.144 1.00 64.69 250 ILE B CA 1
ATOM 2658 C C . ILE B 1 185 ? -1.049 13.221 -11.854 1.00 64.40 250 ILE B C 1
ATOM 2659 O O . ILE B 1 185 ? -0.256 14.108 -11.478 1.00 63.76 250 ILE B O 1
ATOM 2664 N N . TYR B 1 186 ? -2.135 12.882 -11.176 1.00 63.49 251 TYR B N 1
ATOM 2665 C CA . TYR B 1 186 ? -2.510 13.571 -9.983 1.00 62.69 251 TYR B CA 1
ATOM 2666 C C . TYR B 1 186 ? -2.319 12.616 -8.834 1.00 61.84 251 TYR B C 1
ATOM 2667 O O . TYR B 1 186 ? -2.844 11.487 -8.827 1.00 61.61 251 TYR B O 1
ATOM 2676 N N . CYS B 1 187 ? -1.520 13.064 -7.874 1.00 60.60 252 CYS B N 1
ATOM 2677 C CA . CYS B 1 187 ? -1.310 12.286 -6.669 1.00 59.10 252 CYS B CA 1
ATOM 2678 C C . CYS B 1 187 ? -2.359 12.674 -5.659 1.00 57.38 252 CYS B C 1
ATOM 2679 O O . CYS B 1 187 ? -2.688 13.843 -5.520 1.00 57.35 252 CYS B O 1
ATOM 2682 N N . THR B 1 188 ? -2.915 11.680 -4.991 1.00 55.78 253 THR B N 1
ATOM 2683 C CA . THR B 1 188 ? -3.888 11.939 -3.959 1.00 54.65 253 THR B CA 1
ATOM 2684 C C . THR B 1 188 ? -3.377 11.184 -2.770 1.00 54.09 253 THR B C 1
ATOM 2685 O O . THR B 1 188 ? -3.351 9.950 -2.790 1.00 54.22 253 THR B O 1
ATOM 2689 N N . TYR B 1 189 ? -2.954 11.921 -1.747 1.00 53.02 254 TYR B N 1
ATOM 2690 C CA . TYR B 1 189 ? -2.347 11.323 -0.569 1.00 52.05 254 TYR B CA 1
ATOM 2691 C C . TYR B 1 189 ? -3.084 11.594 0.712 1.00 51.98 254 TYR B C 1
ATOM 2692 O O . TYR B 1 189 ? -3.836 12.572 0.823 1.00 52.69 254 TYR B O 1
ATOM 2701 N N . THR B 1 190 ? -2.869 10.702 1.672 1.00 51.27 255 THR B N 1
ATOM 2702 C CA . THR B 1 190 ? -3.191 10.956 3.059 1.00 51.08 255 THR B CA 1
ATOM 2703 C C . THR B 1 190 ? -1.884 10.763 3.810 1.00 50.68 255 THR B C 1
ATOM 2704 O O . THR B 1 190 ? -1.143 9.822 3.554 1.00 50.92 255 THR B O 1
ATOM 2708 N N . ILE B 1 191 ? -1.563 11.667 4.709 1.00 50.25 256 ILE B N 1
ATOM 2709 C CA . ILE B 1 191 ? -0.222 11.666 5.207 1.00 50.21 256 ILE B CA 1
ATOM 2710 C C . ILE B 1 191 ? -0.236 11.995 6.695 1.00 50.28 256 ILE B C 1
ATOM 2711 O O . ILE B 1 191 ? -1.049 12.815 7.158 1.00 50.86 256 ILE B O 1
ATOM 2716 N N . GLN B 1 192 ? 0.621 11.328 7.454 1.00 50.05 257 GLN B N 1
ATOM 2717 C CA . GLN B 1 192 ? 0.716 11.618 8.876 1.00 50.13 257 GLN B CA 1
ATOM 2718 C C . GLN B 1 192 ? 2.062 12.203 9.071 1.00 50.30 257 GLN B C 1
ATOM 2719 O O . GLN B 1 192 ? 3.050 11.658 8.560 1.00 50.52 257 GLN B O 1
ATOM 2725 N N . MET B 1 193 ? 2.133 13.290 9.831 1.00 50.39 258 MET B N 1
ATOM 2726 C CA . MET B 1 193 ? 3.411 13.970 10.037 1.00 49.85 258 MET B CA 1
ATOM 2727 C C . MET B 1 193 ? 3.711 14.151 11.506 1.00 49.68 258 MET B C 1
ATOM 2728 O O . MET B 1 193 ? 2.926 14.733 12.192 1.00 49.77 258 MET B O 1
ATOM 2733 N N . ILE B 1 194 ? 4.832 13.665 12.004 1.00 49.73 259 ILE B N 1
ATOM 2734 C CA . ILE B 1 194 ? 5.207 14.033 13.370 1.00 50.01 259 ILE B CA 1
ATOM 2735 C C . ILE B 1 194 ? 6.523 14.831 13.488 1.00 50.05 259 ILE B C 1
ATOM 2736 O O . ILE B 1 194 ? 7.338 14.886 12.541 1.00 50.45 259 ILE B O 1
ATOM 2741 N N . GLU B 1 195 ? 6.718 15.448 14.657 1.00 50.12 260 GLU B N 1
ATOM 2742 C CA . GLU B 1 195 ? 7.988 16.114 15.043 1.00 50.06 260 GLU B CA 1
ATOM 2743 C C . GLU B 1 195 ? 8.237 17.432 14.376 1.00 50.17 260 GLU B C 1
ATOM 2744 O O . GLU B 1 195 ? 9.079 17.538 13.470 1.00 50.25 260 GLU B O 1
ATOM 2750 N N . PRO B 1 196 ? 7.515 18.463 14.831 1.00 50.32 261 PRO B N 1
ATOM 2751 C CA . PRO B 1 196 ? 7.645 19.802 14.285 1.00 50.71 261 PRO B CA 1
ATOM 2752 C C . PRO B 1 196 ? 9.084 20.282 14.330 1.00 51.00 261 PRO B C 1
ATOM 2753 O O . PRO B 1 196 ? 9.796 20.085 15.298 1.00 50.74 261 PRO B O 1
ATOM 2757 N N . THR B 1 197 ? 9.488 20.955 13.282 1.00 51.73 262 THR B N 1
ATOM 2758 C CA . THR B 1 197 ? 10.859 21.256 13.125 1.00 52.10 262 THR B CA 1
ATOM 2759 C C . THR B 1 197 ? 10.913 22.530 12.323 1.00 53.12 262 THR B C 1
ATOM 2760 O O . THR B 1 197 ? 9.981 22.820 11.585 1.00 53.02 262 THR B O 1
ATOM 2764 N N . ALA B 1 198 ? 11.983 23.309 12.476 1.00 54.12 263 ALA B N 1
ATOM 2765 C CA . ALA B 1 198 ? 12.247 24.362 11.535 1.00 54.96 263 ALA B CA 1
ATOM 2766 C C . ALA B 1 198 ? 12.699 23.685 10.231 1.00 56.20 263 ALA B C 1
ATOM 2767 O O . ALA B 1 198 ? 13.612 22.848 10.256 1.00 57.14 263 ALA B O 1
ATOM 2769 N N . SER B 1 199 ? 12.061 24.016 9.104 1.00 56.37 264 SER B N 1
ATOM 2770 C CA . SER B 1 199 ? 12.455 23.442 7.824 1.00 56.64 264 SER B CA 1
ATOM 2771 C C . SER B 1 199 ? 13.797 23.977 7.351 1.00 57.55 264 SER B C 1
ATOM 2772 O O . SER B 1 199 ? 14.358 23.456 6.365 1.00 58.99 264 SER B O 1
#

B-factor: mean 59.81, std 8.36, range [45.21, 87.68]

Secondary structure (DSSP, 8-state):
--EEEEEEEEEEEEEE-SS-EEEEEE-SHHHH-HHHHHHHTTEEEEEEEEEEEEEEE----EEEEEEE--TTSPP--SHHHHHHSEEEEEEETT--GGGHIIIII----GGG--EEE--STT-S-S-EE---HHHHHHHHTT-GGGTTTT-S-EEEEEEE--S-SS-EEEEEEEEEEEEEEEEE---/--EEEEEEEEEEEEEE-SS-EEEEEE-SHHHH-HHHHHHHTTEEEEEEEEEEEEEEE-S-TT--EEEEEEE--TTS----SHHHHTTSEEEEEEETT--GGGHHHHSS---S--TT--EEE---TTSS-S-EE---HHHHHHHHHH-STTSTTT-S-EEEEEEE--S-SS-EEEEEEEEEEEEEEEEE---

Foldseek 3Di:
DKDKDWAKAFQDFDWAAADKDKDKFFPAQCRQHPVSVVVQVFFFKKFFPKKKKWWDWPAWKKKKKAKDQQLPDDGDDDSVSSCVHHQIFMDGLRFAVVPVCVNVVHDDPPPRTGMGMDPSVDWDDGMATRDHPVRQVVQVVPPSNVRSSRTRIMMMMMMHRHPHNDIHGTTGMMMITMMMGHHGDDD/DKDKDWAKAFQWWDWAAQDKDKDKDFPAQCRRHVVSVVVQVQFFKKFFPKKKKWWAWPDDPVFFKKKKAKDQQLPDDDDPDPVVSVVHHQMFITGLHWQNCVCVLVDVDDDPPRVGTGMGMDPSVPWPDGMATHDHPVRQCVQCVVPVNSPSRHTRMMMMMMTHNGHHPPIDTTTTIMMITMMMGHHGDDD

Sequence (378 aa):
GITVLTHSELSAEIGVTDSIVVSSELVMPYTVGTWLRGVAANWSKYSWLSVRYTYIPSTAGSIHMGFQYDMADTVPVSVNQLSNLRGYVSGQVKSGSAGLCFINGTRSDTSTAISTTLDVSKLGKKWYPYKTSADYATAVGVDVNIATPLVPARLVIALLDGSSSTAVAAGRIYCTYTIQMIEPTASGITVLTHSELSAEIGVTDSIVVSSELVMPYTVGTWLRGVAANWSKYSWLSVRYTYIPSCPSSTGSIHMGFQYDMADTVPVSVNQLSNLRGYVSGQVKSGSAGLCFINGTRCSDTSTAISTTLDVSKLGKKWYPYKTSADDYATAVGVDVNIATPLVPARLVIALLDGSSSTAVAAGRIYCTYTIQMIEPTAS

Organism: NCBI:txid12558

InterPro domains:
  IPR000937 Icosahedral viral capsid protein, S domain [PF00729] (48-263)
  IPR000937 Icosahedral viral capsid protein, S domain [PR00233] (111-125)
  IPR000937 Icosahedral viral capsid protein, S domain [PR00233] (127-143)
  IPR000937 Icosahedral viral capsid protein, S domain [PR00233] (146-162)
  IPR029053 Viral coat protein subunit [G3DSA:2.60.120.20] (49-268)

Radius of gyration: 24.32 Å; Cα contacts (8 Å, |Δi|>4): 931; chains: 2; bounding box: 49×49×75 Å

CATH classification: 2.60.120.20